Protein AF-A0AAV2PT11-F1 (afdb_monomer_lite)

Secondary structure (DSSP, 8-state):
-HHHH-SS--HHHHHHHHHHHHHS-SHHHHHHHHHHHHHHHHH-GGGHHHHHHHHHHHHHHHHHTT-GGGSPPPPPPPGGG--TT----------HHHHHHHHHHHHHHHHHHHH-HHHHHHHHHHHHHH--S--S-SS-SS--SGGGHHHHHHHHHHHHHHHHSTTS-SSHHHHHHHHHHHHHHHHHTTSPPPPP-S-HHHHHHHHHHHHHHHHHHHHHHHHHHH------------------------------------------PPP-------------------HHHHHHHHHHHHHHHHHHHHHHHHHHHHHHSPPPSS--------HHHHHHHHHHHHHHS-HHHHHHHHHHHHHH-HHHHHHHHHH-TT-TTHHHHHHHHHHH--GGGTT-TTTHHHHHH-TTTTTT-GGGGGGGGSPPPPHHHHHHTTSTTS---HHHHHHHHHHHHHS-HHHHHHTHHHHHHHGGG-SSSHHHHHHHHHHHH-HHHHHHHHHHHHHHSBSSTTS-SB-TTTHHHHHHHHHHHHH-TTSTHHHHHHHHHHHHHHHHHHHHHHHHHTTS--THHHHHHHHHHHHHSSS---BTTBTT-----EEEEEEEEE---EEPTTS-EE--EEEEEEEE-TTS-EE-----STTTTTSSSS-HHHHHHHHHHTTHHHH-

Structure (mmCIF, N/CA/C/O backbone):
data_AF-A0AAV2PT11-F1
#
_entry.id   AF-A0AAV2PT11-F1
#
loop_
_atom_site.group_PDB
_atom_site.id
_atom_site.type_symbol
_atom_site.label_atom_id
_atom_site.label_alt_id
_atom_site.label_comp_id
_atom_site.label_asym_id
_atom_site.label_entity_id
_atom_site.label_seq_id
_atom_site.pdbx_PDB_ins_code
_atom_site.Cartn_x
_atom_site.Cartn_y
_atom_site.Cartn_z
_atom_site.occupancy
_atom_site.B_iso_or_equiv
_atom_site.auth_seq_id
_atom_site.auth_comp_id
_atom_site.auth_asym_id
_atom_site.auth_atom_id
_atom_site.pdbx_PDB_model_num
ATOM 1 N N . SER A 1 1 ? 23.867 -22.696 -25.533 1.00 65.56 1 SER A N 1
ATOM 2 C CA . SER A 1 1 ? 24.698 -23.388 -26.541 1.00 65.56 1 SER A CA 1
ATOM 3 C C . SER A 1 1 ? 23.897 -23.744 -27.789 1.00 65.56 1 SER A C 1
ATOM 5 O O . SER A 1 1 ? 24.212 -23.204 -28.836 1.00 65.56 1 SER A O 1
ATOM 7 N N . ILE A 1 2 ? 22.827 -24.547 -27.698 1.00 78.25 2 ILE A N 1
ATOM 8 C CA . ILE A 1 2 ? 22.042 -25.013 -28.866 1.00 78.25 2 ILE A CA 1
ATOM 9 C C . ILE A 1 2 ? 21.566 -23.860 -29.772 1.00 78.25 2 ILE A C 1
ATOM 11 O O . ILE A 1 2 ? 21.755 -23.917 -30.979 1.00 78.25 2 ILE A O 1
ATOM 15 N N . LEU A 1 3 ? 21.022 -22.777 -29.202 1.00 77.56 3 LEU A N 1
ATOM 16 C CA . LEU A 1 3 ? 20.556 -21.609 -29.971 1.00 77.56 3 LEU A CA 1
ATOM 17 C C . LEU A 1 3 ? 21.684 -20.881 -30.737 1.00 77.56 3 LEU A C 1
ATOM 19 O O . LEU A 1 3 ? 21.440 -20.257 -31.766 1.00 77.56 3 LEU A O 1
ATOM 23 N N . ILE A 1 4 ? 22.916 -20.952 -30.230 1.00 79.81 4 ILE A N 1
ATOM 24 C CA . ILE A 1 4 ? 24.087 -20.296 -30.829 1.00 79.81 4 ILE A CA 1
ATOM 25 C C . ILE A 1 4 ? 24.630 -21.144 -31.984 1.00 79.81 4 ILE A C 1
ATOM 27 O O . ILE A 1 4 ? 25.068 -20.594 -32.984 1.00 79.81 4 ILE A O 1
ATOM 31 N N . SER A 1 5 ? 24.556 -22.472 -31.871 1.00 78.25 5 SER A N 1
ATOM 32 C CA . SER A 1 5 ? 25.075 -23.412 -32.873 1.00 78.25 5 SER A CA 1
ATOM 33 C C . SER A 1 5 ? 24.156 -23.634 -34.083 1.00 78.25 5 SER A C 1
ATOM 35 O O . SER A 1 5 ? 24.591 -24.229 -35.061 1.00 78.25 5 SER A O 1
ATOM 37 N N . ILE A 1 6 ? 22.886 -23.222 -34.022 1.00 82.19 6 ILE A N 1
ATOM 38 C CA . ILE A 1 6 ? 21.919 -23.399 -35.117 1.00 82.19 6 ILE A CA 1
ATOM 39 C C . ILE A 1 6 ? 21.886 -22.135 -35.977 1.00 82.19 6 ILE A C 1
ATOM 41 O O . ILE A 1 6 ? 21.497 -21.089 -35.479 1.00 82.19 6 ILE A O 1
ATOM 45 N N . ASP A 1 7 ? 22.152 -22.223 -37.281 1.00 70.44 7 ASP A N 1
ATOM 46 C CA . ASP A 1 7 ? 22.142 -21.037 -38.159 1.00 70.44 7 ASP A CA 1
ATOM 47 C C . ASP A 1 7 ? 20.758 -20.366 -38.291 1.00 70.44 7 ASP A C 1
ATOM 49 O O . ASP A 1 7 ? 20.650 -19.153 -38.467 1.00 70.44 7 ASP A O 1
ATOM 53 N N . ARG A 1 8 ? 19.661 -21.124 -38.150 1.00 74.88 8 ARG A N 1
ATOM 54 C CA . ARG A 1 8 ? 18.281 -20.624 -38.317 1.00 74.88 8 ARG A CA 1
ATOM 55 C C . ARG A 1 8 ? 17.655 -20.107 -37.013 1.00 74.88 8 ARG A C 1
ATOM 57 O O . ARG A 1 8 ? 17.849 -20.678 -35.944 1.00 74.88 8 ARG A O 1
ATOM 64 N N . LEU A 1 9 ? 16.812 -19.073 -37.116 1.00 75.75 9 LEU A N 1
ATOM 65 C CA . LEU A 1 9 ? 15.997 -18.569 -36.001 1.00 75.75 9 LEU A CA 1
ATOM 66 C C . LEU A 1 9 ? 14.994 -19.638 -35.537 1.00 75.75 9 LEU A C 1
ATOM 68 O O . LEU A 1 9 ? 14.024 -19.931 -36.237 1.00 75.75 9 LEU A O 1
ATOM 72 N N . HIS A 1 10 ? 15.167 -20.154 -34.319 1.00 83.50 10 HIS A N 1
ATOM 73 C CA . HIS A 1 10 ? 14.199 -21.049 -33.686 1.00 83.50 10 HIS A CA 1
ATOM 74 C C . HIS A 1 10 ? 13.404 -20.320 -32.591 1.00 83.50 10 HIS A C 1
ATOM 76 O O . HIS A 1 10 ? 13.768 -20.343 -31.412 1.00 83.50 10 HIS A O 1
ATOM 82 N N . ARG A 1 11 ? 12.289 -19.679 -32.975 1.00 84.06 11 ARG A N 1
ATOM 83 C CA . ARG A 1 11 ? 11.472 -18.849 -32.063 1.00 84.06 11 ARG A CA 1
ATOM 84 C C . ARG A 1 11 ? 10.993 -19.586 -30.812 1.00 84.06 11 ARG A C 1
ATOM 86 O O . ARG A 1 11 ? 10.976 -18.993 -29.745 1.00 84.06 11 ARG A O 1
ATOM 93 N N . GLY A 1 12 ? 10.670 -20.877 -30.911 1.00 86.75 12 GLY A N 1
ATOM 94 C CA . GLY A 1 12 ? 10.233 -21.659 -29.748 1.00 86.75 12 GLY A CA 1
ATOM 95 C C . GLY A 1 12 ? 11.302 -21.769 -28.657 1.00 86.75 12 GLY A C 1
ATOM 96 O O . GLY A 1 12 ? 10.988 -21.644 -27.482 1.00 86.75 12 GLY A O 1
ATOM 97 N N . LEU A 1 13 ? 12.577 -21.914 -29.041 1.00 86.12 13 LEU A N 1
ATOM 98 C CA . LEU A 1 13 ? 13.679 -22.007 -28.074 1.00 86.12 13 LEU A CA 1
ATOM 99 C C . LEU A 1 13 ? 13.974 -20.639 -27.458 1.00 86.12 13 LEU A C 1
ATOM 101 O O . LEU A 1 13 ? 14.216 -20.545 -26.260 1.00 86.12 13 LEU A O 1
ATOM 105 N N . LEU A 1 14 ? 13.912 -19.586 -28.277 1.00 87.38 14 LEU A N 1
ATOM 106 C CA . LEU A 1 14 ? 14.063 -18.207 -27.824 1.00 87.38 14 LEU A CA 1
ATOM 107 C C . LEU A 1 14 ? 12.980 -17.836 -26.806 1.00 87.38 14 LEU A C 1
ATOM 109 O O . LEU A 1 14 ? 13.300 -17.328 -25.736 1.00 87.38 14 LEU A O 1
ATOM 113 N N . ARG A 1 15 ? 11.721 -18.181 -27.100 1.00 89.44 15 ARG A N 1
ATOM 114 C CA . ARG A 1 15 ? 10.604 -18.009 -26.174 1.00 89.44 15 ARG A CA 1
ATOM 115 C C . ARG A 1 15 ? 10.840 -18.770 -24.876 1.00 89.44 15 ARG A C 1
ATOM 117 O O . ARG A 1 15 ? 10.763 -18.151 -23.828 1.00 89.44 15 ARG A O 1
ATOM 124 N N . CYS A 1 16 ? 11.197 -20.057 -24.930 1.00 88.69 16 CYS A N 1
ATOM 125 C CA . CYS A 1 16 ? 11.473 -20.844 -23.723 1.00 88.69 16 CYS A CA 1
ATOM 126 C C . CYS A 1 16 ? 12.566 -20.221 -22.841 1.00 88.69 16 CYS A C 1
ATOM 128 O O . CYS A 1 16 ? 12.416 -20.210 -21.625 1.00 88.69 16 CYS A O 1
ATOM 130 N N . ILE A 1 17 ? 13.634 -19.679 -23.436 1.00 89.81 17 ILE A N 1
ATOM 131 C CA . ILE A 1 17 ? 14.719 -18.998 -22.706 1.00 89.81 17 ILE A CA 1
ATOM 132 C C . ILE A 1 17 ? 14.238 -17.690 -22.057 1.00 89.81 17 ILE A C 1
ATOM 134 O O . ILE A 1 17 ? 14.735 -17.306 -20.998 1.00 89.81 17 ILE A O 1
ATOM 138 N N . CYS A 1 18 ? 13.306 -16.974 -22.687 1.00 89.56 18 CYS A N 1
ATOM 139 C CA . CYS A 1 18 ? 12.740 -15.749 -22.126 1.00 89.56 18 CYS A CA 1
ATOM 140 C C . CYS A 1 18 ? 11.652 -16.027 -21.075 1.00 89.56 18 CYS A C 1
ATOM 142 O O . CYS A 1 18 ? 11.553 -15.277 -20.109 1.00 89.56 18 CYS A O 1
ATOM 144 N N . THR A 1 19 ? 10.865 -17.097 -21.225 1.00 90.12 19 THR A N 1
ATOM 145 C CA . THR A 1 19 ? 9.754 -17.426 -20.317 1.00 90.12 19 THR A CA 1
ATOM 146 C C . THR A 1 19 ? 10.172 -18.283 -19.126 1.00 90.12 19 THR A C 1
ATOM 148 O O . THR A 1 19 ? 9.474 -18.275 -18.117 1.00 90.12 19 THR A O 1
ATOM 151 N N . SER A 1 20 ? 11.298 -19.004 -19.186 1.00 89.50 20 SER A N 1
ATOM 152 C CA . SER A 1 20 ? 11.731 -19.911 -18.108 1.00 89.50 20 SER A CA 1
ATOM 153 C C . SER A 1 20 ? 11.913 -19.217 -16.757 1.00 89.50 20 SER A C 1
ATOM 155 O O . SER A 1 20 ? 11.683 -19.826 -15.715 1.00 89.50 20 SER A O 1
ATOM 157 N N . CYS A 1 21 ? 12.290 -17.935 -16.757 1.00 89.81 21 CYS A N 1
ATOM 158 C CA . CYS A 1 21 ? 12.426 -17.148 -15.531 1.00 89.81 21 CYS A CA 1
ATOM 159 C C . CYS A 1 21 ? 11.084 -16.849 -14.842 1.00 89.81 21 CYS A C 1
ATOM 161 O O . CYS A 1 21 ? 11.068 -16.508 -13.663 1.00 89.81 21 CYS A O 1
ATOM 163 N N . LEU A 1 22 ? 9.957 -16.977 -15.551 1.00 90.69 22 LEU A N 1
ATOM 164 C CA . LEU A 1 22 ? 8.619 -16.791 -14.984 1.00 90.69 22 LEU A CA 1
ATOM 165 C C . LEU A 1 22 ? 8.135 -18.036 -14.241 1.00 90.69 22 LEU A C 1
ATOM 167 O O . LEU A 1 22 ? 7.372 -17.912 -13.285 1.00 90.69 22 LEU A O 1
ATOM 171 N N . ASP A 1 23 ? 8.566 -19.221 -14.676 1.00 89.12 23 ASP A N 1
ATOM 172 C CA . ASP A 1 23 ? 8.178 -20.486 -14.050 1.00 89.12 23 ASP A CA 1
ATOM 173 C C . ASP A 1 23 ? 8.963 -20.728 -12.749 1.00 89.12 23 ASP A C 1
ATOM 175 O O . ASP A 1 23 ? 8.417 -21.263 -11.785 1.00 89.12 23 ASP A O 1
ATOM 179 N N . LEU A 1 24 ? 10.217 -20.263 -12.687 1.00 90.69 24 LEU A N 1
ATOM 180 C CA . LEU A 1 24 ? 11.028 -20.208 -11.469 1.00 90.69 24 LEU A CA 1
ATOM 181 C C . LEU A 1 24 ? 11.398 -18.753 -11.145 1.00 90.69 24 LEU A C 1
ATOM 183 O O . LEU A 1 24 ? 12.483 -18.283 -11.478 1.00 90.69 24 LEU A O 1
ATOM 187 N N . PHE A 1 25 ? 10.482 -18.035 -10.492 1.00 93.62 25 PHE A N 1
ATOM 188 C CA . PHE A 1 25 ? 10.620 -16.599 -10.227 1.00 93.62 25 PHE A CA 1
ATOM 189 C C . PHE A 1 25 ? 11.464 -16.298 -8.971 1.00 93.62 25 PHE A C 1
ATOM 191 O O . PHE A 1 25 ? 10.947 -15.879 -7.931 1.00 93.62 25 PHE A O 1
ATOM 198 N N . THR A 1 26 ? 12.774 -16.535 -9.064 1.00 95.44 26 THR A N 1
ATOM 199 C CA . THR A 1 26 ? 13.770 -16.250 -8.013 1.00 95.44 26 THR A CA 1
ATOM 200 C C . THR A 1 26 ? 14.904 -15.367 -8.533 1.00 95.44 26 THR A C 1
ATOM 202 O O . THR A 1 26 ? 15.116 -15.270 -9.743 1.00 95.44 26 THR A O 1
ATOM 205 N N . ASP A 1 27 ? 15.630 -14.722 -7.615 1.00 94.44 27 ASP A N 1
ATOM 206 C CA . ASP A 1 27 ? 16.749 -13.832 -7.951 1.00 94.44 27 ASP A CA 1
ATOM 207 C C . ASP A 1 27 ? 17.818 -14.599 -8.748 1.00 94.44 27 ASP A C 1
ATOM 209 O O . ASP A 1 27 ? 18.114 -14.237 -9.885 1.00 94.44 27 ASP A O 1
ATOM 213 N N . ASP A 1 28 ? 18.268 -15.748 -8.229 1.00 94.31 28 ASP A N 1
ATOM 214 C CA . ASP A 1 28 ? 19.269 -16.607 -8.880 1.00 94.31 28 ASP A CA 1
ATOM 215 C C . ASP A 1 28 ? 18.833 -17.080 -10.278 1.00 94.31 28 ASP A C 1
ATOM 217 O O . ASP A 1 28 ? 19.630 -17.137 -11.219 1.00 94.31 28 ASP A O 1
ATOM 221 N N . ALA A 1 29 ? 17.560 -17.456 -10.441 1.00 93.94 29 ALA A N 1
ATOM 222 C CA . ALA A 1 29 ? 17.052 -17.943 -11.721 1.00 93.94 29 ALA A CA 1
ATOM 223 C C . ALA A 1 29 ? 17.074 -16.839 -12.780 1.00 93.94 29 ALA A C 1
ATOM 225 O O . ALA A 1 29 ? 17.403 -17.091 -13.946 1.00 93.94 29 ALA A O 1
ATOM 226 N N . LEU A 1 30 ? 16.754 -15.609 -12.382 1.00 95.31 30 LEU A N 1
ATOM 227 C CA . LEU A 1 30 ? 16.760 -14.485 -13.296 1.00 95.31 30 LEU A CA 1
ATOM 228 C C . LEU A 1 30 ? 18.177 -13.978 -13.593 1.00 95.31 30 LEU A C 1
ATOM 230 O O . LEU A 1 30 ? 18.445 -13.658 -14.749 1.00 95.31 30 LEU A O 1
ATOM 234 N N . GLU A 1 31 ? 19.099 -13.968 -12.628 1.00 95.81 31 GLU A N 1
ATOM 235 C CA . GLU A 1 31 ? 20.518 -13.659 -12.884 1.00 95.81 31 GLU A CA 1
ATOM 236 C C . GLU A 1 31 ? 21.112 -14.611 -13.928 1.00 95.81 31 GLU A C 1
ATOM 238 O O . GLU A 1 31 ? 21.704 -14.174 -14.919 1.00 95.81 31 GLU A O 1
ATOM 243 N N . ASN A 1 32 ? 20.862 -15.913 -13.771 1.00 93.62 32 ASN A N 1
ATOM 244 C CA . ASN A 1 32 ? 21.283 -16.926 -14.738 1.00 93.62 32 ASN A CA 1
ATOM 245 C C . ASN A 1 32 ? 20.607 -16.741 -16.106 1.00 93.62 32 ASN A C 1
ATOM 247 O O . ASN A 1 32 ? 21.251 -16.899 -17.148 1.00 93.62 32 ASN A O 1
ATOM 251 N N . SER A 1 33 ? 19.321 -16.375 -16.121 1.00 94.44 33 SER A N 1
ATOM 252 C CA . SER A 1 33 ? 18.589 -16.090 -17.362 1.00 94.44 33 SER A CA 1
ATOM 253 C C . SER A 1 33 ? 19.180 -14.881 -18.089 1.00 94.44 33 SER A C 1
ATOM 255 O O . SER A 1 33 ? 19.430 -14.957 -19.289 1.00 94.44 33 SER A O 1
ATOM 257 N N . ILE A 1 34 ? 19.494 -13.800 -17.371 1.00 94.75 34 ILE A N 1
ATOM 258 C CA . ILE A 1 34 ? 20.112 -12.592 -17.932 1.00 94.75 34 ILE A CA 1
ATOM 259 C C . ILE A 1 34 ? 21.519 -12.884 -18.453 1.00 94.75 34 ILE A C 1
ATOM 261 O O . ILE A 1 34 ? 21.847 -12.436 -19.551 1.00 94.75 34 ILE A O 1
ATOM 265 N N . ALA A 1 35 ? 22.324 -13.682 -17.748 1.00 93.81 35 ALA A N 1
ATOM 266 C CA . ALA A 1 35 ? 23.628 -14.119 -18.249 1.00 93.81 35 ALA A CA 1
ATOM 267 C C . ALA A 1 35 ? 23.491 -14.892 -19.577 1.00 93.81 35 ALA A C 1
ATOM 269 O O . ALA A 1 35 ? 24.232 -14.647 -20.533 1.00 93.81 35 ALA A O 1
ATOM 270 N N . CYS A 1 36 ? 22.486 -15.769 -19.682 1.00 92.38 36 CYS A N 1
ATOM 271 C CA . CYS A 1 36 ? 22.170 -16.460 -20.933 1.00 92.38 36 CYS A CA 1
ATOM 272 C C . CYS A 1 36 ? 21.727 -15.484 -22.033 1.00 92.38 36 CYS A C 1
ATOM 274 O O . CYS A 1 36 ? 22.171 -15.607 -23.175 1.00 92.38 36 CYS A O 1
ATOM 276 N N . TRP A 1 37 ? 20.879 -14.506 -21.709 1.00 94.19 37 TRP A N 1
ATOM 277 C CA . TRP A 1 37 ? 20.416 -13.486 -22.652 1.00 94.19 37 TRP A CA 1
ATOM 278 C C . TRP A 1 37 ? 21.573 -12.629 -23.172 1.00 94.19 37 TRP A C 1
ATOM 280 O O . TRP A 1 37 ? 21.698 -12.436 -24.380 1.00 94.19 37 TRP A O 1
ATOM 290 N N . GLN A 1 38 ? 22.456 -12.169 -22.285 1.00 93.56 38 GLN A N 1
ATOM 291 C CA . GLN A 1 38 ? 23.658 -11.413 -22.640 1.00 93.56 38 GLN A CA 1
ATOM 292 C C . GLN A 1 38 ? 24.576 -12.219 -23.563 1.00 93.56 38 GLN A C 1
ATOM 294 O O . GLN A 1 38 ? 25.078 -11.671 -24.543 1.00 93.56 38 GLN A O 1
ATOM 299 N N . TRP A 1 39 ? 24.749 -13.519 -23.304 1.00 93.06 39 TRP A N 1
ATOM 300 C CA . TRP A 1 39 ? 25.551 -14.389 -24.164 1.00 93.06 39 TRP A CA 1
ATOM 301 C C . TRP A 1 39 ? 24.936 -14.582 -25.556 1.00 93.06 39 TRP A C 1
ATOM 303 O O . TRP A 1 39 ? 25.646 -14.529 -26.558 1.00 93.06 39 TRP A O 1
ATOM 313 N N . VAL A 1 40 ? 23.615 -14.757 -25.648 1.00 89.62 40 VAL A N 1
ATOM 314 C CA . VAL A 1 40 ? 22.921 -14.854 -26.946 1.00 89.62 40 VAL A CA 1
ATOM 315 C C . VAL A 1 40 ? 23.079 -13.559 -27.743 1.00 89.62 40 VAL A C 1
ATOM 317 O O . VAL A 1 40 ? 23.390 -13.604 -28.931 1.00 89.62 40 VAL A O 1
ATOM 320 N N . LEU A 1 41 ? 22.910 -12.412 -27.087 1.00 90.25 41 LEU A N 1
ATOM 321 C CA . LEU A 1 41 ? 22.989 -11.094 -27.715 1.00 90.25 41 LEU A CA 1
ATOM 322 C C . LEU A 1 41 ? 24.408 -10.706 -28.152 1.00 90.25 41 LEU A C 1
ATOM 324 O O . LEU A 1 41 ? 24.547 -9.936 -29.101 1.00 90.25 41 LEU A O 1
ATOM 328 N N . SER A 1 42 ? 25.445 -11.216 -27.479 1.00 90.69 42 SER A N 1
ATOM 329 C CA . SER A 1 42 ? 26.844 -10.990 -27.863 1.00 90.69 42 SER A CA 1
ATOM 330 C C . SER A 1 42 ? 27.326 -11.953 -28.945 1.00 90.69 42 SER A C 1
ATOM 332 O O . SER A 1 42 ? 28.101 -11.554 -29.808 1.00 90.69 42 SER A O 1
ATOM 334 N N . ALA A 1 43 ? 26.858 -13.204 -28.935 1.00 89.12 43 ALA A N 1
ATOM 335 C CA . ALA A 1 43 ? 27.242 -14.196 -29.935 1.00 89.12 43 ALA A CA 1
ATOM 336 C C . ALA A 1 43 ? 26.515 -14.006 -31.278 1.00 89.12 43 ALA A C 1
ATOM 338 O O . ALA A 1 43 ? 27.060 -14.356 -32.323 1.00 89.12 43 ALA A O 1
ATOM 339 N N . ARG A 1 44 ? 25.274 -13.497 -31.256 1.00 86.75 44 ARG A N 1
ATOM 340 C CA . ARG A 1 44 ? 24.384 -13.436 -32.424 1.00 86.75 44 ARG A CA 1
ATOM 341 C C . ARG A 1 44 ? 23.568 -12.146 -32.479 1.00 86.75 44 ARG A C 1
ATOM 343 O O . ARG A 1 44 ? 22.444 -12.068 -31.979 1.00 86.75 44 ARG A O 1
ATOM 350 N N . HIS A 1 45 ? 24.116 -11.131 -33.146 1.00 86.19 45 HIS A N 1
ATOM 351 C CA . HIS A 1 45 ? 23.451 -9.833 -33.320 1.00 86.19 45 HIS A CA 1
ATOM 352 C C . HIS A 1 45 ? 22.157 -9.908 -34.145 1.00 86.19 45 HIS A C 1
ATOM 354 O O . HIS A 1 45 ? 21.234 -9.125 -33.907 1.00 86.19 45 HIS A O 1
ATOM 360 N N . ASP A 1 46 ? 22.049 -10.877 -35.056 1.00 88.00 46 ASP A N 1
ATOM 361 C CA . ASP A 1 46 ? 20.862 -11.134 -35.879 1.00 88.00 46 ASP A CA 1
ATOM 362 C C . ASP A 1 46 ? 19.617 -11.481 -35.042 1.00 88.00 46 ASP A C 1
ATOM 364 O O . ASP A 1 46 ? 18.485 -11.199 -35.443 1.00 88.00 46 ASP A O 1
ATOM 368 N N . LEU A 1 47 ? 19.815 -12.028 -33.839 1.00 88.75 47 LEU A N 1
ATOM 369 C CA . LEU A 1 47 ? 18.742 -12.398 -32.919 1.00 88.75 47 LEU A CA 1
ATOM 370 C C . LEU A 1 47 ? 18.268 -11.249 -32.020 1.00 88.75 47 LEU A C 1
ATOM 372 O O . LEU A 1 47 ? 17.312 -11.442 -31.271 1.00 88.75 47 LEU A O 1
ATOM 376 N N . THR A 1 48 ? 18.865 -10.056 -32.098 1.00 91.00 48 THR A N 1
ATOM 377 C CA . THR A 1 48 ? 18.580 -8.951 -31.165 1.00 91.00 48 THR A CA 1
ATOM 378 C C . THR A 1 48 ? 17.111 -8.523 -31.179 1.00 91.00 48 THR A C 1
ATOM 380 O O . THR A 1 48 ? 16.472 -8.491 -30.128 1.00 91.00 48 THR A O 1
ATOM 383 N N . LEU A 1 49 ? 16.537 -8.223 -32.351 1.00 92.06 49 LEU A N 1
ATOM 384 C CA . LEU A 1 49 ? 15.134 -7.794 -32.445 1.00 92.06 49 LEU A CA 1
ATOM 385 C C . LEU A 1 49 ? 14.143 -8.921 -32.091 1.00 92.06 49 LEU A C 1
ATOM 387 O O . LEU A 1 49 ? 13.236 -8.660 -31.298 1.00 92.06 49 LEU A O 1
ATOM 391 N N . PRO A 1 50 ? 14.296 -10.167 -32.594 1.00 92.69 50 PRO A N 1
ATOM 392 C CA . PRO A 1 50 ? 13.467 -11.289 -32.151 1.00 92.69 50 PRO A CA 1
ATOM 393 C C . PRO A 1 50 ? 13.545 -11.538 -30.641 1.00 92.69 50 PRO A C 1
ATOM 395 O O . PRO A 1 50 ? 12.515 -11.745 -30.006 1.00 92.69 50 PRO A O 1
ATOM 398 N N . PHE A 1 51 ? 14.742 -11.475 -30.050 1.00 93.69 51 PHE A N 1
ATOM 399 C CA . PHE A 1 51 ? 14.930 -11.645 -28.608 1.00 93.69 51 PHE A CA 1
ATOM 400 C C . PHE A 1 51 ? 14.177 -10.569 -27.832 1.00 93.69 51 PHE A C 1
ATOM 402 O O . PHE A 1 51 ? 13.439 -10.874 -26.901 1.00 93.69 51 PHE A O 1
ATOM 409 N N . MET A 1 52 ? 14.320 -9.310 -28.249 1.00 93.69 52 MET A N 1
ATOM 410 C CA . MET A 1 52 ? 13.628 -8.182 -27.635 1.00 93.69 52 MET A CA 1
ATOM 411 C C . MET A 1 52 ? 12.106 -8.366 -27.643 1.00 93.69 52 MET A C 1
ATOM 413 O O . MET A 1 52 ? 11.456 -8.086 -26.637 1.00 93.69 52 MET A O 1
ATOM 417 N N . GLN A 1 53 ? 11.534 -8.877 -28.737 1.00 93.88 53 GLN A N 1
ATOM 418 C CA . GLN A 1 53 ? 10.102 -9.177 -28.818 1.00 93.88 53 GLN A CA 1
ATOM 419 C C . GLN A 1 53 ? 9.676 -10.250 -27.808 1.00 93.88 53 GLN A C 1
ATOM 421 O O . GLN A 1 53 ? 8.711 -10.034 -27.074 1.00 93.88 53 GLN A O 1
ATOM 426 N N . GLU A 1 54 ? 10.399 -11.371 -27.734 1.00 94.06 54 GLU A N 1
ATOM 427 C CA . GLU A 1 54 ? 10.084 -12.472 -26.809 1.00 94.06 54 GLU A CA 1
ATOM 428 C C . GLU A 1 54 ? 10.312 -12.077 -25.339 1.00 94.06 54 GLU A C 1
ATOM 430 O O . GLU A 1 54 ? 9.508 -12.417 -24.469 1.00 94.06 54 GLU A O 1
ATOM 435 N N . MET A 1 55 ? 11.349 -11.287 -25.044 1.00 95.69 55 MET A N 1
ATOM 436 C CA . MET A 1 55 ? 11.595 -10.744 -23.705 1.00 95.69 55 MET A CA 1
ATOM 437 C C . MET A 1 55 ? 10.470 -9.793 -23.276 1.00 95.69 55 MET A C 1
ATOM 439 O O . MET A 1 55 ? 9.983 -9.890 -22.153 1.00 95.69 55 MET A O 1
ATOM 443 N N . ILE A 1 56 ? 10.026 -8.889 -24.157 1.00 95.75 56 ILE A N 1
ATOM 444 C CA . ILE A 1 56 ? 8.910 -7.972 -23.866 1.00 95.75 56 ILE A CA 1
ATOM 445 C C . ILE A 1 56 ? 7.599 -8.744 -23.693 1.00 95.75 56 ILE A C 1
ATOM 447 O O . ILE A 1 56 ? 6.795 -8.388 -22.833 1.00 95.75 56 ILE A O 1
ATOM 451 N N . ALA A 1 57 ? 7.379 -9.800 -24.479 1.00 95.19 57 ALA A N 1
ATOM 452 C CA . ALA A 1 57 ? 6.234 -10.686 -24.296 1.00 95.19 57 ALA A CA 1
ATOM 453 C C . ALA A 1 57 ? 6.287 -11.396 -22.934 1.00 95.19 57 ALA A C 1
ATOM 455 O O . ALA A 1 57 ? 5.277 -11.437 -22.239 1.00 95.19 57 ALA A O 1
ATOM 456 N N . SER A 1 58 ? 7.466 -11.861 -22.515 1.00 94.88 58 SER A N 1
ATOM 457 C CA . SER A 1 58 ? 7.673 -12.503 -21.208 1.00 94.88 58 SER A CA 1
ATOM 458 C C . SER A 1 58 ? 7.476 -11.519 -20.047 1.00 94.88 58 SER A C 1
ATOM 460 O O . SER A 1 58 ? 6.852 -11.850 -19.044 1.00 94.88 58 SER A O 1
ATOM 462 N N . TRP A 1 59 ? 7.920 -10.267 -20.195 1.00 96.25 59 TRP A N 1
ATOM 463 C CA . TRP A 1 59 ? 7.603 -9.201 -19.241 1.00 96.25 59 TRP A CA 1
ATOM 464 C C . TRP A 1 59 ? 6.094 -8.932 -19.171 1.00 96.25 59 TRP A C 1
ATOM 466 O O . TRP A 1 59 ? 5.533 -8.792 -18.091 1.00 96.25 59 TRP A O 1
ATOM 476 N N . GLN A 1 60 ? 5.404 -8.878 -20.312 1.00 95.38 60 GLN A N 1
ATOM 477 C CA . GLN A 1 60 ? 3.952 -8.697 -20.314 1.00 95.38 60 GLN A CA 1
ATOM 478 C C . GLN A 1 60 ? 3.239 -9.874 -19.637 1.00 95.38 60 GLN A C 1
ATOM 480 O O . GLN A 1 60 ? 2.294 -9.666 -18.884 1.00 95.38 60 GLN A O 1
ATOM 485 N N . GLU A 1 61 ? 3.727 -11.094 -19.836 1.00 94.81 61 GLU A N 1
ATOM 486 C CA . GLU A 1 61 ? 3.210 -12.275 -19.154 1.00 94.81 61 GLU A CA 1
ATOM 487 C C . GLU A 1 61 ? 3.414 -12.203 -17.630 1.00 94.81 61 GLU A C 1
ATOM 489 O O . GLU A 1 61 ? 2.536 -12.639 -16.888 1.00 94.81 61 GLU A O 1
ATOM 494 N N . SER A 1 62 ? 4.497 -11.588 -17.133 1.00 95.38 62 SER A N 1
ATOM 495 C CA . SER A 1 62 ? 4.669 -11.347 -15.689 1.00 95.38 62 SER A CA 1
ATOM 496 C C . SER A 1 62 ? 3.640 -10.353 -15.130 1.00 95.38 62 SER A C 1
ATOM 498 O O . SER A 1 62 ? 3.132 -10.538 -14.018 1.00 95.38 62 SER A O 1
ATOM 500 N N . VAL A 1 63 ? 3.280 -9.333 -15.917 1.00 94.31 63 VAL A N 1
ATOM 501 C CA . VAL A 1 63 ? 2.202 -8.383 -15.594 1.00 94.31 63 VAL A CA 1
ATOM 502 C C . VAL A 1 63 ? 0.852 -9.100 -15.559 1.00 94.31 63 VAL A C 1
ATOM 504 O O . VAL A 1 63 ? 0.094 -8.931 -14.603 1.00 94.31 63 VAL A O 1
ATOM 507 N N . ASP A 1 64 ? 0.566 -9.917 -16.573 1.00 93.44 64 ASP A N 1
ATOM 508 C CA . ASP A 1 64 ? -0.720 -10.600 -16.738 1.00 93.44 64 ASP A CA 1
ATOM 509 C C . ASP A 1 64 ? -0.913 -11.726 -15.702 1.00 93.44 64 ASP A C 1
ATOM 511 O O . ASP A 1 64 ? -2.021 -11.920 -15.198 1.00 93.44 64 ASP A O 1
ATOM 515 N N . ARG A 1 65 ? 0.167 -12.426 -15.316 1.00 93.62 65 ARG A N 1
ATOM 516 C CA . ARG A 1 65 ? 0.178 -13.425 -14.228 1.00 93.62 65 ARG A CA 1
ATOM 517 C C . ARG A 1 65 ? 0.159 -12.796 -12.825 1.00 93.62 65 ARG A C 1
ATOM 519 O O . ARG A 1 65 ? 0.052 -13.536 -11.851 1.00 93.62 65 ARG A O 1
ATOM 526 N N . HIS A 1 66 ? 0.245 -11.467 -12.700 1.00 93.31 66 HIS A N 1
ATOM 527 C CA . HIS A 1 66 ? 0.278 -10.749 -11.419 1.00 93.31 66 HIS A CA 1
ATOM 528 C C . HIS A 1 66 ? 1.377 -11.238 -10.459 1.00 93.31 66 HIS A C 1
ATOM 530 O O . HIS A 1 66 ? 1.120 -11.468 -9.278 1.00 93.31 66 HIS A O 1
ATOM 536 N N . ILE A 1 67 ? 2.611 -11.391 -10.948 1.00 92.88 67 ILE A N 1
ATOM 537 C CA . ILE A 1 67 ? 3.739 -11.836 -10.115 1.00 92.88 67 ILE A CA 1
ATOM 538 C C . ILE A 1 67 ? 4.631 -10.668 -9.672 1.00 92.88 67 ILE A C 1
ATOM 540 O O . ILE A 1 67 ? 4.750 -9.643 -10.350 1.00 92.88 67 ILE A O 1
ATOM 544 N N . GLY A 1 68 ? 5.272 -10.818 -8.512 1.00 92.31 68 GLY A N 1
ATOM 545 C CA . GLY A 1 68 ? 6.256 -9.883 -7.964 1.00 92.31 68 GLY A CA 1
ATOM 546 C C . GLY A 1 68 ? 5.770 -8.433 -7.864 1.00 92.31 68 GLY A C 1
ATOM 547 O O . GLY A 1 68 ? 4.943 -8.093 -7.025 1.00 92.31 68 GLY A O 1
ATOM 548 N N . LEU A 1 69 ? 6.285 -7.546 -8.724 1.00 94.00 69 LEU A N 1
ATOM 549 C CA . LEU A 1 69 ? 5.956 -6.114 -8.711 1.00 94.00 69 LEU A CA 1
ATOM 550 C C . LEU A 1 69 ? 4.470 -5.845 -9.029 1.00 94.00 69 LEU A C 1
ATOM 552 O O . LEU A 1 69 ? 3.913 -4.833 -8.587 1.00 94.00 69 LEU A O 1
ATOM 556 N N . PHE A 1 70 ? 3.837 -6.751 -9.777 1.00 94.81 70 PHE A N 1
ATOM 557 C CA . PHE A 1 70 ? 2.445 -6.662 -10.233 1.00 94.81 70 PHE A CA 1
ATOM 558 C C . PHE A 1 70 ? 1.482 -7.513 -9.396 1.00 94.81 70 PHE A C 1
ATOM 560 O O . PHE A 1 70 ? 0.298 -7.618 -9.730 1.00 94.81 70 PHE A O 1
ATOM 567 N N . GLU A 1 71 ? 1.983 -8.113 -8.315 1.00 92.75 71 GLU A N 1
ATOM 568 C CA . GLU A 1 71 ? 1.187 -8.882 -7.366 1.00 92.75 71 GLU A CA 1
ATOM 569 C C . GLU A 1 71 ? 0.174 -7.987 -6.648 1.00 92.75 71 GLU A C 1
ATOM 571 O O . GLU A 1 71 ? 0.469 -6.840 -6.280 1.00 92.75 71 GLU A O 1
ATOM 576 N N . LYS A 1 72 ? -1.037 -8.516 -6.437 1.00 89.31 72 LYS A N 1
ATOM 577 C CA . LYS A 1 72 ? -2.060 -7.822 -5.652 1.00 89.31 72 LYS A CA 1
ATOM 578 C C . LYS A 1 72 ? -1.557 -7.650 -4.221 1.00 89.31 72 LYS A C 1
ATOM 580 O O . LYS A 1 72 ? -1.053 -8.588 -3.612 1.00 89.31 72 LYS A O 1
ATOM 585 N N . GLN A 1 73 ? -1.708 -6.444 -3.678 1.00 84.62 73 GLN A N 1
ATOM 586 C CA . GLN A 1 73 ? -1.327 -6.189 -2.295 1.00 84.62 73 GLN A CA 1
ATOM 587 C C . GLN A 1 73 ? -2.174 -7.064 -1.365 1.00 84.62 73 GLN A C 1
ATOM 589 O O . GLN A 1 73 ? -3.400 -6.971 -1.367 1.00 84.62 73 GLN A O 1
ATOM 594 N N . VAL A 1 74 ? -1.508 -7.909 -0.580 1.00 84.44 74 VAL A N 1
ATOM 595 C CA . VAL A 1 74 ? -2.165 -8.737 0.430 1.00 84.44 74 VAL A CA 1
ATOM 596 C C . VAL A 1 74 ? -2.579 -7.839 1.590 1.00 84.44 74 VAL A C 1
ATOM 598 O O . VAL A 1 74 ? -1.768 -7.065 2.097 1.00 84.44 74 VAL A O 1
ATOM 601 N N . GLU A 1 75 ? -3.841 -7.931 2.008 1.00 78.94 75 GLU A N 1
ATOM 602 C CA . GLU A 1 75 ? -4.315 -7.214 3.189 1.00 78.94 75 GLU A CA 1
ATOM 603 C C . GLU A 1 75 ? -3.615 -7.762 4.440 1.00 78.94 75 GLU A C 1
ATOM 605 O O . GLU A 1 75 ? -3.717 -8.944 4.784 1.00 78.94 75 GLU A O 1
ATOM 610 N N . GLU A 1 76 ? -2.849 -6.893 5.098 1.00 82.62 76 GLU A N 1
ATOM 611 C CA . GLU A 1 76 ? -2.215 -7.191 6.376 1.00 82.62 76 GLU A CA 1
ATOM 612 C C . GLU A 1 76 ? -3.245 -7.048 7.496 1.00 82.62 76 GLU A C 1
ATOM 614 O O . GLU A 1 76 ? -4.068 -6.129 7.501 1.00 82.62 76 GLU A O 1
ATOM 619 N N . VAL A 1 77 ? -3.206 -7.976 8.453 1.00 82.56 77 VAL A N 1
ATOM 620 C CA . VAL A 1 77 ? -4.074 -7.903 9.628 1.00 82.56 77 VAL A CA 1
ATOM 621 C C . VAL A 1 77 ? -3.616 -6.717 10.464 1.00 82.56 77 VAL A C 1
ATOM 623 O O . VAL A 1 77 ? -2.451 -6.643 10.848 1.00 82.56 77 VAL A O 1
ATOM 626 N N . ASP A 1 78 ? -4.529 -5.788 10.749 1.00 82.75 78 ASP A N 1
ATOM 627 C CA . ASP A 1 78 ? -4.219 -4.670 11.636 1.00 82.75 78 ASP A CA 1
ATOM 628 C C . ASP A 1 78 ? -3.804 -5.233 13.011 1.00 82.75 78 ASP A C 1
ATOM 630 O O . ASP A 1 78 ? -4.551 -6.033 13.584 1.00 82.75 78 ASP A O 1
ATOM 634 N N . PRO A 1 79 ? -2.652 -4.834 13.581 1.00 83.44 79 PRO A N 1
ATOM 635 C CA . PRO A 1 79 ? -2.240 -5.274 14.915 1.00 83.44 79 PRO A CA 1
ATOM 636 C C . PRO A 1 79 ? -3.254 -4.900 16.009 1.00 83.44 79 PRO A C 1
ATOM 638 O O . PRO A 1 79 ? -3.315 -5.549 17.053 1.00 83.44 79 PRO A O 1
ATOM 641 N N . LEU A 1 80 ? -4.093 -3.886 15.770 1.00 82.88 80 LEU A N 1
ATOM 642 C CA . LEU A 1 80 ? -5.221 -3.494 16.622 1.00 82.88 80 LEU A CA 1
ATOM 643 C C . LEU A 1 80 ? -6.489 -4.336 16.389 1.00 82.88 80 LEU A C 1
ATOM 645 O O . LEU A 1 80 ? -7.536 -4.068 16.975 1.00 82.88 80 LEU A O 1
ATOM 649 N N . ALA A 1 81 ? -6.429 -5.322 15.506 1.00 83.00 81 ALA A N 1
ATOM 650 C CA . ALA A 1 81 ? -7.509 -6.251 15.209 1.00 83.00 81 ALA A CA 1
ATOM 651 C C . ALA A 1 81 ? -7.005 -7.704 15.126 1.00 83.00 81 ALA A C 1
ATOM 653 O O . ALA A 1 81 ? -7.589 -8.528 14.423 1.00 83.00 81 ALA A O 1
ATOM 654 N N . ALA A 1 82 ? -5.916 -8.019 15.836 1.00 81.06 82 ALA A N 1
ATOM 655 C CA . ALA A 1 82 ? -5.361 -9.365 15.879 1.00 81.06 82 ALA A CA 1
ATOM 656 C C . ALA A 1 82 ? -6.395 -10.381 16.408 1.00 81.06 82 ALA A C 1
ATOM 658 O O . ALA A 1 82 ? -7.192 -10.081 17.302 1.00 81.06 82 ALA A O 1
ATOM 659 N N . TYR A 1 83 ? -6.381 -11.585 15.840 1.00 81.19 83 TYR A N 1
ATOM 660 C CA . TYR A 1 83 ? -7.215 -12.724 16.236 1.00 81.19 83 TYR A CA 1
ATOM 661 C C . TYR A 1 83 ? -6.351 -13.978 16.396 1.00 81.19 83 TYR A C 1
ATOM 663 O O . TYR A 1 83 ? -5.178 -13.996 16.011 1.00 81.19 83 TYR A O 1
ATOM 671 N N . GLU A 1 84 ? -6.902 -15.030 16.991 1.00 72.62 84 GLU A N 1
ATOM 672 C CA . GLU A 1 84 ? -6.145 -16.254 17.244 1.00 72.62 84 GLU A CA 1
ATOM 673 C C . GLU A 1 84 ? -5.683 -16.917 15.933 1.00 72.62 84 GLU A C 1
ATOM 675 O O . GLU A 1 84 ? -6.429 -17.020 14.962 1.00 72.62 84 GLU A O 1
ATOM 680 N N . GLY A 1 85 ? -4.414 -17.327 15.873 1.00 70.94 85 GLY A N 1
ATOM 681 C CA . GLY A 1 85 ? -3.821 -17.927 14.673 1.00 70.94 85 GLY A CA 1
ATOM 682 C C . GLY A 1 85 ? -3.432 -16.937 13.566 1.00 70.94 85 GLY A C 1
ATOM 683 O O . GLY A 1 85 ? -2.845 -17.359 12.566 1.00 70.94 85 GLY A O 1
ATOM 684 N N . CYS A 1 86 ? -3.690 -15.631 13.725 1.00 78.62 86 CYS A N 1
ATOM 685 C CA . CYS A 1 86 ? -3.205 -14.640 12.767 1.00 78.62 86 CYS A CA 1
ATOM 686 C C . CYS A 1 86 ? -1.671 -14.510 12.831 1.00 78.62 86 CYS A C 1
ATOM 688 O O . CYS A 1 86 ? -1.064 -14.510 13.904 1.00 78.62 86 CYS A O 1
ATOM 690 N N . LYS A 1 87 ? -1.032 -14.396 11.662 1.00 76.94 87 LYS A N 1
ATOM 691 C CA . LYS A 1 87 ? 0.395 -14.074 11.546 1.00 76.94 87 LYS A CA 1
ATOM 692 C C . LYS A 1 87 ? 0.528 -12.584 11.262 1.00 76.94 87 LYS A C 1
ATOM 694 O O . LYS A 1 87 ? 0.133 -12.140 10.186 1.00 76.94 87 LYS A O 1
ATOM 699 N N . LEU A 1 88 ? 1.086 -11.842 12.213 1.00 79.00 88 LEU A N 1
ATOM 700 C CA . LEU A 1 88 ? 1.332 -10.396 12.115 1.00 79.00 88 LEU A CA 1
ATOM 701 C C . LEU A 1 88 ? 2.657 -10.068 11.406 1.00 79.00 88 LEU A C 1
ATOM 703 O O . LEU A 1 88 ? 3.239 -9.010 11.605 1.00 79.00 88 LEU A O 1
ATOM 707 N N . GLU A 1 89 ? 3.157 -10.993 10.591 1.00 80.81 89 GLU A N 1
ATOM 708 C CA . GLU A 1 89 ? 4.393 -10.796 9.845 1.00 80.81 89 GLU A CA 1
ATOM 709 C C . GLU A 1 89 ? 4.139 -9.893 8.628 1.00 80.81 89 GLU A C 1
ATOM 711 O O . GLU A 1 89 ? 3.110 -10.052 7.958 1.00 80.81 89 GLU A O 1
ATOM 716 N N . PRO A 1 90 ? 5.070 -8.976 8.311 1.00 80.94 90 PRO A N 1
ATOM 717 C CA . PRO A 1 90 ? 4.953 -8.133 7.131 1.00 80.94 90 PRO A CA 1
ATOM 718 C C . PRO A 1 90 ? 4.984 -8.977 5.855 1.00 80.94 90 PRO A C 1
ATOM 720 O O . PRO A 1 90 ? 5.873 -9.815 5.673 1.00 80.94 90 PRO A O 1
ATOM 723 N N . LYS A 1 91 ? 4.052 -8.727 4.934 1.00 84.06 91 LYS A N 1
ATOM 724 C CA . LYS A 1 91 ? 3.917 -9.501 3.689 1.00 84.06 91 LYS A CA 1
ATOM 725 C C . LYS A 1 91 ? 4.427 -8.698 2.502 1.00 84.06 91 LYS A C 1
ATOM 727 O O . LYS A 1 91 ? 3.663 -8.192 1.681 1.00 84.06 91 LYS A O 1
ATOM 732 N N . ALA A 1 92 ? 5.751 -8.584 2.418 1.00 86.75 92 ALA A N 1
ATOM 733 C CA . ALA A 1 92 ? 6.393 -7.913 1.298 1.00 86.75 92 ALA A CA 1
ATOM 734 C C . ALA A 1 92 ? 6.291 -8.751 0.005 1.00 86.75 92 ALA A C 1
ATOM 736 O O . ALA A 1 92 ? 6.540 -9.956 0.051 1.00 86.75 92 ALA A O 1
ATOM 737 N N . PRO A 1 93 ? 5.977 -8.129 -1.149 1.00 90.88 93 PRO A N 1
ATOM 738 C CA . PRO A 1 93 ? 5.985 -8.817 -2.437 1.00 90.88 93 PRO A CA 1
ATOM 739 C C . PRO A 1 93 ? 7.412 -9.197 -2.848 1.00 90.88 93 PRO A C 1
ATOM 741 O O . PRO A 1 93 ? 8.366 -8.463 -2.565 1.00 90.88 93 PRO A O 1
ATOM 744 N N . ASN A 1 94 ? 7.558 -10.307 -3.574 1.00 91.44 94 ASN A N 1
ATOM 745 C CA . ASN A 1 94 ? 8.853 -10.732 -4.102 1.00 91.44 94 ASN A CA 1
ATOM 746 C C . ASN A 1 94 ? 9.238 -9.913 -5.348 1.00 91.44 94 ASN A C 1
ATOM 748 O O . ASN A 1 94 ? 8.912 -10.273 -6.480 1.00 91.44 94 ASN A O 1
ATOM 752 N N . VAL A 1 95 ? 9.904 -8.776 -5.146 1.00 93.75 95 VAL A N 1
ATOM 753 C CA . VAL A 1 95 ? 10.287 -7.854 -6.234 1.00 93.75 95 VAL A CA 1
ATOM 754 C C . VAL A 1 95 ? 11.713 -8.033 -6.745 1.00 93.75 95 VAL A C 1
ATOM 756 O O . VAL A 1 95 ? 12.041 -7.444 -7.774 1.00 93.75 95 VAL A O 1
ATOM 759 N N . GLY A 1 96 ? 12.535 -8.841 -6.068 1.00 93.50 96 GLY A N 1
ATOM 760 C CA . GLY A 1 96 ? 13.950 -9.050 -6.395 1.00 93.50 96 GLY A CA 1
ATOM 761 C C . GLY A 1 96 ? 14.198 -9.389 -7.868 1.00 93.50 96 GLY A C 1
ATOM 762 O O . GLY A 1 96 ? 14.958 -8.665 -8.519 1.00 93.50 96 GLY A O 1
ATOM 763 N N . PRO A 1 97 ? 13.460 -10.340 -8.476 1.00 95.38 97 PRO A N 1
ATOM 764 C CA . PRO A 1 97 ? 13.694 -10.672 -9.874 1.00 95.38 97 PRO A CA 1
ATOM 765 C C . PRO A 1 97 ? 13.307 -9.502 -10.792 1.00 95.38 97 PRO A C 1
ATOM 767 O O . PRO A 1 97 ? 14.088 -9.076 -11.637 1.00 95.38 97 PRO A O 1
ATOM 770 N N . HIS A 1 98 ? 12.155 -8.856 -10.585 1.00 96.56 98 HIS A N 1
ATOM 771 C CA . HIS A 1 98 ? 11.819 -7.665 -11.379 1.00 96.56 98 HIS A CA 1
ATOM 772 C C . HIS A 1 98 ? 12.871 -6.556 -11.250 1.00 96.56 98 HIS A C 1
ATOM 774 O O . HIS A 1 98 ? 13.100 -5.836 -12.220 1.00 96.56 98 HIS A O 1
ATOM 780 N N . ASP A 1 99 ? 13.541 -6.431 -10.105 1.00 95.56 99 ASP A N 1
ATOM 781 C CA . ASP A 1 99 ? 14.617 -5.462 -9.921 1.00 95.56 99 ASP A CA 1
ATOM 782 C C . ASP A 1 99 ? 15.812 -5.703 -10.842 1.00 95.56 99 ASP A C 1
ATOM 784 O O . ASP A 1 99 ? 16.280 -4.782 -11.519 1.00 95.56 99 ASP A O 1
ATOM 788 N N . ILE A 1 100 ? 16.271 -6.950 -10.901 1.00 96.56 100 ILE A N 1
ATOM 789 C CA . ILE A 1 100 ? 17.385 -7.373 -11.751 1.00 96.56 100 ILE A CA 1
ATOM 790 C C . ILE A 1 100 ? 16.975 -7.253 -13.227 1.00 96.56 100 ILE A C 1
ATOM 792 O O . ILE A 1 100 ? 17.737 -6.731 -14.043 1.00 96.56 100 ILE A O 1
ATOM 796 N N . TRP A 1 101 ? 15.733 -7.618 -13.568 1.00 97.00 101 TRP A N 1
ATOM 797 C CA . TRP A 1 101 ? 15.199 -7.442 -14.923 1.00 97.00 101 TRP A CA 1
ATOM 798 C C . TRP A 1 101 ? 15.188 -5.966 -15.336 1.00 97.00 101 TRP A C 1
ATOM 800 O O . TRP A 1 101 ? 15.614 -5.619 -16.437 1.00 97.00 101 TRP A O 1
ATOM 810 N N . ILE A 1 102 ? 14.740 -5.069 -14.455 1.00 97.06 102 ILE A N 1
ATOM 811 C CA . ILE A 1 102 ? 14.716 -3.630 -14.733 1.00 97.06 102 ILE A CA 1
ATOM 812 C C . ILE A 1 102 ? 16.136 -3.090 -14.910 1.00 97.06 102 ILE A C 1
ATOM 814 O O . ILE A 1 102 ? 16.352 -2.291 -15.819 1.00 97.06 102 ILE A O 1
ATOM 818 N N . LYS A 1 103 ? 17.109 -3.525 -14.096 1.00 95.88 103 LYS A N 1
ATOM 819 C CA . LYS A 1 103 ? 18.527 -3.155 -14.268 1.00 95.88 103 LYS A CA 1
ATOM 820 C C . LYS A 1 103 ? 19.032 -3.547 -15.661 1.00 95.88 103 LYS A C 1
ATOM 822 O O . LYS A 1 103 ? 19.571 -2.693 -16.363 1.00 95.88 103 LYS A O 1
ATOM 827 N N . PHE A 1 104 ? 18.739 -4.768 -16.110 1.00 96.38 104 PHE A N 1
ATOM 828 C CA . PHE A 1 104 ? 19.044 -5.205 -17.475 1.00 96.38 104 PHE A CA 1
ATOM 829 C C . PHE A 1 104 ? 18.341 -4.339 -18.535 1.00 96.38 104 PHE A C 1
ATOM 831 O O . PHE A 1 104 ? 18.981 -3.874 -19.475 1.00 96.38 104 PHE A O 1
ATOM 838 N N . ILE A 1 105 ? 17.044 -4.050 -18.380 1.00 96.19 105 ILE A N 1
ATOM 839 C CA . ILE A 1 105 ? 16.297 -3.176 -19.303 1.00 96.19 105 ILE A CA 1
ATOM 840 C C . ILE A 1 105 ? 16.931 -1.778 -19.383 1.00 96.19 105 ILE A C 1
ATOM 842 O O . ILE A 1 105 ? 17.064 -1.244 -20.483 1.00 96.19 105 ILE A O 1
ATOM 846 N N . CYS A 1 106 ? 17.358 -1.197 -18.256 1.00 94.62 106 CYS A N 1
ATOM 847 C CA . CYS A 1 106 ? 18.054 0.091 -18.225 1.00 94.62 106 CYS A CA 1
ATOM 848 C C . CYS A 1 106 ? 19.329 0.067 -19.076 1.00 94.62 106 CYS A C 1
ATOM 850 O O . CYS A 1 106 ? 19.500 0.930 -19.934 1.00 94.62 106 CYS A O 1
ATOM 852 N N . GLU A 1 107 ? 20.197 -0.927 -18.871 1.00 94.25 107 GLU A N 1
ATOM 853 C CA . GLU A 1 107 ? 21.440 -1.078 -19.640 1.00 94.25 107 GLU A CA 1
ATOM 854 C C . GLU A 1 107 ? 21.156 -1.237 -21.138 1.00 94.25 107 GLU A C 1
ATOM 856 O O . GLU A 1 107 ? 21.775 -0.580 -21.976 1.00 94.25 107 GLU A O 1
ATOM 861 N N . ARG A 1 108 ? 20.163 -2.064 -21.488 1.00 93.38 108 ARG A N 1
ATOM 862 C CA . ARG A 1 108 ? 19.775 -2.293 -22.885 1.00 93.38 108 ARG A CA 1
ATOM 863 C C . ARG A 1 108 ? 19.177 -1.053 -23.538 1.00 93.38 108 ARG A C 1
ATOM 865 O O . ARG A 1 108 ? 19.414 -0.842 -24.722 1.00 93.38 108 ARG A O 1
ATOM 872 N N . ILE A 1 109 ? 18.448 -0.222 -22.797 1.00 93.12 109 ILE A N 1
ATOM 873 C CA . ILE A 1 109 ? 17.939 1.058 -23.301 1.00 93.12 109 ILE A CA 1
ATOM 874 C C . ILE A 1 109 ? 19.086 2.018 -23.616 1.00 93.12 109 ILE A C 1
ATOM 876 O O . ILE A 1 109 ? 19.036 2.675 -24.653 1.00 93.12 109 ILE A O 1
ATOM 880 N N . GLU A 1 110 ? 20.121 2.098 -22.775 1.00 91.44 110 GLU A N 1
ATOM 881 C CA . GLU A 1 110 ? 21.272 2.967 -23.058 1.00 91.44 110 GLU A CA 1
ATOM 882 C C . GLU A 1 110 ? 22.009 2.554 -24.337 1.00 91.44 110 GLU A C 1
ATOM 884 O O . GLU A 1 110 ? 22.404 3.421 -25.111 1.00 91.44 110 GLU A O 1
ATOM 889 N N . ILE A 1 111 ? 22.113 1.251 -24.613 1.00 91.44 111 ILE A N 1
ATOM 890 C CA . ILE A 1 111 ? 22.678 0.738 -25.871 1.00 91.44 111 ILE A CA 1
ATOM 891 C C . ILE A 1 111 ? 21.729 1.028 -27.046 1.00 91.44 111 ILE A C 1
ATOM 893 O O . ILE A 1 111 ? 22.136 1.582 -28.067 1.00 91.44 111 ILE A O 1
ATOM 897 N N . ALA A 1 112 ? 20.441 0.707 -26.892 1.00 90.44 112 ALA A N 1
ATOM 898 C CA . ALA A 1 112 ? 19.435 0.813 -27.947 1.00 90.44 112 ALA A CA 1
ATOM 899 C C . ALA A 1 112 ? 19.274 2.235 -28.503 1.00 90.44 112 ALA A C 1
ATOM 901 O O . ALA A 1 112 ? 19.017 2.382 -29.695 1.00 90.44 112 ALA A O 1
ATOM 902 N N . LYS A 1 113 ? 19.453 3.271 -27.667 1.00 89.38 113 LYS A N 1
ATOM 903 C CA . LYS A 1 113 ? 19.382 4.687 -28.079 1.00 89.38 113 LYS A CA 1
ATOM 904 C C . LYS A 1 113 ? 20.349 5.049 -29.210 1.00 89.38 113 LYS A C 1
ATOM 906 O O . LYS A 1 113 ? 20.071 6.003 -29.929 1.00 89.38 113 LYS A O 1
ATOM 911 N N . TYR A 1 114 ? 21.464 4.333 -29.336 1.00 89.50 114 TYR A N 1
ATOM 912 C CA . TYR A 1 114 ? 22.488 4.587 -30.355 1.00 89.50 114 TYR A CA 1
ATOM 913 C C . TYR A 1 114 ? 22.553 3.492 -31.426 1.00 89.50 114 TYR A C 1
ATOM 915 O O . TYR A 1 114 ? 23.177 3.699 -32.460 1.00 89.50 114 TYR A O 1
ATOM 923 N N . ASP A 1 115 ? 21.919 2.344 -31.178 1.00 88.38 115 ASP A N 1
ATOM 924 C CA . ASP A 1 115 ? 21.964 1.172 -32.055 1.00 88.38 115 ASP A CA 1
ATOM 925 C C . ASP A 1 115 ? 20.750 1.093 -32.996 1.00 88.38 115 ASP A C 1
ATOM 927 O O . ASP A 1 115 ? 20.898 0.895 -34.200 1.00 88.38 115 ASP A O 1
ATOM 931 N N . SER A 1 116 ? 19.522 1.248 -32.476 1.00 89.88 116 SER A N 1
ATOM 932 C CA . SER A 1 116 ? 18.315 1.031 -33.284 1.00 89.88 116 SER A CA 1
ATOM 933 C C . SER A 1 116 ? 17.051 1.696 -32.734 1.00 89.88 116 SER A C 1
ATOM 935 O O . SER A 1 116 ? 16.556 1.347 -31.656 1.00 89.88 116 SER A O 1
ATOM 937 N N . ASP A 1 117 ? 16.414 2.525 -33.566 1.00 90.62 117 ASP A N 1
ATOM 938 C CA . ASP A 1 117 ? 15.098 3.122 -33.291 1.00 90.62 117 ASP A CA 1
ATOM 939 C C . ASP A 1 117 ? 14.003 2.070 -33.062 1.00 90.62 117 ASP A C 1
ATOM 941 O O . ASP A 1 117 ? 13.072 2.282 -32.281 1.00 90.62 117 ASP A O 1
ATOM 945 N N . ALA A 1 118 ? 14.115 0.899 -33.700 1.00 92.19 118 ALA A N 1
ATOM 946 C CA . ALA A 1 118 ? 13.164 -0.192 -33.511 1.00 92.19 118 ALA A CA 1
ATOM 947 C C . ALA A 1 118 ? 13.216 -0.740 -32.075 1.00 92.19 118 ALA A C 1
ATOM 949 O O . ALA A 1 118 ? 12.171 -1.017 -31.484 1.00 92.19 118 ALA A O 1
ATOM 950 N N . GLN A 1 119 ? 14.411 -0.851 -31.482 1.00 93.44 119 GLN A N 1
ATOM 951 C CA . GLN A 1 119 ? 14.567 -1.266 -30.083 1.00 93.44 119 GLN A CA 1
ATOM 952 C C . GLN A 1 119 ? 13.981 -0.223 -29.128 1.00 93.44 119 GLN A C 1
ATOM 954 O O . GLN A 1 119 ? 13.220 -0.571 -28.223 1.00 93.44 119 GLN A O 1
ATOM 959 N N . VAL A 1 120 ? 14.261 1.058 -29.375 1.00 93.69 120 VAL A N 1
ATOM 960 C CA . VAL A 1 120 ? 13.699 2.185 -28.615 1.00 93.69 120 VAL A CA 1
ATOM 961 C C . VAL A 1 120 ? 12.165 2.179 -28.667 1.00 93.69 120 VAL A C 1
ATOM 963 O O . VAL A 1 120 ? 11.507 2.308 -27.630 1.00 93.69 120 VAL A O 1
ATOM 966 N N . ALA A 1 121 ? 11.577 1.965 -29.847 1.00 92.88 121 ALA A N 1
ATOM 967 C CA . ALA A 1 121 ? 10.129 1.873 -30.025 1.00 92.88 121 ALA A CA 1
ATOM 968 C C . ALA A 1 121 ? 9.521 0.664 -29.292 1.00 92.88 121 ALA A C 1
ATOM 970 O O . ALA A 1 121 ? 8.461 0.787 -28.672 1.00 92.88 121 ALA A O 1
ATOM 971 N N . MET A 1 122 ? 10.199 -0.488 -29.306 1.00 95.12 122 MET A N 1
ATOM 972 C CA . MET A 1 122 ? 9.783 -1.677 -28.557 1.00 95.12 122 MET A CA 1
ATOM 973 C C . MET A 1 122 ? 9.776 -1.426 -27.040 1.00 95.12 122 MET A C 1
ATOM 975 O O . MET A 1 122 ? 8.786 -1.747 -26.378 1.00 95.12 122 MET A O 1
ATOM 979 N N . PHE A 1 123 ? 10.812 -0.781 -26.490 1.00 95.69 123 PHE A N 1
ATOM 980 C CA . PHE A 1 123 ? 10.845 -0.390 -25.075 1.00 95.69 123 PHE A CA 1
ATOM 981 C C . PHE A 1 123 ? 9.757 0.627 -24.716 1.00 95.69 123 PHE A C 1
ATOM 983 O O . PHE A 1 123 ? 9.083 0.479 -23.695 1.00 95.69 123 PHE A O 1
ATOM 990 N N . ALA A 1 124 ? 9.519 1.630 -25.565 1.00 94.50 124 ALA A N 1
ATOM 991 C CA . ALA A 1 124 ? 8.405 2.557 -25.369 1.00 94.50 124 ALA A CA 1
ATOM 992 C C . ALA A 1 124 ? 7.056 1.818 -25.345 1.00 94.50 124 ALA A C 1
ATOM 994 O O . ALA A 1 124 ? 6.209 2.097 -24.492 1.00 94.50 124 ALA A O 1
ATOM 995 N N . GLY A 1 125 ? 6.877 0.828 -26.227 1.00 95.06 125 GLY A N 1
ATOM 996 C CA . GLY A 1 125 ? 5.727 -0.075 -26.231 1.00 95.06 125 GLY A CA 1
ATOM 997 C C . GLY A 1 125 ? 5.576 -0.867 -24.927 1.00 95.06 125 GLY A C 1
ATOM 998 O O . GLY A 1 125 ? 4.473 -0.915 -24.377 1.00 95.06 125 GLY A O 1
ATOM 999 N N . LEU A 1 126 ? 6.671 -1.425 -24.395 1.00 96.31 126 LEU A N 1
ATOM 1000 C CA . LEU A 1 126 ? 6.692 -2.114 -23.097 1.00 96.31 126 LEU A CA 1
ATOM 1001 C C . LEU A 1 126 ? 6.193 -1.195 -21.976 1.00 96.31 126 LEU A C 1
ATOM 1003 O O . LEU A 1 126 ? 5.292 -1.572 -21.223 1.00 96.31 126 LEU A O 1
ATOM 1007 N N . PHE A 1 127 ? 6.704 0.036 -21.888 1.00 96.25 127 PHE A N 1
ATOM 1008 C CA . PHE A 1 127 ? 6.285 0.961 -20.831 1.00 96.25 127 PHE A CA 1
ATOM 1009 C C . PHE A 1 127 ? 4.834 1.423 -20.988 1.00 96.25 127 PHE A C 1
ATOM 1011 O O . PHE A 1 127 ? 4.128 1.559 -19.988 1.00 96.25 127 PHE A O 1
ATOM 1018 N N . HIS A 1 128 ? 4.356 1.612 -22.222 1.00 94.88 128 HIS A N 1
ATOM 1019 C CA . HIS A 1 128 ? 2.955 1.946 -22.485 1.00 94.88 128 HIS A CA 1
ATOM 1020 C C . HIS A 1 128 ? 1.979 0.863 -22.011 1.00 94.88 128 HIS A C 1
ATOM 1022 O O . HIS A 1 128 ? 0.886 1.206 -21.552 1.00 94.88 128 HIS A O 1
ATOM 1028 N N . ARG A 1 129 ? 2.363 -0.415 -22.116 1.00 94.44 129 ARG A N 1
ATOM 1029 C CA . ARG A 1 129 ? 1.559 -1.550 -21.636 1.00 94.44 129 ARG A CA 1
ATOM 1030 C C . ARG A 1 129 ? 1.684 -1.757 -20.125 1.00 94.44 129 ARG A C 1
ATOM 1032 O O . ARG A 1 129 ? 0.695 -2.077 -19.477 1.00 94.44 129 ARG A O 1
ATOM 1039 N N . THR A 1 130 ? 2.867 -1.501 -19.567 1.00 95.00 130 THR A N 1
ATOM 1040 C CA . THR A 1 130 ? 3.162 -1.711 -18.139 1.00 95.00 130 THR A CA 1
ATOM 1041 C C . THR A 1 130 ? 2.547 -0.632 -17.242 1.00 95.00 130 THR A C 1
ATOM 1043 O O . THR A 1 130 ? 1.962 -0.931 -16.202 1.00 95.00 130 THR A O 1
ATOM 1046 N N . LEU A 1 131 ? 2.687 0.647 -17.607 1.00 94.88 131 LEU A N 1
ATOM 1047 C CA . LEU A 1 131 ? 2.254 1.769 -16.770 1.00 94.88 131 LEU A CA 1
ATOM 1048 C C . LEU A 1 131 ? 0.813 2.161 -17.097 1.00 94.88 131 LEU A C 1
ATOM 1050 O O . LEU A 1 131 ? 0.503 2.454 -18.249 1.00 94.88 131 LEU A O 1
ATOM 1054 N N . ASN A 1 132 ? -0.061 2.249 -16.093 1.00 88.62 132 ASN A N 1
ATOM 1055 C CA . ASN A 1 132 ? -1.444 2.709 -16.263 1.00 88.62 132 ASN A CA 1
ATOM 1056 C C . ASN A 1 132 ? -1.616 4.186 -15.857 1.00 88.62 132 ASN A C 1
ATOM 1058 O O . ASN A 1 132 ? -0.804 4.751 -15.129 1.00 88.62 132 ASN A O 1
ATOM 1062 N N . MET A 1 133 ? -2.693 4.809 -16.331 1.00 91.31 133 MET A N 1
ATOM 1063 C CA . MET A 1 133 ? -3.075 6.189 -16.015 1.00 91.31 133 MET A CA 1
ATOM 1064 C C . MET A 1 133 ? -4.079 6.275 -14.851 1.00 91.31 133 MET A C 1
ATOM 1066 O O . MET A 1 133 ? -4.408 7.360 -14.385 1.00 91.31 133 MET A O 1
ATOM 1070 N N . THR A 1 134 ? -4.581 5.132 -14.375 1.00 90.00 134 THR A N 1
ATOM 1071 C CA . THR A 1 134 ? -5.469 5.050 -13.210 1.00 90.00 134 THR A CA 1
ATOM 1072 C C . THR A 1 134 ? -4.692 5.319 -11.925 1.00 90.00 134 THR A C 1
ATOM 1074 O O . THR A 1 134 ? -3.694 4.647 -11.666 1.00 90.00 134 THR A O 1
ATOM 1077 N N . VAL A 1 135 ? -5.180 6.245 -11.099 1.00 90.94 135 VAL A N 1
ATOM 1078 C CA . VAL A 1 135 ? -4.578 6.592 -9.805 1.00 90.94 135 VAL A CA 1
ATOM 1079 C C . VAL A 1 135 ? -5.566 6.282 -8.687 1.00 90.94 135 VAL A C 1
ATOM 1081 O O . VAL A 1 135 ? -6.718 6.707 -8.746 1.00 90.94 135 VAL A O 1
ATOM 1084 N N . GLY A 1 136 ? -5.121 5.558 -7.658 1.00 84.12 136 GLY A N 1
ATOM 1085 C CA . GLY A 1 136 ? -5.910 5.373 -6.437 1.00 84.12 136 GLY A CA 1
ATOM 1086 C C . GLY A 1 136 ? -7.091 4.410 -6.569 1.00 84.12 136 GLY A C 1
ATOM 1087 O O . GLY A 1 136 ? -8.035 4.509 -5.794 1.00 84.12 136 GLY A O 1
ATOM 1088 N N . SER A 1 137 ? -7.048 3.473 -7.522 1.00 85.12 137 SER A N 1
ATOM 1089 C CA . SER A 1 137 ? -7.979 2.335 -7.571 1.00 85.12 137 SER A CA 1
ATOM 1090 C C . SER A 1 137 ? -7.815 1.423 -6.347 1.00 85.12 137 SER A C 1
ATOM 1092 O O . SER A 1 137 ? -6.735 1.369 -5.757 1.00 85.12 137 SER A O 1
ATOM 1094 N N . GLN A 1 138 ? -8.853 0.672 -5.970 1.00 78.00 138 GLN A N 1
ATOM 1095 C CA . GLN A 1 138 ? -8.732 -0.352 -4.919 1.00 78.00 138 GLN A CA 1
ATOM 1096 C C . GLN A 1 138 ? -7.706 -1.422 -5.313 1.00 78.00 138 GLN A C 1
ATOM 1098 O O . GLN A 1 138 ? -6.771 -1.695 -4.569 1.00 78.00 138 GLN A O 1
ATOM 1103 N N . GLU A 1 139 ? -7.818 -1.938 -6.538 1.00 79.88 139 GLU A N 1
ATOM 1104 C CA . GLU A 1 139 ? -6.830 -2.843 -7.114 1.00 79.88 139 GLU A CA 1
ATOM 1105 C C . GLU A 1 139 ? -5.722 -2.037 -7.799 1.00 79.88 139 GLU A C 1
ATOM 1107 O O . GLU A 1 139 ? -5.919 -1.450 -8.870 1.00 79.88 139 GLU A O 1
ATOM 1112 N N . SER A 1 140 ? -4.549 -1.973 -7.173 1.00 84.25 140 SER A N 1
ATOM 1113 C CA . SER A 1 140 ? -3.368 -1.347 -7.765 1.00 84.25 140 SER A CA 1
ATOM 1114 C C . SER A 1 140 ? -2.740 -2.263 -8.812 1.00 84.25 140 SER A C 1
ATOM 1116 O O . SER A 1 140 ? -2.504 -3.436 -8.535 1.00 84.25 140 SER A O 1
ATOM 1118 N N . LYS A 1 141 ? -2.402 -1.726 -9.989 1.00 88.25 141 LYS A N 1
ATOM 1119 C CA . LYS A 1 141 ? -1.698 -2.489 -11.037 1.00 88.25 141 LYS A CA 1
ATOM 1120 C C . LYS A 1 141 ? -0.226 -2.745 -10.714 1.00 88.25 141 LYS A C 1
ATOM 1122 O O . LYS A 1 141 ? 0.321 -3.748 -11.141 1.00 88.25 141 LYS A O 1
ATOM 1127 N N . ILE A 1 142 ? 0.395 -1.836 -9.968 1.00 92.50 142 ILE A N 1
ATOM 1128 C CA . ILE A 1 142 ? 1.739 -1.990 -9.414 1.00 92.50 142 ILE A CA 1
ATOM 1129 C C . ILE A 1 142 ? 1.585 -1.907 -7.904 1.00 92.50 142 ILE A C 1
ATOM 1131 O O . ILE A 1 142 ? 0.952 -0.964 -7.414 1.00 92.50 142 ILE A O 1
ATOM 1135 N N . ASN A 1 143 ? 2.173 -2.854 -7.182 1.00 91.44 143 ASN A N 1
ATOM 1136 C CA . ASN A 1 143 ? 2.046 -2.949 -5.735 1.00 91.44 143 ASN A CA 1
ATOM 1137 C C . ASN A 1 143 ? 2.469 -1.631 -5.038 1.00 91.44 143 ASN A C 1
ATOM 1139 O O . ASN A 1 143 ? 3.432 -0.966 -5.444 1.00 91.44 143 ASN A O 1
ATOM 1143 N N . ARG A 1 144 ? 1.701 -1.216 -4.020 1.00 91.94 144 ARG A N 1
ATOM 1144 C CA . ARG A 1 144 ? 1.928 0.008 -3.223 1.00 91.94 144 ARG A CA 1
ATOM 1145 C C . ARG A 1 144 ? 2.714 -0.256 -1.933 1.00 91.94 144 ARG A C 1
ATOM 1147 O O . ARG A 1 144 ? 2.966 0.682 -1.180 1.00 91.94 144 ARG A O 1
ATOM 1154 N N . HIS A 1 145 ? 3.080 -1.508 -1.664 1.00 92.38 145 HIS A N 1
ATOM 1155 C CA . HIS A 1 145 ? 3.872 -1.893 -0.503 1.00 92.38 145 HIS A CA 1
ATOM 1156 C C . HIS A 1 145 ? 5.278 -1.274 -0.559 1.00 92.38 145 HIS A C 1
ATOM 1158 O O . HIS A 1 145 ? 5.909 -1.217 -1.616 1.00 92.38 145 HIS A O 1
ATOM 1164 N N . ILE A 1 146 ? 5.800 -0.852 0.596 1.00 91.69 146 ILE A N 1
ATOM 1165 C CA . ILE A 1 146 ? 7.132 -0.231 0.716 1.00 91.69 146 ILE A CA 1
ATOM 1166 C C . ILE A 1 146 ? 8.260 -1.134 0.212 1.00 91.69 146 ILE A C 1
ATOM 1168 O O . ILE A 1 146 ? 9.212 -0.649 -0.378 1.00 91.69 146 ILE A O 1
ATOM 1172 N N . GLY A 1 147 ? 8.119 -2.450 0.364 1.00 91.06 147 GLY A N 1
ATOM 1173 C CA . GLY A 1 147 ? 9.069 -3.433 -0.159 1.00 91.06 147 GLY A CA 1
ATOM 1174 C C . GLY A 1 147 ? 9.270 -3.373 -1.681 1.00 91.06 147 GLY A C 1
ATOM 1175 O O . GLY A 1 147 ? 10.306 -3.813 -2.160 1.00 91.06 147 GLY A O 1
ATOM 1176 N N . ALA A 1 148 ? 8.312 -2.813 -2.429 1.00 93.44 148 ALA A N 1
ATOM 1177 C CA . ALA A 1 148 ? 8.381 -2.640 -3.880 1.00 93.44 148 ALA A CA 1
ATOM 1178 C C . ALA A 1 148 ? 8.862 -1.242 -4.309 1.00 93.44 148 ALA A C 1
ATOM 1180 O O . ALA A 1 148 ? 8.935 -0.959 -5.509 1.00 93.44 148 ALA A O 1
ATOM 1181 N N . ILE A 1 149 ? 9.140 -0.344 -3.355 1.00 94.56 149 ILE A N 1
ATOM 1182 C CA . ILE A 1 149 ? 9.350 1.078 -3.631 1.00 94.56 149 ILE A CA 1
ATOM 1183 C C . ILE A 1 149 ? 10.572 1.300 -4.532 1.00 94.56 149 ILE A C 1
ATOM 1185 O O . ILE A 1 149 ? 10.444 1.974 -5.555 1.00 94.56 149 ILE A O 1
ATOM 1189 N N . GLY A 1 150 ? 11.722 0.688 -4.231 1.00 94.69 150 GLY A N 1
ATOM 1190 C CA . GLY A 1 150 ? 12.931 0.859 -5.034 1.00 94.69 150 GLY A CA 1
ATOM 1191 C C . GLY A 1 150 ? 12.749 0.366 -6.458 1.00 94.69 150 GLY A C 1
ATOM 1192 O O . GLY A 1 150 ? 12.954 1.128 -7.402 1.00 94.69 150 GLY A O 1
ATOM 1193 N N . THR A 1 151 ? 12.274 -0.869 -6.621 1.00 95.75 151 THR A N 1
ATOM 1194 C CA . THR A 1 151 ? 12.006 -1.478 -7.931 1.00 95.75 151 THR A CA 1
ATOM 1195 C C . THR A 1 151 ? 11.018 -0.647 -8.755 1.00 95.75 151 THR A C 1
ATOM 1197 O O . THR A 1 151 ? 11.271 -0.361 -9.929 1.00 95.75 151 THR A O 1
ATOM 1200 N N . ARG A 1 152 ? 9.933 -0.154 -8.138 1.00 95.75 152 ARG A N 1
ATOM 1201 C CA . ARG A 1 152 ? 8.966 0.742 -8.792 1.00 95.75 152 ARG A CA 1
ATOM 1202 C C . ARG A 1 152 ? 9.627 2.030 -9.278 1.00 95.75 152 ARG A C 1
ATOM 1204 O O . ARG A 1 152 ? 9.451 2.401 -10.437 1.00 95.75 152 ARG A O 1
ATOM 1211 N N . PHE A 1 153 ? 10.374 2.733 -8.429 1.00 96.94 153 PHE A N 1
ATOM 1212 C CA . PHE A 1 153 ? 10.995 4.004 -8.821 1.00 96.94 153 PHE A CA 1
ATOM 1213 C C . PHE A 1 153 ? 12.181 3.830 -9.768 1.00 96.94 153 PHE A C 1
ATOM 1215 O O . PHE A 1 153 ? 12.447 4.731 -10.564 1.00 96.94 153 PHE A O 1
ATOM 1222 N N . ARG A 1 154 ? 12.833 2.666 -9.775 1.00 97.00 154 ARG A N 1
ATOM 1223 C CA . ARG A 1 154 ? 13.832 2.291 -10.781 1.00 97.00 154 ARG A CA 1
ATOM 1224 C C . ARG A 1 154 ? 13.188 2.100 -12.157 1.00 97.00 154 ARG A C 1
ATOM 1226 O O . ARG A 1 154 ? 13.671 2.686 -13.124 1.00 97.00 154 ARG A O 1
ATOM 1233 N N . LEU A 1 155 ? 12.041 1.413 -12.233 1.00 97.06 155 LEU A N 1
ATOM 1234 C CA . LEU A 1 155 ? 11.236 1.307 -13.461 1.00 97.06 155 LEU A CA 1
ATOM 1235 C C . LEU A 1 155 ? 10.796 2.688 -13.971 1.00 97.06 155 LEU A C 1
ATOM 1237 O O . LEU A 1 155 ? 10.944 3.003 -15.152 1.00 97.06 155 LEU A O 1
ATOM 1241 N N . LEU A 1 156 ? 10.272 3.535 -13.079 1.00 97.12 156 LEU A N 1
ATOM 1242 C CA . LEU A 1 156 ? 9.833 4.885 -13.443 1.00 97.12 156 LEU A CA 1
ATOM 1243 C C . LEU A 1 156 ? 11.002 5.778 -13.875 1.00 97.12 156 LEU A C 1
ATOM 1245 O O . LEU A 1 156 ? 10.844 6.562 -14.809 1.00 97.12 156 LEU A O 1
ATOM 1249 N N . SER A 1 157 ? 12.169 5.644 -13.238 1.00 96.12 157 SER A N 1
ATOM 1250 C CA . SER A 1 157 ? 13.396 6.346 -13.638 1.00 96.12 157 SER A CA 1
ATOM 1251 C C . SER A 1 157 ? 13.830 5.933 -15.035 1.00 96.12 157 SER A C 1
ATOM 1253 O O . SER A 1 157 ? 14.067 6.801 -15.867 1.00 96.12 157 SER A O 1
ATOM 1255 N N . CYS A 1 158 ? 13.846 4.629 -15.314 1.00 95.25 158 CYS A N 1
ATOM 1256 C CA . CYS A 1 158 ? 14.157 4.078 -16.630 1.00 95.25 158 CYS A CA 1
ATOM 1257 C C . CYS A 1 158 ? 13.239 4.646 -17.728 1.00 95.25 158 CYS A C 1
ATOM 1259 O O . CYS A 1 158 ? 13.688 5.116 -18.773 1.00 95.25 158 CYS A O 1
ATOM 1261 N N . CYS A 1 159 ? 11.931 4.682 -17.469 1.00 95.12 159 CYS A N 1
ATOM 1262 C CA . CYS A 1 159 ? 10.975 5.250 -18.413 1.00 95.12 159 CYS A CA 1
ATOM 1263 C C . CYS A 1 159 ? 11.149 6.774 -18.575 1.00 95.12 159 CYS A C 1
ATOM 1265 O O . CYS A 1 159 ? 10.964 7.312 -19.669 1.00 95.12 159 CYS A O 1
ATOM 1267 N N . LEU A 1 160 ? 11.492 7.487 -17.498 1.00 94.25 160 LEU A N 1
ATOM 1268 C CA . LEU A 1 160 ? 11.690 8.934 -17.528 1.00 94.25 160 LEU A CA 1
ATOM 1269 C C . LEU A 1 160 ? 12.953 9.318 -18.307 1.00 94.25 160 LEU A C 1
ATOM 1271 O O . LEU A 1 160 ? 12.886 10.245 -19.113 1.00 94.25 160 LEU A O 1
ATOM 1275 N N . THR A 1 161 ? 14.066 8.599 -18.138 1.00 91.94 161 THR A N 1
ATOM 1276 C CA . THR A 1 161 ? 15.304 8.849 -18.899 1.00 91.94 161 THR A CA 1
ATOM 1277 C C . THR A 1 161 ? 15.098 8.618 -20.395 1.00 91.94 161 THR A C 1
ATOM 1279 O O . THR A 1 161 ? 15.594 9.401 -21.207 1.00 91.94 161 THR A O 1
ATOM 1282 N N . LEU A 1 162 ? 14.298 7.615 -20.776 1.00 91.12 162 LEU A N 1
ATOM 1283 C CA . LEU A 1 162 ? 13.917 7.375 -22.170 1.00 91.12 162 LEU A CA 1
ATOM 1284 C C . LEU A 1 162 ? 13.131 8.554 -22.774 1.00 91.12 162 LEU A C 1
ATOM 1286 O O . LEU A 1 162 ? 13.382 8.952 -23.909 1.00 91.12 162 LEU A O 1
ATOM 1290 N N . ILE A 1 163 ? 12.196 9.141 -22.019 1.00 90.75 163 ILE A N 1
ATOM 1291 C CA . ILE A 1 163 ? 11.406 10.301 -22.471 1.00 90.75 163 ILE A CA 1
ATOM 1292 C C . ILE A 1 163 ? 12.226 11.593 -22.473 1.00 90.75 163 ILE A C 1
ATOM 1294 O O . ILE A 1 163 ? 11.977 12.475 -23.296 1.00 90.75 163 ILE A O 1
ATOM 1298 N N . GLN A 1 164 ? 13.156 11.755 -21.538 1.00 89.62 164 GLN A N 1
ATOM 1299 C CA . GLN A 1 164 ? 14.018 12.935 -21.486 1.00 89.62 164 GLN A CA 1
ATOM 1300 C C . GLN A 1 164 ? 15.048 12.936 -22.617 1.00 89.62 164 GLN A C 1
ATOM 1302 O O . GLN A 1 164 ? 15.436 14.007 -23.071 1.00 89.62 164 GLN A O 1
ATOM 1307 N N . GLY A 1 165 ? 15.427 11.761 -23.120 1.00 83.56 165 GLY A N 1
ATOM 1308 C CA . GLY A 1 165 ? 16.242 11.642 -24.321 1.00 83.56 165 GLY A CA 1
ATOM 1309 C C . GLY A 1 165 ? 15.533 12.103 -25.601 1.00 83.56 165 GLY A C 1
ATOM 1310 O O . GLY A 1 165 ? 14.297 12.172 -25.698 1.00 83.56 165 GLY A O 1
ATOM 1311 N N . ASP A 1 166 ? 16.350 12.355 -26.621 1.00 80.94 166 ASP A N 1
ATOM 1312 C CA . ASP A 1 166 ? 15.900 12.694 -27.975 1.00 80.94 166 ASP A CA 1
ATOM 1313 C C . ASP A 1 166 ? 15.616 11.457 -28.845 1.00 80.94 166 ASP A C 1
ATOM 1315 O O . ASP A 1 166 ? 15.087 11.591 -29.942 1.00 80.94 166 ASP A O 1
ATOM 1319 N N . ALA A 1 167 ? 15.865 10.251 -28.319 1.00 81.69 167 ALA A N 1
ATOM 1320 C CA . ALA A 1 167 ? 15.627 8.980 -29.010 1.00 81.69 167 ALA A CA 1
ATOM 1321 C C . ALA A 1 167 ? 14.148 8.739 -29.375 1.00 81.69 167 ALA A C 1
ATOM 1323 O O . ALA A 1 167 ? 13.847 8.012 -30.313 1.00 81.69 167 ALA A O 1
ATOM 1324 N N . LEU A 1 168 ? 13.203 9.341 -28.637 1.00 82.75 168 LEU A N 1
ATOM 1325 C CA . LEU A 1 168 ? 11.777 9.269 -28.964 1.00 82.75 168 LEU A CA 1
ATOM 1326 C C . LEU A 1 168 ? 11.296 10.544 -29.666 1.00 82.75 168 LEU A C 1
ATOM 1328 O O . LEU A 1 168 ? 11.463 11.639 -29.100 1.00 82.75 168 LEU A O 1
ATOM 1332 N N . PRO A 1 169 ? 10.579 10.418 -30.803 1.00 81.19 169 PRO A N 1
ATOM 1333 C CA . PRO A 1 169 ? 10.062 11.563 -31.535 1.00 81.19 169 PRO A CA 1
ATOM 1334 C C . PRO A 1 169 ? 9.079 12.362 -30.676 1.00 81.19 169 PRO A C 1
ATOM 1336 O O . PRO A 1 169 ? 8.324 11.814 -29.858 1.00 81.19 169 PRO A O 1
ATOM 1339 N N . LYS A 1 170 ? 9.062 13.685 -30.878 1.00 79.81 170 LYS A N 1
ATOM 1340 C CA . LYS A 1 170 ? 8.108 14.593 -30.226 1.00 79.81 170 LYS A CA 1
ATOM 1341 C C . LYS A 1 170 ? 6.692 14.254 -30.697 1.00 79.81 170 LYS A C 1
ATOM 1343 O O . LYS A 1 170 ? 6.260 14.669 -31.763 1.00 79.81 170 LYS A O 1
ATOM 1348 N N . SER A 1 171 ? 5.978 13.472 -29.896 1.00 80.94 171 SER A N 1
ATOM 1349 C CA . SER A 1 171 ? 4.676 12.908 -30.247 1.00 80.94 171 SER A CA 1
ATOM 1350 C C . SER A 1 171 ? 3.709 12.958 -29.068 1.00 80.94 171 SER A C 1
ATOM 1352 O O . SER A 1 171 ? 4.110 13.065 -27.904 1.00 80.94 171 SER A O 1
ATOM 1354 N N . LEU A 1 172 ? 2.414 12.811 -29.359 1.00 83.38 172 LEU A N 1
ATOM 1355 C CA . LEU A 1 172 ? 1.403 12.604 -28.323 1.00 83.38 172 LEU A CA 1
ATOM 1356 C C . LEU A 1 172 ? 1.711 11.353 -27.483 1.00 83.38 172 LEU A C 1
ATOM 1358 O O . LEU A 1 172 ? 1.500 11.377 -26.275 1.00 83.38 172 LEU A O 1
ATOM 1362 N N . SER A 1 173 ? 2.280 10.300 -28.084 1.00 87.75 173 SER A N 1
ATOM 1363 C CA . SER A 1 173 ? 2.680 9.078 -27.371 1.00 87.75 173 SER A CA 1
ATOM 1364 C C . SER A 1 173 ? 3.684 9.374 -26.255 1.00 87.75 173 SER A C 1
ATOM 1366 O O . SER A 1 173 ? 3.495 8.935 -25.122 1.00 87.75 173 SER A O 1
ATOM 1368 N N . LYS A 1 174 ? 4.691 10.215 -26.532 1.00 88.38 174 LYS A N 1
ATOM 1369 C CA . LYS A 1 174 ? 5.684 10.673 -25.544 1.00 88.38 174 LYS A CA 1
ATOM 1370 C C . LYS A 1 174 ? 5.024 11.394 -24.359 1.00 88.38 174 LYS A C 1
ATOM 1372 O O . LYS A 1 174 ? 5.403 11.197 -23.207 1.00 88.38 174 LYS A O 1
ATOM 1377 N N . ASN A 1 175 ? 3.994 12.193 -24.632 1.00 88.12 175 ASN A N 1
ATOM 1378 C CA . ASN A 1 175 ? 3.210 12.897 -23.616 1.00 88.12 175 ASN A CA 1
ATOM 1379 C C . ASN A 1 175 ? 2.317 11.958 -22.794 1.00 88.12 175 ASN A C 1
ATOM 1381 O O . ASN A 1 175 ? 2.296 12.056 -21.569 1.00 88.12 175 ASN A O 1
ATOM 1385 N N . VAL A 1 176 ? 1.643 11.009 -23.446 1.00 92.00 176 VAL A N 1
ATOM 1386 C CA . VAL A 1 176 ? 0.848 9.967 -22.776 1.00 92.00 176 VAL A CA 1
ATOM 1387 C C . VAL A 1 176 ? 1.728 9.127 -21.856 1.00 92.00 176 VAL A C 1
ATOM 1389 O O . VAL A 1 176 ? 1.323 8.808 -20.740 1.00 92.00 176 VAL A O 1
ATOM 1392 N N . LEU A 1 177 ? 2.942 8.785 -22.292 1.00 93.38 177 LEU A N 1
ATOM 1393 C CA . LEU A 1 177 ? 3.870 8.032 -21.459 1.00 93.38 177 LEU A CA 1
ATOM 1394 C C . LEU A 1 177 ? 4.298 8.843 -20.231 1.00 93.38 177 LEU A C 1
ATOM 1396 O O . LEU A 1 177 ? 4.304 8.311 -19.124 1.00 93.38 177 LEU A O 1
ATOM 1400 N N . ARG A 1 178 ? 4.549 10.149 -20.388 1.00 93.69 178 ARG A N 1
ATOM 1401 C CA . ARG A 1 178 ? 4.835 11.044 -19.255 1.00 93.69 178 ARG A CA 1
ATOM 1402 C C . ARG A 1 178 ? 3.675 11.102 -18.256 1.00 93.69 178 ARG A C 1
ATOM 1404 O O . ARG A 1 178 ? 3.911 11.009 -17.053 1.00 93.69 178 ARG A O 1
ATOM 1411 N N . GLU A 1 179 ? 2.433 11.207 -18.729 1.00 92.94 179 GLU A N 1
ATOM 1412 C CA . GLU A 1 179 ? 1.249 11.171 -17.856 1.00 92.94 179 GLU A CA 1
ATOM 1413 C C . GLU A 1 179 ? 1.146 9.844 -17.094 1.00 92.94 179 GLU A C 1
ATOM 1415 O O . GLU A 1 179 ? 0.829 9.843 -15.904 1.00 92.94 179 GLU A O 1
ATOM 1420 N N . ARG A 1 180 ? 1.464 8.717 -17.744 1.00 95.69 180 ARG A N 1
ATOM 1421 C CA . ARG A 1 180 ? 1.498 7.390 -17.108 1.00 95.69 180 ARG A CA 1
ATOM 1422 C C . ARG A 1 180 ? 2.581 7.294 -16.036 1.00 95.69 180 ARG A C 1
ATOM 1424 O O . ARG A 1 180 ? 2.301 6.759 -14.970 1.00 95.69 180 ARG A O 1
ATOM 1431 N N . ILE A 1 181 ? 3.771 7.866 -16.255 1.00 96.12 181 ILE A N 1
ATOM 1432 C CA . ILE A 1 181 ? 4.816 7.957 -15.216 1.00 96.12 181 ILE A CA 1
ATOM 1433 C C . ILE A 1 181 ? 4.299 8.752 -14.012 1.00 96.12 181 ILE A C 1
ATOM 1435 O O . ILE A 1 181 ? 4.442 8.314 -12.871 1.00 96.12 181 ILE A O 1
ATOM 1439 N N . TYR A 1 182 ? 3.683 9.913 -14.249 1.00 95.75 182 TYR A N 1
ATOM 1440 C CA . TYR A 1 182 ? 3.181 10.774 -13.172 1.00 95.75 182 TYR A CA 1
ATOM 1441 C C . TYR A 1 182 ? 2.049 10.094 -12.399 1.00 95.75 182 TYR A C 1
ATOM 1443 O O . TYR A 1 182 ? 2.058 10.093 -11.169 1.00 95.75 182 TYR A O 1
ATOM 1451 N N . SER A 1 183 ? 1.121 9.459 -13.114 1.00 95.56 183 SER A N 1
ATOM 1452 C CA . SER A 1 183 ? 0.015 8.690 -12.541 1.00 95.56 183 SER A CA 1
ATOM 1453 C C . SER A 1 183 ? 0.528 7.513 -11.713 1.00 95.56 183 SER A C 1
ATOM 1455 O O . SER A 1 183 ? 0.158 7.371 -10.551 1.00 95.56 183 SER A O 1
ATOM 1457 N N . ALA A 1 184 ? 1.456 6.722 -12.256 1.00 95.25 184 ALA A N 1
ATOM 1458 C CA . ALA A 1 184 ? 2.072 5.608 -11.544 1.00 95.25 184 ALA A CA 1
ATOM 1459 C C . ALA A 1 184 ? 2.882 6.074 -10.322 1.00 95.25 184 ALA A C 1
ATOM 1461 O O . ALA A 1 184 ? 2.921 5.374 -9.314 1.00 95.25 184 ALA A O 1
ATOM 1462 N N . CYS A 1 185 ? 3.500 7.253 -10.349 1.00 95.88 185 CYS A N 1
ATOM 1463 C CA . CYS A 1 185 ? 4.136 7.808 -9.158 1.00 95.88 185 CYS A CA 1
ATOM 1464 C C . CYS A 1 185 ? 3.104 8.198 -8.086 1.00 95.88 185 CYS A C 1
ATOM 1466 O O . CYS A 1 185 ? 3.264 7.845 -6.919 1.00 95.88 185 CYS A O 1
ATOM 1468 N N . LEU A 1 186 ? 2.031 8.891 -8.472 1.00 95.50 186 LEU A N 1
ATOM 1469 C CA . LEU A 1 186 ? 0.978 9.331 -7.551 1.00 95.50 186 LEU A CA 1
ATOM 1470 C C . LEU A 1 186 ? 0.176 8.166 -6.961 1.00 95.50 186 LEU A C 1
ATOM 1472 O O . LEU A 1 186 ? -0.242 8.226 -5.806 1.00 95.50 186 LEU A O 1
ATOM 1476 N N . ASP A 1 187 ? 0.011 7.089 -7.723 1.00 95.12 187 ASP A N 1
ATOM 1477 C CA . ASP A 1 187 ? -0.684 5.879 -7.293 1.00 95.12 187 ASP A CA 1
ATOM 1478 C C . ASP A 1 187 ? -0.023 5.211 -6.073 1.00 95.12 187 ASP A C 1
ATOM 1480 O O . ASP A 1 187 ? -0.730 4.717 -5.196 1.00 95.12 187 ASP A O 1
ATOM 1484 N N . TYR A 1 188 ? 1.308 5.284 -5.942 1.00 94.12 188 TYR A N 1
ATOM 1485 C CA . TYR A 1 188 ? 2.016 4.815 -4.741 1.00 94.12 188 TYR A CA 1
ATOM 1486 C C . TYR A 1 188 ? 1.552 5.550 -3.472 1.00 94.12 188 TYR A C 1
ATOM 1488 O O . TYR A 1 188 ? 1.388 4.952 -2.412 1.00 94.12 188 TYR A O 1
ATOM 1496 N N . PHE A 1 189 ? 1.274 6.850 -3.574 1.00 93.62 189 PHE A N 1
ATOM 1497 C CA . PHE A 1 189 ? 0.868 7.675 -2.435 1.00 93.62 189 PHE A CA 1
ATOM 1498 C C . PHE A 1 189 ? -0.621 7.535 -2.067 1.00 93.62 189 PHE A C 1
ATOM 1500 O O . PHE A 1 189 ? -1.078 8.187 -1.128 1.00 93.62 189 PHE A O 1
ATOM 1507 N N . CYS A 1 190 ? -1.374 6.678 -2.763 1.00 92.19 190 CYS A N 1
ATOM 1508 C CA . CYS A 1 190 ? -2.790 6.415 -2.493 1.00 92.19 190 CYS A CA 1
ATOM 1509 C C . CYS A 1 190 ? -3.034 5.339 -1.418 1.00 92.19 190 CYS A C 1
ATOM 1511 O O . CYS A 1 190 ? -4.178 4.946 -1.216 1.00 92.19 190 CYS A O 1
ATOM 1513 N N . SER A 1 191 ? -1.989 4.854 -0.742 1.00 88.81 191 SER A N 1
ATOM 1514 C CA . SER A 1 191 ? -2.081 3.939 0.402 1.00 88.81 191 SER A CA 1
ATOM 1515 C C . SER A 1 191 ? -1.698 4.625 1.718 1.00 88.81 191 SER A C 1
ATOM 1517 O O . SER A 1 191 ? -1.042 5.679 1.735 1.00 88.81 191 SER A O 1
ATOM 1519 N N . ALA A 1 192 ? -2.080 4.004 2.837 1.00 85.75 192 ALA A N 1
ATOM 1520 C CA . ALA A 1 192 ? -1.552 4.351 4.150 1.00 85.75 192 ALA A CA 1
ATOM 1521 C C . ALA A 1 192 ? -0.029 4.132 4.201 1.00 85.75 192 ALA A C 1
ATOM 1523 O O . ALA A 1 192 ? 0.535 3.326 3.462 1.00 85.75 192 ALA A O 1
ATOM 1524 N N . ARG A 1 193 ? 0.656 4.865 5.080 1.00 85.62 193 ARG A N 1
ATOM 1525 C CA . ARG A 1 193 ? 2.106 4.719 5.259 1.00 85.62 193 ARG A CA 1
ATOM 1526 C C . ARG A 1 193 ? 2.437 3.359 5.870 1.00 85.62 193 ARG A C 1
ATOM 1528 O O . ARG A 1 193 ? 2.063 3.118 7.013 1.00 85.62 193 ARG A O 1
ATOM 1535 N N . SER A 1 194 ? 3.204 2.542 5.157 1.00 84.75 194 SER A N 1
ATOM 1536 C CA . SER A 1 194 ? 3.785 1.295 5.668 1.00 84.75 194 SER A CA 1
ATOM 1537 C C . SER A 1 194 ? 5.234 1.495 6.122 1.00 84.75 194 SER A C 1
ATOM 1539 O O . SER A 1 194 ? 5.912 2.439 5.697 1.00 84.75 194 SER A O 1
ATOM 1541 N N . TYR A 1 195 ? 5.727 0.635 7.009 1.00 86.25 195 TYR A N 1
ATOM 1542 C CA . TYR A 1 195 ? 7.082 0.710 7.569 1.00 86.25 195 TYR A CA 1
ATOM 1543 C C . TYR A 1 195 ? 8.055 -0.172 6.785 1.00 86.25 195 TYR A C 1
ATOM 1545 O O . TYR A 1 195 ? 7.647 -1.252 6.374 1.00 86.25 195 TYR A O 1
ATOM 1553 N N . PRO A 1 196 ? 9.310 0.257 6.548 1.00 88.19 196 PRO A N 1
ATOM 1554 C CA . PRO A 1 196 ? 10.268 -0.547 5.795 1.00 88.19 196 PRO A CA 1
ATOM 1555 C C . PRO A 1 196 ? 10.517 -1.913 6.439 1.00 88.19 196 PRO A C 1
ATOM 1557 O O . PRO A 1 196 ? 10.871 -1.994 7.612 1.00 88.19 196 PRO A O 1
ATOM 1560 N N . THR A 1 197 ? 10.366 -2.969 5.642 1.00 85.12 197 THR A N 1
ATOM 1561 C CA . THR A 1 197 ? 10.553 -4.378 6.037 1.00 85.12 197 THR A CA 1
ATOM 1562 C C . THR A 1 197 ? 11.859 -4.966 5.491 1.00 85.12 197 THR A C 1
ATOM 1564 O O . THR A 1 197 ? 12.199 -6.115 5.756 1.00 85.12 197 THR A O 1
ATOM 1567 N N . GLN A 1 198 ? 12.572 -4.187 4.678 1.00 86.94 198 GLN A N 1
ATOM 1568 C CA . GLN A 1 198 ? 13.780 -4.585 3.964 1.00 86.94 198 GLN A CA 1
ATOM 1569 C C . GLN A 1 198 ? 15.014 -4.529 4.870 1.00 86.94 198 GLN A C 1
ATOM 1571 O O . GLN A 1 198 ? 15.039 -3.839 5.892 1.00 86.94 198 GLN A O 1
ATOM 1576 N N . ARG A 1 199 ? 16.087 -5.205 4.447 1.00 89.25 199 ARG A N 1
ATOM 1577 C CA . ARG A 1 199 ? 17.399 -5.085 5.098 1.00 89.25 199 ARG A CA 1
ATOM 1578 C C . ARG A 1 199 ? 17.966 -3.667 4.900 1.00 89.25 199 ARG A C 1
ATOM 1580 O O . ARG A 1 199 ? 17.717 -3.073 3.852 1.00 89.25 199 ARG A O 1
ATOM 1587 N N . PRO A 1 200 ? 18.792 -3.143 5.827 1.00 89.19 200 PRO A N 1
ATOM 1588 C CA . PRO A 1 200 ? 19.323 -1.778 5.733 1.00 89.19 200 PRO A CA 1
ATOM 1589 C C . PRO A 1 200 ? 20.061 -1.467 4.422 1.00 89.19 200 PRO A C 1
ATOM 1591 O O . PRO A 1 200 ? 19.871 -0.392 3.866 1.00 89.19 200 PRO A O 1
ATOM 1594 N N . ALA A 1 201 ? 20.850 -2.413 3.900 1.00 91.12 201 ALA A N 1
ATOM 1595 C CA . ALA A 1 201 ? 21.569 -2.239 2.635 1.00 91.12 201 ALA A CA 1
ATOM 1596 C C . ALA A 1 201 ? 20.612 -2.087 1.438 1.00 91.12 201 ALA A C 1
ATOM 1598 O O . ALA A 1 201 ? 20.736 -1.149 0.658 1.00 91.12 201 ALA A O 1
ATOM 1599 N N . GLN A 1 202 ? 19.601 -2.956 1.349 1.00 91.19 202 GLN A N 1
ATOM 1600 C CA . GLN A 1 202 ? 18.580 -2.888 0.302 1.00 91.19 202 GLN A CA 1
ATOM 1601 C C . GLN A 1 202 ? 17.755 -1.600 0.410 1.00 91.19 202 GLN A C 1
ATOM 1603 O O . GLN A 1 202 ? 17.514 -0.927 -0.585 1.00 91.19 202 GLN A O 1
ATOM 1608 N N . LEU A 1 203 ? 17.379 -1.202 1.628 1.00 92.94 203 LEU A N 1
ATOM 1609 C CA . LEU A 1 203 ? 16.658 0.048 1.847 1.00 92.94 203 LEU A CA 1
ATOM 1610 C C . LEU A 1 203 ? 17.501 1.275 1.451 1.00 92.94 203 LEU A C 1
ATOM 1612 O O . LEU A 1 203 ? 16.960 2.258 0.949 1.00 92.94 203 LEU A O 1
ATOM 1616 N N . GLN A 1 204 ? 18.821 1.231 1.641 1.00 93.38 204 GLN A N 1
ATOM 1617 C CA . GLN A 1 204 ? 19.723 2.286 1.178 1.00 93.38 204 GLN A CA 1
ATOM 1618 C C . GLN A 1 204 ? 19.757 2.373 -0.357 1.00 93.38 204 GLN A C 1
ATOM 1620 O O . GLN A 1 204 ? 19.692 3.476 -0.904 1.00 93.38 204 GLN A O 1
ATOM 1625 N N . GLU A 1 205 ? 19.800 1.239 -1.060 1.00 93.12 205 GLU A N 1
ATOM 1626 C CA . GLU A 1 205 ? 19.675 1.205 -2.524 1.00 93.12 205 GLU A CA 1
ATOM 1627 C C . GLU A 1 205 ? 18.332 1.763 -3.005 1.00 93.12 205 GLU A C 1
ATOM 1629 O O . GLU A 1 205 ? 18.285 2.525 -3.975 1.00 93.12 205 GLU A O 1
ATOM 1634 N N . ASP A 1 206 ? 17.249 1.432 -2.308 1.00 94.69 206 ASP A N 1
ATOM 1635 C CA . ASP A 1 206 ? 15.913 1.933 -2.608 1.00 94.69 206 ASP A CA 1
ATOM 1636 C C . ASP A 1 206 ? 15.832 3.450 -2.417 1.00 94.69 206 ASP A C 1
ATOM 1638 O O . ASP A 1 206 ? 15.356 4.161 -3.303 1.00 94.69 206 ASP A O 1
ATOM 1642 N N . VAL A 1 207 ? 16.372 3.981 -1.316 1.00 94.00 207 VAL A N 1
ATOM 1643 C CA . VAL A 1 207 ? 16.468 5.433 -1.086 1.00 94.00 207 VAL A CA 1
ATOM 1644 C C . VAL A 1 207 ? 17.260 6.118 -2.199 1.00 94.00 207 VAL A C 1
ATOM 1646 O O . VAL A 1 207 ? 16.833 7.167 -2.688 1.00 94.00 207 VAL A O 1
ATOM 1649 N N . ASN A 1 208 ? 18.361 5.518 -2.654 1.00 93.62 208 ASN A N 1
ATOM 1650 C CA . ASN A 1 208 ? 19.136 6.037 -3.780 1.00 93.62 208 ASN A CA 1
ATOM 1651 C C . ASN A 1 208 ? 18.329 6.017 -5.088 1.00 93.62 208 ASN A C 1
ATOM 1653 O O . ASN A 1 208 ? 18.370 6.987 -5.847 1.00 93.62 208 ASN A O 1
ATOM 1657 N N . ALA A 1 209 ? 17.541 4.968 -5.345 1.00 94.94 209 ALA A N 1
ATOM 1658 C CA . ALA A 1 209 ? 16.648 4.912 -6.503 1.00 94.94 209 ALA A CA 1
ATOM 1659 C C . ALA A 1 209 ? 15.590 6.031 -6.467 1.00 94.94 209 ALA A C 1
ATOM 1661 O O . ALA A 1 209 ? 15.344 6.682 -7.486 1.00 94.94 209 ALA A O 1
ATOM 1662 N N . LEU A 1 210 ? 15.012 6.319 -5.295 1.00 96.06 210 LEU A N 1
ATOM 1663 C CA . LEU A 1 210 ? 14.077 7.435 -5.120 1.00 96.06 210 LEU A CA 1
ATOM 1664 C C . LEU A 1 210 ? 14.751 8.800 -5.303 1.00 96.06 210 LEU A C 1
ATOM 1666 O O . LEU A 1 210 ? 14.170 9.677 -5.943 1.00 96.06 210 LEU A O 1
ATOM 1670 N N . LEU A 1 211 ? 15.955 8.991 -4.758 1.00 94.44 211 LEU A N 1
ATOM 1671 C CA . LEU A 1 211 ? 16.740 10.217 -4.935 1.00 94.44 211 LEU A CA 1
ATOM 1672 C C . LEU A 1 211 ? 17.056 10.460 -6.415 1.00 94.44 211 LEU A C 1
ATOM 1674 O O . LEU A 1 211 ? 16.820 11.555 -6.929 1.00 94.44 211 LEU A O 1
ATOM 1678 N N . ASN A 1 212 ? 17.505 9.427 -7.129 1.00 93.94 212 ASN A N 1
ATOM 1679 C CA . ASN A 1 212 ? 17.774 9.491 -8.565 1.00 93.94 212 ASN A CA 1
ATOM 1680 C C . ASN A 1 212 ? 16.514 9.849 -9.365 1.00 93.94 212 ASN A C 1
ATOM 1682 O O . ASN A 1 212 ? 16.563 10.726 -10.238 1.00 93.94 212 ASN A O 1
ATOM 1686 N N . PHE A 1 213 ? 15.370 9.242 -9.032 1.00 96.81 213 PHE A N 1
ATOM 1687 C CA . PHE A 1 213 ? 14.090 9.592 -9.646 1.00 96.81 213 PHE A CA 1
ATOM 1688 C C . PHE A 1 213 ? 13.701 11.046 -9.359 1.00 96.81 213 PHE A C 1
ATOM 1690 O O . PHE A 1 213 ? 13.322 11.777 -10.275 1.00 96.81 213 PHE A O 1
ATOM 1697 N N . TRP A 1 214 ? 13.826 11.491 -8.105 1.00 96.00 214 TRP A N 1
ATOM 1698 C CA . TRP A 1 214 ? 13.499 12.856 -7.695 1.00 96.00 214 TRP A CA 1
ATOM 1699 C C . TRP A 1 214 ? 14.332 13.887 -8.459 1.00 96.00 214 TRP A C 1
ATOM 1701 O O . TRP A 1 214 ? 13.773 14.847 -8.987 1.00 96.00 214 TRP A O 1
ATOM 1711 N N . ASN A 1 215 ? 15.641 13.663 -8.598 1.00 93.38 215 ASN A N 1
ATOM 1712 C CA . ASN A 1 215 ? 16.534 14.544 -9.356 1.00 93.38 215 ASN A CA 1
ATOM 1713 C C . ASN A 1 215 ? 16.184 14.576 -10.847 1.00 93.38 215 ASN A C 1
ATOM 1715 O O . ASN A 1 215 ? 16.093 15.655 -11.441 1.00 93.38 215 ASN A O 1
ATOM 1719 N N . SER A 1 216 ? 15.924 13.409 -11.440 1.00 93.31 216 SER A N 1
ATOM 1720 C CA . SER A 1 216 ? 15.527 13.287 -12.849 1.00 93.31 216 SER A CA 1
ATOM 1721 C C . SER A 1 216 ? 14.200 14.004 -13.112 1.00 93.31 216 SER A C 1
ATOM 1723 O O . SER A 1 216 ? 14.070 14.787 -14.057 1.00 93.31 216 SER A O 1
ATOM 1725 N N . LEU A 1 217 ? 13.223 13.839 -12.218 1.00 94.38 217 LEU A N 1
ATOM 1726 C CA . LEU A 1 217 ? 11.947 14.546 -12.271 1.00 94.38 217 LEU A CA 1
ATOM 1727 C C . LEU A 1 217 ? 12.119 16.049 -12.013 1.00 94.38 217 LEU A C 1
ATOM 1729 O O . LEU A 1 217 ? 11.439 16.886 -12.616 1.00 94.38 217 LEU A O 1
ATOM 1733 N N . HIS A 1 218 ? 13.058 16.431 -11.148 1.00 91.69 218 HIS A N 1
ATOM 1734 C CA . HIS A 1 218 ? 13.386 17.827 -10.915 1.00 91.69 218 HIS A CA 1
ATOM 1735 C C . HIS A 1 218 ? 13.967 18.476 -12.190 1.00 91.69 218 HIS A C 1
ATOM 1737 O O . HIS A 1 218 ? 13.563 19.585 -12.558 1.00 91.69 218 HIS A O 1
ATOM 1743 N N . ALA A 1 219 ? 14.811 17.775 -12.944 1.00 91.19 219 ALA A N 1
ATOM 1744 C CA . ALA A 1 219 ? 15.300 18.234 -14.245 1.00 91.19 219 ALA A CA 1
ATOM 1745 C C . ALA A 1 219 ? 14.205 18.278 -15.336 1.00 91.19 219 ALA A C 1
ATOM 1747 O O . ALA A 1 219 ? 14.300 19.101 -16.253 1.00 91.19 219 ALA A O 1
ATOM 1748 N N . ASP A 1 220 ? 13.123 17.494 -15.197 1.00 89.50 220 ASP A N 1
ATOM 1749 C CA . ASP A 1 220 ? 12.043 17.359 -16.198 1.00 89.50 220 ASP A CA 1
ATOM 1750 C C . ASP A 1 220 ? 11.374 18.685 -16.600 1.00 89.50 220 ASP A C 1
ATOM 1752 O O . ASP A 1 220 ? 10.871 18.846 -17.712 1.00 89.50 220 ASP A O 1
ATOM 1756 N N . LYS A 1 221 ? 11.440 19.704 -15.731 1.00 88.62 221 LYS A N 1
ATOM 1757 C CA . LYS A 1 221 ? 10.935 21.058 -16.018 1.00 88.62 221 LYS A CA 1
ATOM 1758 C C . LYS A 1 221 ? 11.501 21.642 -17.319 1.00 88.62 221 LYS A C 1
ATOM 1760 O O . LYS A 1 221 ? 10.802 22.414 -17.973 1.00 88.62 221 LYS A O 1
ATOM 1765 N N . LYS A 1 222 ? 12.753 21.324 -17.670 1.00 87.69 222 LYS A N 1
ATOM 1766 C CA . LYS A 1 222 ? 13.387 21.792 -18.914 1.00 87.69 222 LYS A CA 1
ATOM 1767 C C . LYS A 1 222 ? 12.756 21.106 -20.129 1.00 87.69 222 LYS A C 1
ATOM 1769 O O . LYS A 1 222 ? 12.350 21.780 -21.067 1.00 87.69 222 LYS A O 1
ATOM 1774 N N . TYR A 1 223 ? 12.571 19.793 -20.051 1.00 83.06 223 TYR A N 1
ATOM 1775 C CA . TYR A 1 223 ? 12.019 18.971 -21.128 1.00 83.06 223 TYR A CA 1
ATOM 1776 C C . TYR A 1 223 ? 10.538 19.262 -21.405 1.00 83.06 223 TYR A C 1
ATOM 1778 O O . TYR A 1 223 ? 10.125 19.255 -22.561 1.00 83.06 223 TYR A O 1
ATOM 1786 N N . LEU A 1 224 ? 9.759 19.612 -20.374 1.00 82.19 224 LEU A N 1
ATOM 1787 C CA . LEU A 1 224 ? 8.364 20.053 -20.518 1.00 82.19 224 LEU A CA 1
ATOM 1788 C C . LEU A 1 224 ? 8.208 21.358 -21.308 1.00 82.19 224 LEU A C 1
ATOM 1790 O O . LEU A 1 224 ? 7.195 21.562 -21.970 1.00 82.19 224 LEU A O 1
ATOM 1794 N N . LYS A 1 225 ? 9.188 22.263 -21.223 1.00 75.81 225 LYS A N 1
ATOM 1795 C CA . LYS A 1 225 ? 9.162 23.526 -21.975 1.00 75.81 225 LYS A CA 1
ATOM 1796 C C . LYS A 1 225 ? 9.573 23.336 -23.434 1.00 75.81 225 LYS A C 1
ATOM 1798 O O . LYS A 1 225 ? 9.103 24.071 -24.289 1.00 75.81 225 LYS A O 1
ATOM 1803 N N . THR A 1 226 ? 10.421 22.345 -23.704 1.00 66.81 226 THR A N 1
ATOM 1804 C CA . THR A 1 226 ? 10.947 22.030 -25.044 1.00 66.81 226 THR A CA 1
ATOM 1805 C C . THR A 1 226 ? 10.053 21.056 -25.826 1.00 66.81 226 THR A C 1
ATOM 1807 O O . THR A 1 226 ? 10.186 20.913 -27.050 1.00 66.81 226 THR A O 1
ATOM 1810 N N . SER A 1 227 ? 9.127 20.370 -25.145 1.00 60.09 227 SER A N 1
ATOM 1811 C CA . SER A 1 227 ? 8.129 19.491 -25.754 1.00 60.09 227 SER A CA 1
ATOM 1812 C C . SER A 1 227 ? 7.018 20.303 -26.423 1.00 60.09 227 SER A C 1
ATOM 1814 O O . SER A 1 227 ? 5.897 20.376 -25.922 1.00 60.09 227 SER A O 1
ATOM 1816 N N . HIS A 1 228 ? 7.325 20.923 -27.561 1.00 56.53 228 HIS A N 1
ATOM 1817 C CA . HIS A 1 228 ? 6.294 21.385 -28.482 1.00 56.53 228 HIS A CA 1
ATOM 1818 C C . HIS A 1 228 ? 5.463 20.169 -28.903 1.00 56.53 228 HIS A C 1
ATOM 1820 O O . HIS A 1 228 ? 6.016 19.141 -29.306 1.00 56.53 228 HIS A O 1
ATOM 1826 N N . ILE A 1 229 ? 4.142 20.263 -28.729 1.00 53.91 229 ILE A N 1
ATOM 1827 C CA . ILE A 1 229 ? 3.182 19.344 -29.344 1.00 53.91 229 ILE A CA 1
ATOM 1828 C C . ILE A 1 229 ? 3.531 19.367 -30.827 1.00 53.91 229 ILE A C 1
ATOM 1830 O O . ILE A 1 229 ? 3.489 20.442 -31.417 1.00 53.91 229 ILE A O 1
ATOM 1834 N N . GLY A 1 230 ? 3.984 18.232 -31.370 1.00 45.09 230 GLY A N 1
ATOM 1835 C CA . GLY A 1 230 ? 4.334 18.136 -32.783 1.00 45.09 230 GLY A CA 1
ATOM 1836 C C . GLY A 1 230 ? 3.221 18.765 -33.607 1.00 45.09 230 GLY A C 1
ATOM 1837 O O . GLY A 1 230 ? 2.049 18.549 -33.281 1.00 45.09 230 GLY A O 1
ATOM 1838 N N . ASP A 1 231 ? 3.604 19.596 -34.579 1.00 36.59 231 ASP A N 1
ATOM 1839 C CA . ASP A 1 231 ? 2.677 20.270 -35.476 1.00 36.59 231 ASP A CA 1
ATOM 1840 C C . ASP A 1 231 ? 1.586 19.281 -35.868 1.00 36.59 231 ASP A C 1
ATOM 1842 O O . ASP A 1 231 ? 1.844 18.249 -36.492 1.00 36.59 231 ASP A O 1
ATOM 1846 N N . PHE A 1 232 ? 0.353 19.571 -35.455 1.00 37.28 232 PHE A N 1
ATOM 1847 C CA . PHE A 1 232 ? -0.798 18.990 -36.112 1.00 37.28 232 PHE A CA 1
ATOM 1848 C C . PHE A 1 232 ? -0.758 19.588 -37.513 1.00 37.28 232 PHE A C 1
ATOM 1850 O O . PHE A 1 232 ? -1.285 20.678 -37.742 1.00 37.28 232 PHE A O 1
ATOM 1857 N N . SER A 1 233 ? -0.016 18.943 -38.412 1.00 32.62 233 SER A N 1
ATOM 1858 C CA . SER A 1 233 ? 0.062 19.312 -39.808 1.00 32.62 233 SER A CA 1
ATOM 1859 C C . SER A 1 233 ? -1.352 19.216 -40.359 1.00 32.62 233 SER A C 1
ATOM 1861 O O . SER A 1 233 ? -1.875 18.161 -40.709 1.00 32.62 233 SER A O 1
ATOM 1863 N N . SER A 1 234 ? -2.008 20.371 -40.385 1.00 30.48 234 SER A N 1
ATOM 1864 C CA . SER A 1 234 ? -3.039 20.677 -41.351 1.00 30.48 234 SER A CA 1
ATOM 1865 C C . SER A 1 234 ? -2.441 20.338 -42.710 1.00 30.48 234 SER A C 1
ATOM 1867 O O . SER A 1 234 ? -1.686 21.137 -43.261 1.00 30.48 234 SER A O 1
ATOM 1869 N N . TYR A 1 235 ? -2.764 19.163 -43.243 1.00 32.22 235 TYR A N 1
ATOM 1870 C CA . TYR A 1 235 ? -2.677 18.918 -44.672 1.00 32.22 235 TYR A CA 1
ATOM 1871 C C . TYR A 1 235 ? -3.567 19.971 -45.339 1.00 32.22 235 TYR A C 1
ATOM 1873 O O . TYR A 1 235 ? -4.787 19.826 -45.412 1.00 32.22 235 TYR A O 1
ATOM 1881 N N . GLN A 1 236 ? -2.965 21.093 -45.735 1.00 33.28 236 GLN A N 1
ATOM 1882 C CA . GLN A 1 236 ? -3.580 22.014 -46.670 1.00 33.28 236 GLN A CA 1
ATOM 1883 C C . GLN A 1 236 ? -3.661 21.264 -47.993 1.00 33.28 236 GLN A C 1
ATOM 1885 O O . GLN A 1 236 ? -2.661 21.100 -48.685 1.00 33.28 236 GLN A O 1
ATOM 1890 N N . TYR A 1 237 ? -4.856 20.785 -48.325 1.00 29.83 237 TYR A N 1
ATOM 1891 C CA . TYR A 1 237 ? -5.189 20.508 -49.710 1.00 29.83 237 TYR A CA 1
ATOM 1892 C C . TYR A 1 237 ? -5.269 21.862 -50.418 1.00 29.83 237 TYR A C 1
ATOM 1894 O O . TYR A 1 237 ? -6.206 22.640 -50.228 1.00 29.83 237 TYR A O 1
ATOM 1902 N N . SER A 1 238 ? -4.237 22.166 -51.192 1.00 36.41 238 SER A N 1
ATOM 1903 C CA . SER A 1 238 ? -4.278 23.151 -52.261 1.00 36.41 238 SER A CA 1
ATOM 1904 C C . SER A 1 238 ? -5.284 22.669 -53.308 1.00 36.41 238 SER A C 1
ATOM 1906 O O . SER A 1 238 ? -5.017 21.762 -54.088 1.00 36.41 238 SER A O 1
ATOM 1908 N N . GLY A 1 239 ? -6.474 23.260 -53.293 1.00 30.19 239 GLY A N 1
ATOM 1909 C CA . GLY A 1 239 ? -7.535 22.958 -54.247 1.00 30.19 239 GLY A CA 1
ATOM 1910 C C . GLY A 1 239 ? -8.747 23.833 -53.982 1.00 30.19 239 GLY A C 1
ATOM 1911 O O . GLY A 1 239 ? -9.650 23.453 -53.244 1.00 30.19 239 GLY A O 1
ATOM 1912 N N . GLY A 1 240 ? -8.737 25.041 -54.543 1.00 32.44 240 GLY A N 1
ATOM 1913 C CA . GLY A 1 240 ? -9.909 25.902 -54.554 1.00 32.44 240 GLY A CA 1
ATOM 1914 C C . GLY A 1 240 ? -10.985 25.332 -55.473 1.00 32.44 240 GLY A C 1
ATOM 1915 O O . GLY A 1 240 ? -10.722 25.105 -56.646 1.00 32.44 240 GLY A O 1
ATOM 1916 N N . ALA A 1 241 ? -12.190 25.143 -54.943 1.00 30.61 241 ALA A N 1
ATOM 1917 C CA . ALA A 1 241 ? -13.445 25.299 -55.670 1.00 30.61 241 ALA A CA 1
ATOM 1918 C C . ALA A 1 241 ? -14.602 25.340 -54.662 1.00 30.61 241 ALA A C 1
ATOM 1920 O O . ALA A 1 241 ? -14.805 24.436 -53.856 1.00 30.61 241 ALA A O 1
ATOM 1921 N N . THR A 1 242 ? -15.349 26.433 -54.704 1.00 36.41 242 THR A N 1
ATOM 1922 C CA . THR A 1 242 ? -16.632 26.646 -54.036 1.00 36.41 242 THR A CA 1
ATOM 1923 C C . THR A 1 242 ? -17.707 25.730 -54.614 1.00 36.41 242 THR A C 1
ATOM 1925 O O . THR A 1 242 ? -18.010 25.903 -55.788 1.00 36.41 242 THR A O 1
ATOM 1928 N N . LEU A 1 243 ? -18.358 24.870 -53.817 1.00 27.78 243 LEU A N 1
ATOM 1929 C CA . LEU A 1 243 ? -19.700 24.339 -54.116 1.00 27.78 243 LEU A CA 1
ATOM 1930 C C . LEU A 1 243 ? -20.485 24.014 -52.825 1.00 27.78 243 LEU A C 1
ATOM 1932 O O . LEU A 1 243 ? -19.955 23.446 -51.872 1.00 27.78 243 LEU A O 1
ATOM 1936 N N . SER A 1 244 ? -21.755 24.426 -52.815 1.00 28.64 244 SER A N 1
ATOM 1937 C CA . SER A 1 244 ? -22.778 24.186 -51.781 1.00 28.64 244 SER A CA 1
ATOM 1938 C C . SER A 1 244 ? -23.254 22.721 -51.755 1.00 28.64 244 SER A C 1
ATOM 1940 O O . SER A 1 244 ? -23.063 22.016 -52.745 1.00 28.64 244 SER A O 1
ATOM 1942 N N . PRO A 1 245 ? -23.906 22.238 -50.674 1.00 30.91 245 PRO A N 1
ATOM 1943 C CA . PRO A 1 245 ? -24.318 20.843 -50.576 1.00 30.91 245 PRO A CA 1
ATOM 1944 C C . PRO A 1 245 ? -25.629 20.610 -51.336 1.00 30.91 245 PRO A C 1
ATOM 1946 O O . PRO A 1 245 ? -26.592 21.358 -51.182 1.00 30.91 245 PRO A O 1
ATOM 1949 N N . SER A 1 246 ? -25.681 19.553 -52.140 1.00 27.81 246 SER A N 1
ATOM 1950 C CA . SER A 1 246 ? -26.925 18.995 -52.674 1.00 27.81 246 SER A CA 1
ATOM 1951 C C . SER A 1 246 ? -26.962 17.501 -52.390 1.00 27.81 246 SER A C 1
ATOM 1953 O O . SER A 1 246 ? -25.950 16.808 -52.436 1.00 27.81 246 SER A O 1
ATOM 1955 N N . ILE A 1 247 ? -28.154 17.067 -52.016 1.00 33.94 247 ILE A N 1
ATOM 1956 C CA . ILE A 1 247 ? -28.532 15.761 -51.495 1.00 33.94 247 ILE A CA 1
ATOM 1957 C C . ILE A 1 247 ? -28.822 14.854 -52.696 1.00 33.94 247 ILE A C 1
ATOM 1959 O O . ILE A 1 247 ? -29.611 15.274 -53.536 1.00 33.94 247 ILE A O 1
ATOM 1963 N N . ALA A 1 248 ? -28.253 13.645 -52.769 1.00 29.00 248 ALA A N 1
ATOM 1964 C CA . ALA A 1 248 ? -28.901 12.463 -53.361 1.00 29.00 248 ALA A CA 1
ATOM 1965 C C . ALA A 1 248 ? -28.016 11.205 -53.289 1.00 29.00 248 ALA A C 1
ATOM 1967 O O . ALA A 1 248 ? -26.790 11.261 -53.290 1.00 29.00 248 ALA A O 1
ATOM 1968 N N . SER A 1 249 ? -28.730 10.090 -53.200 1.00 31.41 249 SER A N 1
ATOM 1969 C CA . SER A 1 249 ? -28.382 8.674 -53.133 1.00 31.41 249 SER A CA 1
ATOM 1970 C C . SER A 1 249 ? -27.713 8.106 -54.392 1.00 31.41 249 SER A C 1
ATOM 1972 O O . SER A 1 249 ? -28.032 8.537 -55.491 1.00 31.41 249 SER A O 1
ATOM 1974 N N . ASP A 1 250 ? -26.863 7.079 -54.246 1.00 25.89 250 ASP A N 1
ATOM 1975 C CA . ASP A 1 250 ? -27.201 5.708 -54.681 1.00 25.89 250 ASP A CA 1
ATOM 1976 C C . ASP A 1 250 ? -26.064 4.688 -54.494 1.00 25.89 250 ASP A C 1
ATOM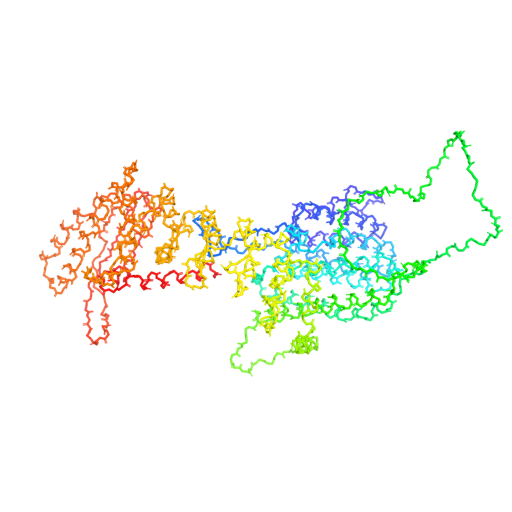 1978 O O . ASP A 1 250 ? -24.874 4.991 -54.550 1.00 25.89 250 ASP A O 1
ATOM 1982 N N . LEU A 1 251 ? -26.489 3.445 -54.243 1.00 30.50 251 LEU A N 1
ATOM 1983 C CA . LEU A 1 251 ? -25.686 2.227 -54.142 1.00 30.50 251 LEU A CA 1
ATOM 1984 C C . LEU A 1 251 ? -25.128 1.793 -55.510 1.00 30.50 251 LEU A C 1
ATOM 1986 O O . LEU A 1 251 ? -25.877 1.781 -56.485 1.00 30.50 251 LEU A O 1
ATOM 1990 N N . ARG A 1 252 ? -23.908 1.228 -55.538 1.00 27.80 252 ARG A N 1
ATOM 1991 C CA . ARG A 1 252 ? -23.617 -0.143 -56.029 1.00 27.80 252 ARG A CA 1
ATOM 1992 C C . ARG A 1 252 ? -22.133 -0.517 -55.883 1.00 27.80 252 ARG A C 1
ATOM 1994 O O . ARG A 1 252 ? -21.244 0.319 -55.849 1.00 27.80 252 ARG A O 1
ATOM 2001 N N . SER A 1 253 ? -21.939 -1.818 -55.727 1.00 28.56 253 SER A N 1
ATOM 2002 C CA . SER A 1 253 ? -20.767 -2.583 -55.300 1.00 28.56 253 SER A CA 1
ATOM 2003 C C . SER A 1 253 ? -19.677 -2.779 -56.359 1.00 28.56 253 SER A C 1
ATOM 2005 O O . SER A 1 253 ? -20.022 -3.137 -57.479 1.00 28.56 253 SER A O 1
ATOM 2007 N N . THR A 1 254 ? -18.405 -2.779 -55.941 1.00 28.59 254 THR A N 1
ATOM 2008 C CA . THR A 1 254 ? -17.361 -3.702 -56.439 1.00 28.59 254 THR A CA 1
ATOM 2009 C C . THR A 1 254 ? -16.228 -3.851 -55.416 1.00 28.59 254 THR A C 1
ATOM 2011 O O . THR A 1 254 ? -15.929 -2.949 -54.642 1.00 28.59 254 THR A O 1
ATOM 2014 N N . SER A 1 255 ? -15.672 -5.053 -55.401 1.00 28.55 255 SER A N 1
ATOM 2015 C CA . SER A 1 255 ? -14.750 -5.698 -54.468 1.00 28.55 255 SER A CA 1
ATOM 2016 C C . SER A 1 255 ? -13.289 -5.233 -54.515 1.00 28.55 255 SER A C 1
ATOM 2018 O O . SER A 1 255 ? -12.769 -4.993 -55.598 1.00 28.55 255 SER A O 1
ATOM 2020 N N . GLY A 1 256 ? -12.609 -5.331 -53.364 1.00 30.00 256 GLY A N 1
ATOM 2021 C CA . GLY A 1 256 ? -11.180 -5.664 -53.278 1.00 30.00 256 GLY A CA 1
ATOM 2022 C C . GLY A 1 256 ? -10.234 -4.523 -52.890 1.00 30.00 256 GLY A C 1
ATOM 2023 O O . GLY A 1 256 ? -9.939 -3.677 -53.715 1.00 30.00 256 GLY A O 1
ATOM 2024 N N . GLU A 1 257 ? -9.737 -4.607 -51.647 1.00 27.06 257 GLU A N 1
ATOM 2025 C CA . GLU A 1 257 ? -8.482 -4.067 -51.069 1.00 27.06 257 GLU A CA 1
ATOM 2026 C C . GLU A 1 257 ? -8.693 -3.185 -49.828 1.00 27.06 257 GLU A C 1
ATOM 2028 O O . GLU A 1 257 ? -9.091 -2.024 -49.878 1.00 27.06 257 GLU A O 1
ATOM 2033 N N . PHE A 1 258 ? -8.427 -3.784 -48.662 1.00 25.45 258 PHE A N 1
ATOM 2034 C CA . PHE A 1 258 ? -8.532 -3.150 -47.352 1.00 25.45 258 PHE A CA 1
ATOM 2035 C C . PHE A 1 258 ? -7.266 -2.335 -47.043 1.00 25.45 258 PHE A C 1
ATOM 2037 O O . PHE A 1 258 ? -6.283 -2.858 -46.521 1.00 25.45 258 PHE A O 1
ATOM 2044 N N . VAL A 1 259 ? -7.336 -1.027 -47.289 1.00 28.22 259 VAL A N 1
ATOM 2045 C CA . VAL A 1 259 ? -6.557 -0.006 -46.574 1.00 28.22 259 VAL A CA 1
ATOM 2046 C C . VAL A 1 259 ? -7.545 0.746 -45.684 1.00 28.22 259 VAL A C 1
ATOM 2048 O O . VAL A 1 259 ? -8.382 1.501 -46.169 1.00 28.22 259 VAL A O 1
ATOM 2051 N N . MET A 1 260 ? -7.504 0.511 -44.371 1.00 29.88 260 MET A N 1
ATOM 2052 C CA . MET A 1 260 ? -8.384 1.201 -43.420 1.00 29.88 260 MET A CA 1
ATOM 2053 C C . MET A 1 260 ? -7.708 2.459 -42.876 1.00 29.88 260 MET A C 1
ATOM 2055 O O . MET A 1 260 ? -6.885 2.412 -41.962 1.00 29.88 260 MET A O 1
ATOM 2059 N N . THR A 1 261 ? -8.115 3.599 -43.430 1.00 28.58 261 THR A N 1
ATOM 2060 C CA . THR A 1 261 ? -8.118 4.897 -42.754 1.00 28.58 261 THR A CA 1
ATOM 2061 C C . THR A 1 261 ? -9.353 5.030 -41.853 1.00 28.58 261 THR A C 1
ATOM 2063 O O . THR A 1 261 ? -10.427 4.521 -42.147 1.00 28.58 261 THR A O 1
ATOM 2066 N N . ASN A 1 262 ? -9.164 5.739 -40.746 1.00 30.14 262 ASN A N 1
ATOM 2067 C CA . ASN A 1 262 ? -10.046 5.930 -39.592 1.00 30.14 262 ASN A CA 1
ATOM 2068 C C . ASN A 1 262 ? -11.402 6.628 -39.895 1.00 30.14 262 ASN A C 1
ATOM 2070 O O . ASN A 1 262 ? -11.416 7.601 -40.641 1.00 30.14 262 ASN A O 1
ATOM 2074 N N . THR A 1 263 ? -12.508 6.202 -39.258 1.00 31.02 263 THR A N 1
ATOM 2075 C CA . THR A 1 263 ? -13.477 7.013 -38.459 1.00 31.02 263 THR A CA 1
ATOM 2076 C C . THR A 1 263 ? -14.817 6.284 -38.232 1.00 31.02 263 THR A C 1
ATOM 2078 O O . THR A 1 263 ? -15.392 5.724 -39.156 1.00 31.02 263 THR A O 1
ATOM 2081 N N . GLY A 1 264 ? -15.356 6.358 -37.003 1.00 27.47 264 GLY A N 1
ATOM 2082 C CA . GLY A 1 264 ? -16.764 6.044 -36.718 1.00 27.47 264 GLY A CA 1
ATOM 2083 C C . GLY A 1 264 ? -17.030 5.389 -35.361 1.00 27.47 264 GLY A C 1
ATOM 2084 O O . GLY A 1 264 ? -17.417 4.229 -35.323 1.00 27.47 264 GLY A O 1
ATOM 2085 N N . TRP A 1 265 ? -16.872 6.118 -34.248 1.00 32.16 265 TRP A N 1
ATOM 2086 C CA . TRP A 1 265 ? -17.501 5.726 -32.979 1.00 32.16 265 TRP A CA 1
ATOM 2087 C C . TRP A 1 265 ? -18.603 6.715 -32.612 1.00 32.16 265 TRP A C 1
ATOM 2089 O O . TRP A 1 265 ? -18.410 7.929 -32.559 1.00 32.16 265 TRP A O 1
ATOM 2099 N N . ILE A 1 266 ? -19.774 6.123 -32.425 1.00 31.19 266 ILE A N 1
ATOM 2100 C CA . ILE A 1 266 ? -21.066 6.694 -32.078 1.00 31.19 266 ILE A CA 1
ATOM 2101 C C . ILE A 1 266 ? -20.990 7.410 -30.723 1.00 31.19 266 ILE A C 1
ATOM 2103 O O . ILE A 1 266 ? -20.462 6.881 -29.748 1.00 31.19 266 ILE A O 1
ATOM 2107 N N . ASN A 1 267 ? -21.560 8.615 -30.663 1.00 36.84 267 ASN A N 1
ATOM 2108 C CA . ASN A 1 267 ? -21.802 9.340 -29.421 1.00 36.84 267 ASN A CA 1
ATOM 2109 C C . ASN A 1 267 ? -23.051 8.786 -28.726 1.00 36.84 267 ASN A C 1
ATOM 2111 O O . ASN A 1 267 ? -24.159 8.965 -29.227 1.00 36.84 267 ASN A O 1
ATOM 2115 N N . THR A 1 268 ? -22.890 8.241 -27.523 1.00 33.16 268 THR A N 1
ATOM 2116 C CA . THR A 1 268 ? -23.965 8.178 -26.522 1.00 33.16 268 THR A CA 1
ATOM 2117 C C . THR A 1 268 ? -23.406 8.613 -25.171 1.00 33.16 268 THR A C 1
ATOM 2119 O O . THR A 1 268 ? -22.783 7.829 -24.461 1.00 33.16 268 THR A O 1
ATOM 2122 N N . VAL A 1 269 ? -23.613 9.883 -24.822 1.00 37.72 269 VAL A N 1
ATOM 2123 C CA . VAL A 1 269 ? -23.475 10.384 -23.446 1.00 37.72 269 VAL A CA 1
ATOM 2124 C C . VAL A 1 269 ? -24.868 10.446 -22.813 1.00 37.72 269 VAL A C 1
ATOM 2126 O O . VAL A 1 269 ? -25.767 11.010 -23.441 1.00 37.72 269 VAL A O 1
ATOM 2129 N N . PRO A 1 270 ? -25.092 9.929 -21.590 1.00 33.09 270 PRO A N 1
ATOM 2130 C CA . PRO A 1 270 ? -26.252 10.326 -20.815 1.00 33.09 270 PRO A CA 1
ATOM 2131 C C . PRO A 1 270 ? -25.977 11.667 -20.120 1.00 33.09 270 PRO A C 1
ATOM 2133 O O . PRO A 1 270 ? -24.860 11.977 -19.699 1.00 33.09 270 PRO A O 1
ATOM 2136 N N . LEU A 1 271 ? -27.035 12.471 -20.047 1.00 34.03 271 LEU A N 1
ATOM 2137 C CA . LEU A 1 271 ? -27.091 13.795 -19.446 1.00 34.03 271 LEU A CA 1
ATOM 2138 C C . LEU A 1 271 ? -26.737 13.773 -17.950 1.00 34.03 271 LEU A C 1
ATOM 2140 O O . LEU A 1 271 ? -27.192 12.915 -17.200 1.00 34.03 271 LEU A O 1
ATOM 2144 N N . SER A 1 272 ? -26.050 14.821 -17.497 1.00 30.64 272 SER A N 1
ATOM 2145 C CA . SER A 1 272 ? -26.305 15.417 -16.181 1.00 30.64 272 SER A CA 1
ATOM 2146 C C . SER A 1 272 ? -26.205 16.940 -16.290 1.00 30.64 272 SER A C 1
ATOM 2148 O O . SER A 1 272 ? -25.222 17.506 -16.767 1.00 30.64 272 SER A O 1
ATOM 2150 N N . SER A 1 273 ? -27.309 17.580 -15.924 1.00 31.81 273 SER A N 1
ATOM 2151 C CA . SER A 1 273 ? -27.629 18.998 -16.045 1.00 31.81 273 SER A CA 1
ATOM 2152 C C . SER A 1 273 ? -27.562 19.696 -14.687 1.00 31.81 273 SER A C 1
ATOM 2154 O O . SER A 1 273 ? -28.001 19.126 -13.691 1.00 31.81 273 SER A O 1
ATOM 2156 N N . ASN A 1 274 ? -27.021 20.924 -14.680 1.00 30.16 274 ASN A N 1
ATOM 2157 C CA . ASN A 1 274 ? -27.562 22.164 -14.072 1.00 30.16 274 ASN A CA 1
ATOM 2158 C C . ASN A 1 274 ? -26.417 23.203 -13.963 1.00 30.16 274 ASN A C 1
ATOM 2160 O O . ASN A 1 274 ? -25.443 22.969 -13.257 1.00 30.16 274 ASN A O 1
ATOM 2164 N N . THR A 1 275 ? -26.311 24.208 -14.852 1.00 32.91 275 THR A N 1
ATOM 2165 C CA . THR A 1 275 ? -26.964 25.554 -14.880 1.00 32.91 275 THR A CA 1
ATOM 2166 C C . THR A 1 275 ? -26.617 26.426 -13.668 1.00 32.91 275 THR A C 1
ATOM 2168 O O . THR A 1 275 ? -27.005 26.088 -12.558 1.00 32.91 275 THR A O 1
ATOM 2171 N N . SER A 1 276 ? -25.853 27.517 -13.821 1.00 32.94 276 SER A N 1
ATOM 2172 C CA . SER A 1 276 ? -26.292 28.887 -14.204 1.00 32.94 276 SER A CA 1
ATOM 2173 C C . SER A 1 276 ? -25.069 29.747 -14.640 1.00 32.94 276 SER A C 1
ATOM 2175 O O . SER A 1 276 ? -23.951 29.409 -14.276 1.00 32.94 276 SER A O 1
ATOM 2177 N N . THR A 1 277 ? -25.079 30.854 -15.399 1.00 30.06 277 THR A N 1
ATOM 2178 C CA . THR A 1 277 ? -26.039 31.663 -16.179 1.00 30.06 277 THR A CA 1
ATOM 2179 C C . THR A 1 277 ? -25.220 32.616 -17.078 1.00 30.06 277 THR A C 1
ATOM 2181 O O . THR A 1 277 ? -24.327 33.299 -16.593 1.00 30.06 277 THR A O 1
ATOM 2184 N N . LEU A 1 278 ? -25.574 32.677 -18.367 1.00 27.34 278 LEU A N 1
ATOM 2185 C CA . LEU A 1 278 ? -25.611 33.858 -19.251 1.00 27.34 278 LEU A CA 1
ATOM 2186 C C . LEU A 1 278 ? -24.387 34.810 -19.388 1.00 27.34 278 LEU A C 1
ATOM 2188 O O . LEU A 1 278 ? -24.170 35.695 -18.572 1.00 27.34 278 LEU A O 1
ATOM 2192 N N . SER A 1 279 ? -23.746 34.806 -20.567 1.00 31.36 279 SER A N 1
ATOM 2193 C CA . SER A 1 279 ? -23.581 36.034 -21.377 1.00 31.36 279 SER A CA 1
ATOM 2194 C C . SER A 1 279 ? -23.349 35.710 -22.864 1.00 31.36 279 SER A C 1
ATOM 2196 O O . SER A 1 279 ? -22.630 34.784 -23.235 1.00 31.36 279 SER A O 1
ATOM 2198 N N . LYS A 1 280 ? -24.058 36.449 -23.724 1.00 39.88 280 LYS A N 1
ATOM 2199 C CA . LYS A 1 280 ? -24.134 36.296 -25.182 1.00 39.88 280 LYS A CA 1
ATOM 2200 C C . LYS A 1 280 ? -22.936 36.967 -25.868 1.00 39.88 280 LYS A C 1
ATOM 2202 O O . LYS A 1 280 ? -22.859 38.189 -25.857 1.00 39.88 280 LYS A O 1
ATOM 2207 N N . ARG A 1 281 ? -22.101 36.199 -26.573 1.00 33.16 281 ARG A N 1
ATOM 2208 C CA . ARG A 1 281 ? -21.686 36.479 -27.967 1.00 33.16 281 ARG A CA 1
ATOM 2209 C C . ARG A 1 281 ? -20.849 35.319 -28.498 1.00 33.16 281 ARG A C 1
ATOM 2211 O O . ARG A 1 281 ? -19.777 35.012 -27.995 1.00 33.16 281 ARG A O 1
ATOM 2218 N N . SER A 1 282 ? -21.381 34.669 -29.522 1.00 39.22 282 SER A N 1
ATOM 2219 C CA . SER A 1 282 ? -20.739 33.596 -30.262 1.00 39.22 282 SER A CA 1
ATOM 2220 C C . SER A 1 282 ? -19.602 34.131 -31.132 1.00 39.22 282 SER A C 1
ATOM 2222 O O . SER A 1 282 ? -19.838 34.918 -32.047 1.00 39.22 282 SER A O 1
ATOM 2224 N N . SER A 1 283 ? -18.401 33.603 -30.940 1.00 33.62 283 SER A N 1
ATOM 2225 C CA . SER A 1 283 ? -17.488 33.336 -32.045 1.00 33.62 283 SER A CA 1
ATOM 2226 C C . SER A 1 283 ? -17.031 31.887 -31.905 1.00 33.62 283 SER A C 1
ATOM 2228 O O . SER A 1 283 ? -16.652 31.430 -30.826 1.00 33.62 283 SER A O 1
ATOM 2230 N N . ARG A 1 284 ? -17.170 31.115 -32.988 1.00 39.91 284 ARG A N 1
ATOM 2231 C CA . ARG A 1 284 ? -16.667 29.742 -33.102 1.00 39.91 284 ARG A CA 1
ATOM 2232 C C . ARG A 1 284 ? -15.143 29.770 -32.943 1.00 39.91 284 ARG A C 1
ATOM 2234 O O . ARG A 1 284 ? -14.415 29.837 -33.926 1.00 39.91 284 ARG A O 1
ATOM 2241 N N . SER A 1 285 ? -14.655 29.710 -31.710 1.00 35.28 285 SER A N 1
ATOM 2242 C CA . SER A 1 285 ? -13.267 29.359 -31.435 1.00 35.28 285 SER A CA 1
ATOM 2243 C C . SER A 1 285 ? -13.176 27.837 -31.482 1.00 35.28 285 SER A C 1
ATOM 2245 O O . SER A 1 285 ? -13.687 27.142 -30.601 1.00 35.28 285 SER A O 1
ATOM 2247 N N . LYS A 1 286 ? -12.574 27.301 -32.551 1.00 39.38 286 LYS A N 1
ATOM 2248 C CA . LYS A 1 286 ? -12.061 25.928 -32.537 1.00 39.38 286 LYS A CA 1
ATOM 2249 C C . LYS A 1 286 ? -11.100 25.854 -31.351 1.00 39.38 286 LYS A C 1
ATOM 2251 O O . LYS A 1 286 ? -10.063 26.509 -31.358 1.00 39.38 286 LYS A O 1
ATOM 2256 N N . ARG A 1 287 ? -11.489 25.121 -30.308 1.00 37.19 287 ARG A N 1
ATOM 2257 C CA . ARG A 1 287 ? -10.756 24.994 -29.046 1.00 37.19 287 ARG A CA 1
ATOM 2258 C C . ARG A 1 287 ? -9.464 24.204 -29.292 1.00 37.19 287 ARG A C 1
ATOM 2260 O O . ARG A 1 287 ? -9.406 23.009 -29.032 1.00 37.19 287 ARG A O 1
ATOM 2267 N N . LEU A 1 288 ? -8.436 24.861 -29.823 1.00 44.69 288 LEU A N 1
ATOM 2268 C CA . LEU A 1 288 ? -7.063 24.382 -29.711 1.00 44.69 288 LEU A CA 1
ATOM 2269 C C . LEU A 1 288 ? -6.711 24.467 -28.223 1.00 44.69 288 LEU A C 1
ATOM 2271 O O . LEU A 1 288 ? -6.774 25.542 -27.624 1.00 44.69 288 LEU A O 1
ATOM 2275 N N . VAL A 1 289 ? -6.436 23.324 -27.594 1.00 49.88 289 VAL A N 1
ATOM 2276 C CA . VAL A 1 289 ? -5.959 23.273 -26.208 1.00 49.88 289 VAL A CA 1
ATOM 2277 C C . VAL A 1 289 ? -4.660 24.073 -26.160 1.00 49.88 289 VAL A C 1
ATOM 2279 O O . VAL A 1 289 ? -3.665 23.669 -26.751 1.00 49.88 289 VAL A O 1
ATOM 2282 N N . ASN A 1 290 ? -4.693 25.241 -25.518 1.00 57.00 290 ASN A N 1
ATOM 2283 C CA . ASN A 1 290 ? -3.550 26.143 -25.450 1.00 57.00 290 ASN A CA 1
ATOM 2284 C C . ASN A 1 290 ? -2.358 25.402 -24.793 1.00 57.00 290 ASN A C 1
ATOM 2286 O O . ASN A 1 290 ? -2.498 24.976 -23.638 1.00 57.00 290 ASN A O 1
ATOM 2290 N N . PRO A 1 291 ? -1.215 25.214 -25.486 1.00 61.41 291 PRO A N 1
ATOM 2291 C CA . PRO A 1 291 ? -0.073 24.442 -24.980 1.00 61.41 291 PRO A CA 1
ATOM 2292 C C . PRO A 1 291 ? 0.453 24.968 -23.637 1.00 61.41 291 PRO A C 1
ATOM 2294 O O . PRO A 1 291 ? 0.919 24.191 -22.802 1.00 61.41 291 PRO A O 1
ATOM 2297 N N . ASP A 1 292 ? 0.281 26.263 -23.366 1.00 68.31 292 ASP A N 1
ATOM 2298 C CA . ASP A 1 292 ? 0.664 26.882 -22.096 1.00 68.31 292 ASP A CA 1
ATOM 2299 C C . ASP A 1 292 ? -0.151 26.378 -20.897 1.00 68.31 292 ASP A C 1
ATOM 2301 O O . ASP A 1 292 ? 0.360 26.336 -19.775 1.00 68.31 292 ASP A O 1
ATOM 2305 N N . ILE A 1 293 ? -1.414 25.990 -21.100 1.00 77.06 293 ILE A N 1
ATOM 2306 C CA . ILE A 1 293 ? -2.264 25.430 -20.035 1.00 77.06 293 ILE A CA 1
ATOM 2307 C C . ILE A 1 293 ? -1.781 24.020 -19.693 1.00 77.06 293 ILE A C 1
ATOM 2309 O O . ILE A 1 293 ? -1.586 23.699 -18.521 1.00 77.06 293 ILE A O 1
ATOM 2313 N N . TYR A 1 294 ? -1.488 23.221 -20.720 1.00 78.94 294 TYR A N 1
ATOM 2314 C CA . TYR A 1 294 ? -0.963 21.868 -20.572 1.00 78.94 294 TYR A CA 1
ATOM 2315 C C . TYR A 1 294 ? 0.356 21.856 -19.787 1.00 78.94 294 TYR A C 1
ATOM 2317 O O . TYR A 1 294 ? 0.472 21.165 -18.774 1.00 78.94 294 TYR A O 1
ATOM 2325 N N . VAL A 1 295 ? 1.335 22.679 -20.180 1.00 85.00 295 VAL A N 1
ATOM 2326 C CA . VAL A 1 295 ? 2.626 22.755 -19.474 1.00 85.00 295 VAL A CA 1
ATOM 2327 C C . VAL A 1 295 ? 2.431 23.193 -18.020 1.00 85.00 295 VAL A C 1
ATOM 2329 O O . VAL A 1 295 ? 3.035 22.612 -17.116 1.00 85.00 295 VAL A O 1
ATOM 2332 N N . LYS A 1 296 ? 1.554 24.171 -17.757 1.00 87.88 296 LYS A N 1
ATOM 2333 C CA . LYS A 1 296 ? 1.240 24.610 -16.387 1.00 87.88 296 LYS A CA 1
ATOM 2334 C C . LYS A 1 296 ? 0.678 23.477 -15.529 1.00 87.88 296 LYS A C 1
ATOM 2336 O O . LYS A 1 296 ? 1.089 23.349 -14.376 1.00 87.88 296 LYS A O 1
ATOM 2341 N N . ASP A 1 297 ? -0.212 22.650 -16.062 1.00 87.31 297 ASP A N 1
ATOM 2342 C CA . ASP A 1 297 ? -0.813 21.554 -15.299 1.00 87.31 297 ASP A CA 1
ATOM 2343 C C . ASP A 1 297 ? 0.194 20.437 -14.993 1.00 87.31 297 ASP A C 1
ATOM 2345 O O . ASP A 1 297 ? 0.256 19.966 -13.853 1.00 87.31 297 ASP A O 1
ATOM 2349 N N . TYR A 1 298 ? 1.082 20.101 -15.935 1.00 89.12 298 TYR A N 1
ATOM 2350 C CA . TYR A 1 298 ? 2.197 19.182 -15.668 1.00 89.12 298 TYR A CA 1
ATOM 2351 C C . TYR A 1 298 ? 3.174 19.737 -14.634 1.00 89.12 298 TYR A C 1
ATOM 2353 O O . TYR A 1 298 ? 3.660 18.986 -13.791 1.00 89.12 298 TYR A O 1
ATOM 2361 N N . LEU A 1 299 ? 3.445 21.045 -14.647 1.00 90.88 299 LEU A N 1
ATOM 2362 C CA . LEU A 1 299 ? 4.300 21.673 -13.639 1.00 90.88 299 LEU A CA 1
ATOM 2363 C C . LEU A 1 299 ? 3.681 21.612 -12.238 1.00 90.88 299 LEU A C 1
ATOM 2365 O O . LEU A 1 299 ? 4.418 21.382 -11.277 1.00 90.88 299 LEU A O 1
ATOM 2369 N N . LYS A 1 300 ? 2.356 21.762 -12.115 1.00 90.81 300 LYS A N 1
ATOM 2370 C CA . LYS A 1 300 ? 1.645 21.585 -10.837 1.00 90.81 300 LYS A CA 1
ATOM 2371 C C . LYS A 1 300 ? 1.710 20.131 -10.356 1.00 90.81 300 LYS A C 1
ATOM 2373 O O . LYS A 1 300 ? 2.097 19.901 -9.213 1.00 90.81 300 LYS A O 1
ATOM 2378 N N . LYS A 1 301 ? 1.407 19.153 -11.226 1.00 92.38 301 LYS A N 1
ATOM 2379 C CA . LYS A 1 301 ? 1.519 17.714 -10.901 1.00 92.38 301 LYS A CA 1
ATOM 2380 C C . LYS A 1 301 ? 2.940 17.350 -10.477 1.00 92.38 301 LYS A C 1
ATOM 2382 O O . LYS A 1 301 ? 3.136 16.746 -9.429 1.00 92.38 301 LYS A O 1
ATOM 2387 N N . ARG A 1 302 ? 3.938 17.795 -11.243 1.00 93.31 302 ARG A N 1
ATOM 2388 C CA . ARG A 1 302 ? 5.360 17.611 -10.935 1.00 93.31 302 ARG A CA 1
ATOM 2389 C C . ARG A 1 302 ? 5.719 18.199 -9.571 1.00 93.31 302 ARG A C 1
ATOM 2391 O O . ARG A 1 302 ? 6.404 17.541 -8.800 1.00 93.31 302 ARG A O 1
ATOM 2398 N N . ALA A 1 303 ? 5.280 19.420 -9.264 1.00 91.69 303 ALA A N 1
ATOM 2399 C CA . ALA A 1 303 ? 5.550 20.041 -7.967 1.00 91.69 303 ALA A CA 1
ATOM 2400 C C . ALA A 1 303 ? 4.943 19.235 -6.805 1.00 91.69 303 ALA A C 1
ATOM 2402 O O . ALA A 1 303 ? 5.632 19.004 -5.814 1.00 91.69 303 ALA A O 1
ATOM 2403 N N . LEU A 1 304 ? 3.705 18.748 -6.953 1.00 92.06 304 LEU A N 1
ATOM 2404 C CA . LEU A 1 304 ? 3.063 17.870 -5.971 1.00 92.06 304 LEU A CA 1
ATOM 2405 C C . LEU A 1 304 ? 3.855 16.567 -5.769 1.00 92.06 304 LEU A C 1
ATOM 2407 O O . LEU A 1 304 ? 4.141 16.201 -4.629 1.00 92.06 304 LEU A O 1
ATOM 2411 N N . ILE A 1 305 ? 4.253 15.903 -6.860 1.00 94.81 305 ILE A N 1
ATOM 2412 C CA . ILE A 1 305 ? 5.044 14.665 -6.818 1.00 94.81 305 ILE A CA 1
ATOM 2413 C C . ILE A 1 305 ? 6.385 14.891 -6.107 1.00 94.81 305 ILE A C 1
ATOM 2415 O O . ILE A 1 305 ? 6.752 14.113 -5.229 1.00 94.81 305 ILE A O 1
ATOM 2419 N N . LEU A 1 306 ? 7.104 15.966 -6.444 1.00 93.31 306 LEU A N 1
ATOM 2420 C CA . LEU A 1 306 ? 8.398 16.281 -5.832 1.00 93.31 306 LEU A CA 1
ATOM 2421 C C . LEU A 1 306 ? 8.286 16.507 -4.324 1.00 93.31 306 LEU A C 1
ATOM 2423 O O . LEU A 1 306 ? 9.150 16.043 -3.583 1.00 93.31 306 LEU A O 1
ATOM 2427 N N . SER A 1 307 ? 7.234 17.189 -3.862 1.00 91.12 307 SER A N 1
ATOM 2428 C CA . SER A 1 307 ? 7.007 17.392 -2.428 1.00 91.12 307 SER A CA 1
ATOM 2429 C C . SER A 1 307 ? 6.651 16.087 -1.710 1.00 91.12 307 SER A C 1
ATOM 2431 O O . SER A 1 307 ? 7.161 15.847 -0.620 1.00 91.12 307 SER A O 1
ATOM 2433 N N . LEU A 1 308 ? 5.834 15.217 -2.315 1.00 92.38 308 LEU A N 1
ATOM 2434 C CA . LEU A 1 308 ? 5.496 13.905 -1.745 1.00 92.38 308 LEU A CA 1
ATOM 2435 C C . LEU A 1 308 ? 6.715 12.979 -1.647 1.00 92.38 308 LEU A C 1
ATOM 2437 O O . LEU A 1 308 ? 6.946 12.372 -0.603 1.00 92.38 308 LEU A O 1
ATOM 2441 N N . LEU A 1 309 ? 7.517 12.910 -2.712 1.00 93.94 309 LEU A N 1
ATOM 2442 C CA . LEU A 1 309 ? 8.743 12.115 -2.746 1.00 93.94 309 LEU A CA 1
ATOM 2443 C C . LEU A 1 309 ? 9.784 12.616 -1.757 1.00 93.94 309 LEU A C 1
ATOM 2445 O O . LEU A 1 309 ? 10.380 11.806 -1.061 1.00 93.94 309 LEU A O 1
ATOM 2449 N N . ALA A 1 310 ? 9.989 13.930 -1.665 1.00 91.81 310 ALA A N 1
ATOM 2450 C CA . ALA A 1 310 ? 10.972 14.490 -0.746 1.00 91.81 310 ALA A CA 1
ATOM 2451 C C . ALA A 1 310 ? 10.655 14.120 0.715 1.00 91.81 310 ALA A C 1
ATOM 2453 O O . ALA A 1 310 ? 11.554 13.758 1.472 1.00 91.81 310 ALA A O 1
ATOM 2454 N N . VAL A 1 311 ? 9.372 14.134 1.090 1.00 90.62 311 VAL A N 1
ATOM 2455 C CA . VAL A 1 311 ? 8.917 13.717 2.425 1.00 90.62 311 VAL A CA 1
ATOM 2456 C C . VAL A 1 311 ? 9.118 12.224 2.655 1.00 90.62 311 VAL A C 1
ATOM 2458 O O . VAL A 1 311 ? 9.522 11.824 3.747 1.00 90.62 311 VAL A O 1
ATOM 2461 N N . GLU A 1 312 ? 8.854 11.394 1.647 1.00 92.31 312 GLU A N 1
ATOM 2462 C CA . GLU A 1 312 ? 9.066 9.951 1.765 1.00 92.31 312 GLU A CA 1
ATOM 2463 C C . GLU A 1 312 ? 10.559 9.610 1.859 1.00 92.31 312 GLU A C 1
ATOM 2465 O O . GLU A 1 312 ? 10.953 8.851 2.737 1.00 92.31 312 GLU A O 1
ATOM 2470 N N . ILE A 1 313 ? 11.412 10.237 1.045 1.00 92.00 313 ILE A N 1
ATOM 2471 C CA . ILE A 1 313 ? 12.870 10.066 1.098 1.00 92.00 313 ILE A CA 1
ATOM 2472 C C . ILE A 1 313 ? 13.406 10.461 2.476 1.00 92.00 313 ILE A C 1
ATOM 2474 O O . ILE A 1 313 ? 14.141 9.690 3.090 1.00 92.00 313 ILE A O 1
ATOM 2478 N N . GLN A 1 314 ? 13.010 11.628 2.999 1.00 88.94 314 GLN A N 1
ATOM 2479 C CA . GLN A 1 314 ? 13.431 12.067 4.331 1.00 88.94 314 GLN A CA 1
ATOM 2480 C C . GLN A 1 314 ? 12.998 11.067 5.410 1.00 88.94 314 GLN A C 1
ATOM 2482 O O . GLN A 1 314 ? 13.778 10.734 6.299 1.00 88.94 314 GLN A O 1
ATOM 2487 N N . ARG A 1 315 ? 11.774 10.539 5.316 1.00 90.12 315 ARG A N 1
ATOM 2488 C CA . ARG A 1 315 ? 11.269 9.517 6.237 1.00 90.12 315 ARG A CA 1
ATOM 2489 C C . ARG A 1 315 ? 12.113 8.240 6.196 1.00 90.12 315 ARG A C 1
ATOM 2491 O O . ARG A 1 315 ? 12.477 7.736 7.256 1.00 90.12 315 ARG A O 1
ATOM 2498 N N . LEU A 1 316 ? 12.400 7.708 5.009 1.00 91.25 316 LEU A N 1
ATOM 2499 C CA . LEU A 1 316 ? 13.185 6.476 4.859 1.00 91.25 316 LEU A CA 1
ATOM 2500 C C . LEU A 1 316 ? 14.629 6.663 5.331 1.00 91.25 316 LEU A C 1
ATOM 2502 O O . LEU A 1 316 ? 15.199 5.762 5.939 1.00 91.25 316 LEU A O 1
ATOM 2506 N N . LYS A 1 317 ? 15.193 7.857 5.145 1.00 88.00 317 LYS A N 1
ATOM 2507 C CA . LYS A 1 317 ? 16.500 8.216 5.702 1.00 88.00 317 LYS A CA 1
ATOM 2508 C C . LYS A 1 317 ? 16.511 8.239 7.222 1.00 88.00 317 LYS A C 1
ATOM 2510 O O . LYS A 1 317 ? 17.383 7.622 7.816 1.00 88.00 317 LYS A O 1
ATOM 2515 N N . VAL A 1 318 ? 15.516 8.872 7.844 1.00 88.88 318 VAL A N 1
ATOM 2516 C CA . VAL A 1 318 ? 15.359 8.862 9.310 1.00 88.88 318 VAL A CA 1
ATOM 2517 C C . VAL A 1 318 ? 15.178 7.435 9.837 1.00 88.88 318 VAL A C 1
ATOM 2519 O O . VAL A 1 318 ? 15.623 7.126 10.937 1.00 88.88 318 VAL A O 1
ATOM 2522 N N . TRP A 1 319 ? 14.550 6.549 9.058 1.00 89.75 319 TRP A N 1
ATOM 2523 C CA . TRP A 1 319 ? 14.437 5.132 9.406 1.00 89.75 319 TRP A CA 1
ATOM 2524 C C . TRP A 1 319 ? 15.782 4.392 9.334 1.00 89.75 319 TRP A C 1
ATOM 2526 O O . TRP A 1 319 ? 16.100 3.626 10.239 1.00 89.75 319 TRP A O 1
ATOM 2536 N N . LEU A 1 320 ? 16.582 4.632 8.289 1.00 87.44 320 LEU A N 1
ATOM 2537 C CA . LEU A 1 320 ? 17.932 4.068 8.144 1.00 87.44 320 LEU A CA 1
ATOM 2538 C C . LEU A 1 320 ? 18.892 4.578 9.223 1.00 87.44 320 LEU A C 1
ATOM 2540 O O . LEU A 1 320 ? 19.694 3.815 9.762 1.00 87.44 320 LEU A O 1
ATOM 2544 N N . GLN A 1 321 ? 18.824 5.875 9.512 1.00 84.94 321 GLN A N 1
ATOM 2545 C CA . GLN A 1 321 ? 19.696 6.574 10.445 1.00 84.94 321 GLN A CA 1
ATOM 2546 C C . GLN A 1 321 ? 18.841 7.439 11.379 1.00 84.94 321 GLN A C 1
ATOM 2548 O O . GLN A 1 321 ? 18.587 8.612 11.095 1.00 84.94 321 GLN A O 1
ATOM 2553 N N . PRO A 1 322 ? 18.381 6.874 12.509 1.00 84.06 322 PRO A N 1
ATOM 2554 C CA . PRO A 1 322 ? 17.667 7.644 13.514 1.00 84.06 322 PRO A CA 1
ATOM 2555 C C . PRO A 1 322 ? 18.561 8.772 14.046 1.00 84.06 322 PRO A C 1
ATOM 2557 O O . PRO A 1 322 ? 19.735 8.518 14.343 1.00 84.06 322 PRO A O 1
ATOM 2560 N N . PRO A 1 323 ? 18.038 10.003 14.204 1.00 72.50 323 PRO A N 1
ATOM 2561 C CA . PRO A 1 323 ? 18.831 11.126 14.683 1.00 72.50 323 PRO A CA 1
ATOM 2562 C C . PRO A 1 323 ? 19.385 10.810 16.076 1.00 72.50 323 PRO A C 1
ATOM 2564 O O . PRO A 1 323 ? 18.631 10.582 17.025 1.00 72.50 323 PRO A O 1
ATOM 2567 N N . ARG A 1 324 ? 20.715 10.764 16.199 1.00 70.69 324 ARG A N 1
ATOM 2568 C CA . ARG A 1 324 ? 21.385 10.574 17.490 1.00 70.69 324 ARG A CA 1
ATOM 2569 C C . ARG A 1 324 ? 21.411 11.908 18.249 1.00 70.69 324 ARG A C 1
ATOM 2571 O O . ARG A 1 324 ? 21.680 12.939 17.639 1.00 70.69 324 ARG A O 1
ATOM 2578 N N . PRO A 1 325 ? 21.176 11.912 19.573 1.00 61.19 325 PRO A N 1
ATOM 2579 C CA . PRO A 1 325 ? 21.132 13.138 20.377 1.00 61.19 325 PRO A CA 1
ATOM 2580 C C . PRO A 1 325 ? 22.491 13.849 20.519 1.00 61.19 325 PRO A C 1
ATOM 2582 O O . PRO A 1 325 ? 22.535 14.999 20.943 1.00 61.19 325 PRO A O 1
ATOM 2585 N N . THR A 1 326 ? 23.601 13.201 20.157 1.00 50.09 326 THR A N 1
ATOM 2586 C CA . THR A 1 326 ? 24.948 13.785 20.170 1.00 50.09 326 THR A CA 1
ATOM 2587 C C . THR A 1 326 ? 25.386 14.083 18.738 1.00 50.09 326 THR A C 1
ATOM 2589 O O . THR A 1 326 ? 25.552 13.157 17.945 1.00 50.09 326 THR A O 1
ATOM 2592 N N . GLY A 1 327 ? 25.545 15.369 18.411 1.00 53.66 327 GLY A N 1
ATOM 2593 C CA . GLY A 1 327 ? 25.851 15.911 17.080 1.00 53.66 327 GLY A CA 1
ATOM 2594 C C . GLY A 1 327 ? 27.241 15.575 16.528 1.00 53.66 327 GLY A C 1
ATOM 2595 O O . GLY A 1 327 ? 28.002 16.468 16.177 1.00 53.66 327 GLY A O 1
ATOM 2596 N N . THR A 1 328 ? 27.573 14.293 16.432 1.00 44.94 328 THR A N 1
ATOM 2597 C CA . THR A 1 328 ? 28.813 13.784 15.835 1.00 44.94 328 THR A CA 1
ATOM 2598 C C . THR A 1 328 ? 28.501 12.643 14.875 1.00 44.94 328 THR A C 1
ATOM 2600 O O . THR A 1 328 ? 28.865 11.485 15.059 1.00 44.94 328 THR A O 1
ATOM 2603 N N . GLY A 1 329 ? 27.797 12.991 13.810 1.00 44.28 329 GLY A N 1
ATOM 2604 C CA . GLY A 1 329 ? 27.829 12.263 12.556 1.00 44.28 329 GLY A CA 1
ATOM 2605 C C . GLY A 1 329 ? 27.772 13.324 11.482 1.00 44.28 329 GLY A C 1
ATOM 2606 O O . GLY A 1 329 ? 26.716 13.914 11.287 1.00 44.28 329 GLY A O 1
ATOM 2607 N N . GLY A 1 330 ? 28.907 13.638 10.858 1.00 46.78 330 GLY A N 1
ATOM 2608 C CA . GLY A 1 330 ? 28.878 14.404 9.622 1.00 46.78 330 GLY A CA 1
ATOM 2609 C C . GLY A 1 330 ? 28.091 13.576 8.618 1.00 46.78 330 GLY A C 1
ATOM 2610 O O . GLY A 1 330 ? 28.626 12.607 8.081 1.00 46.78 330 GLY A O 1
ATOM 2611 N N . GLU A 1 331 ? 26.806 13.889 8.438 1.00 56.44 331 GLU A N 1
ATOM 2612 C CA . GLU A 1 331 ? 26.064 13.421 7.277 1.00 56.44 331 GLU A CA 1
ATOM 2613 C C . GLU A 1 331 ? 26.889 13.871 6.074 1.00 56.44 331 GLU A C 1
ATOM 2615 O O . GLU A 1 331 ? 27.105 15.066 5.874 1.00 56.44 331 GLU A O 1
ATOM 2620 N N . VAL A 1 332 ? 27.416 12.919 5.303 1.00 54.69 332 VAL A N 1
ATOM 2621 C CA . VAL A 1 332 ? 27.916 13.221 3.965 1.00 54.69 332 VAL A CA 1
ATOM 2622 C C . VAL A 1 332 ? 26.675 13.573 3.157 1.00 54.69 332 VAL A C 1
ATOM 2624 O O . VAL A 1 332 ? 26.066 12.711 2.528 1.00 54.69 332 VAL A O 1
ATOM 2627 N N . THR A 1 333 ? 26.242 14.829 3.253 1.00 61.25 333 THR A N 1
ATOM 2628 C CA . THR A 1 333 ? 25.133 15.342 2.468 1.00 61.25 333 THR A CA 1
ATOM 2629 C C . THR A 1 333 ? 25.616 15.404 1.039 1.00 61.25 333 THR A C 1
ATOM 2631 O O . THR A 1 333 ? 26.445 16.234 0.663 1.00 61.25 333 THR A O 1
ATOM 2634 N N . THR A 1 334 ? 25.137 14.477 0.218 1.00 74.50 334 THR A N 1
ATOM 2635 C CA . THR A 1 334 ? 25.372 14.602 -1.216 1.00 74.50 334 THR A CA 1
ATOM 2636 C C . THR A 1 334 ? 24.704 15.903 -1.700 1.00 74.50 334 THR A C 1
ATOM 2638 O O . THR A 1 334 ? 23.662 16.293 -1.166 1.00 74.50 334 THR A O 1
ATOM 2641 N N . PRO A 1 335 ? 25.229 16.590 -2.731 1.00 79.44 335 PRO A N 1
ATOM 2642 C CA . PRO A 1 335 ? 24.623 17.830 -3.243 1.00 79.44 335 PRO A CA 1
ATOM 2643 C C . PRO A 1 335 ? 23.137 17.681 -3.623 1.00 79.44 335 PRO A C 1
ATOM 2645 O O . PRO A 1 335 ? 22.347 18.625 -3.577 1.00 79.44 335 PRO A O 1
ATOM 2648 N N . GLN A 1 336 ? 22.744 16.461 -3.991 1.00 78.12 336 GLN A N 1
ATOM 2649 C CA . GLN A 1 336 ? 21.367 16.079 -4.292 1.00 78.12 336 GLN A CA 1
ATOM 2650 C C . GLN A 1 336 ? 20.448 16.165 -3.062 1.00 78.12 336 GLN A C 1
ATOM 2652 O O . GLN A 1 336 ? 19.275 16.519 -3.170 1.00 78.12 336 GLN A O 1
ATOM 2657 N N . GLU A 1 337 ? 20.979 15.873 -1.881 1.00 78.75 337 GLU A N 1
ATOM 2658 C CA . GLU A 1 337 ? 20.244 15.898 -0.619 1.00 78.75 337 GLU A CA 1
ATOM 2659 C C . GLU A 1 337 ? 20.053 17.316 -0.106 1.00 78.75 337 GLU A C 1
ATOM 2661 O O . GLU A 1 337 ? 18.971 17.656 0.368 1.00 78.75 337 GLU A O 1
ATOM 2666 N N . GLU A 1 338 ? 21.052 18.177 -0.284 1.00 83.31 338 GLU A N 1
ATOM 2667 C CA . GLU A 1 338 ? 20.931 19.604 0.020 1.00 83.31 338 GLU A CA 1
ATOM 2668 C C . GLU A 1 338 ? 19.818 20.255 -0.815 1.00 83.31 338 GLU A C 1
ATOM 2670 O O . GLU A 1 338 ? 19.004 21.028 -0.299 1.00 83.31 338 GLU A O 1
ATOM 2675 N N . ALA A 1 339 ? 19.722 19.894 -2.101 1.00 84.94 339 ALA A N 1
ATOM 2676 C CA . ALA A 1 339 ? 18.641 20.343 -2.975 1.00 84.94 339 ALA A CA 1
ATOM 2677 C C . ALA A 1 339 ? 17.261 19.868 -2.487 1.00 84.94 339 ALA A C 1
ATOM 2679 O O . ALA A 1 339 ? 16.291 20.632 -2.542 1.00 84.94 339 ALA A O 1
ATOM 2680 N N . LEU A 1 340 ? 17.174 18.640 -1.972 1.00 86.31 340 LEU A N 1
ATOM 2681 C CA . LEU A 1 340 ? 15.953 18.077 -1.399 1.00 86.31 340 LEU A CA 1
ATOM 2682 C C . LEU A 1 340 ? 15.543 18.814 -0.115 1.00 86.31 340 LEU A C 1
ATOM 2684 O O . LEU A 1 340 ? 14.384 19.215 0.019 1.00 86.31 340 LEU A O 1
ATOM 2688 N N . VAL A 1 341 ? 16.482 19.068 0.801 1.00 84.56 341 VAL A N 1
ATOM 2689 C CA . VAL A 1 341 ? 16.233 19.826 2.042 1.00 84.56 341 VAL A CA 1
ATOM 2690 C C . VAL A 1 341 ? 15.792 21.259 1.730 1.00 84.56 341 VAL A C 1
ATOM 2692 O O . VAL A 1 341 ? 14.825 21.760 2.313 1.00 84.56 341 VAL A O 1
ATOM 2695 N N . LYS A 1 342 ? 16.436 21.909 0.754 1.00 86.88 342 LYS A N 1
ATOM 2696 C CA . LYS A 1 342 ? 16.042 23.237 0.261 1.00 86.88 342 LYS A CA 1
ATOM 2697 C C . LYS A 1 342 ? 14.639 23.238 -0.353 1.00 86.88 342 LYS A C 1
ATOM 2699 O O . LYS A 1 342 ? 13.886 24.194 -0.164 1.00 86.88 342 LYS A O 1
ATOM 2704 N N . TRP A 1 343 ? 14.266 22.184 -1.083 1.00 87.00 343 TRP A N 1
ATOM 2705 C CA . TRP A 1 343 ? 12.913 22.044 -1.624 1.00 87.00 343 TRP A CA 1
ATOM 2706 C C . TRP A 1 343 ? 11.872 21.914 -0.512 1.00 87.00 343 TRP A C 1
ATOM 2708 O O . TRP A 1 343 ? 10.853 22.604 -0.554 1.00 87.00 343 TRP A O 1
ATOM 2718 N N . LEU A 1 344 ? 12.124 21.070 0.492 1.00 82.62 344 LEU A N 1
ATOM 2719 C CA . LEU A 1 344 ? 11.214 20.874 1.623 1.00 82.62 344 LEU A CA 1
ATOM 2720 C C . LEU A 1 344 ? 10.977 22.185 2.379 1.00 82.62 344 LEU A C 1
ATOM 2722 O O . LEU A 1 344 ? 9.824 22.586 2.551 1.00 82.62 344 LEU A O 1
ATOM 2726 N N . SER A 1 345 ? 12.042 22.895 2.758 1.00 81.00 345 SER A N 1
ATOM 2727 C CA . SER A 1 345 ? 11.921 24.163 3.489 1.00 81.00 345 SER A CA 1
ATOM 2728 C C . SER A 1 345 ? 11.136 25.219 2.699 1.00 81.00 345 SER A C 1
ATOM 2730 O O . SER A 1 345 ? 10.249 25.870 3.250 1.00 81.00 345 SER A O 1
ATOM 2732 N N . GLY A 1 346 ? 11.369 25.336 1.388 1.00 78.19 346 GLY A N 1
ATOM 2733 C CA . GLY A 1 346 ? 10.597 26.230 0.520 1.00 78.19 346 GLY A CA 1
ATOM 2734 C C . GLY A 1 346 ? 9.141 25.791 0.310 1.00 78.19 346 GLY A C 1
ATOM 2735 O O . GLY A 1 346 ? 8.237 26.628 0.280 1.00 78.19 346 GLY A O 1
ATOM 2736 N N . SER A 1 347 ? 8.890 24.484 0.185 1.00 73.00 347 SER A N 1
ATOM 2737 C CA . SER A 1 347 ? 7.565 23.928 -0.115 1.00 73.00 347 SER A CA 1
ATOM 2738 C C . SER A 1 347 ? 6.590 24.055 1.057 1.00 73.00 347 SER A C 1
ATOM 2740 O O . SER A 1 347 ? 5.391 24.193 0.812 1.00 73.00 347 SER A O 1
ATOM 2742 N N . PHE A 1 348 ? 7.049 23.993 2.310 1.00 67.44 348 PHE A N 1
ATOM 2743 C CA . PHE A 1 348 ? 6.165 24.029 3.485 1.00 67.44 348 PHE A CA 1
ATOM 2744 C C . PHE A 1 348 ? 5.745 25.436 3.921 1.00 67.44 348 PHE A C 1
ATOM 2746 O O . PHE A 1 348 ? 4.698 25.589 4.547 1.00 67.44 348 PHE A O 1
ATOM 2753 N N . ASN A 1 349 ? 6.481 26.474 3.518 1.00 62.88 349 ASN A N 1
ATOM 2754 C CA . ASN A 1 349 ? 6.216 27.854 3.940 1.00 62.88 349 ASN A CA 1
ATOM 2755 C C . ASN A 1 349 ? 5.037 28.529 3.204 1.00 62.88 349 ASN A C 1
ATOM 2757 O O . ASN A 1 349 ? 4.585 29.599 3.607 1.00 62.88 349 ASN A O 1
ATOM 2761 N N . SER A 1 350 ? 4.485 27.916 2.148 1.00 64.94 350 SER A N 1
ATOM 2762 C CA . SER A 1 350 ? 3.377 28.484 1.363 1.00 64.94 350 SER A CA 1
ATOM 2763 C C . SER A 1 350 ? 2.040 27.789 1.638 1.00 64.94 350 SER A C 1
ATOM 2765 O O . SER A 1 350 ? 1.557 26.968 0.857 1.00 64.94 350 SER A O 1
ATOM 2767 N N . GLY A 1 351 ? 1.382 28.150 2.744 1.00 61.28 351 GLY A N 1
ATOM 2768 C CA . GLY A 1 351 ? 0.071 27.591 3.110 1.00 61.28 351 GLY A CA 1
ATOM 2769 C C . GLY A 1 351 ? -1.036 27.805 2.060 1.00 61.28 351 GLY A C 1
ATOM 2770 O O . GLY A 1 351 ? -1.959 27.000 1.983 1.00 61.28 351 GLY A O 1
ATOM 2771 N N . LYS A 1 352 ? -0.947 28.850 1.217 1.00 64.62 352 LYS A N 1
ATOM 2772 C CA . LYS A 1 352 ? -1.881 29.077 0.091 1.00 64.62 352 LYS A CA 1
ATOM 2773 C C . LYS A 1 352 ? -1.649 28.106 -1.075 1.00 64.62 352 LYS A C 1
ATOM 2775 O O . LYS A 1 352 ? -2.614 27.696 -1.713 1.00 64.62 352 LYS A O 1
ATOM 2780 N N . ALA A 1 353 ? -0.402 27.705 -1.339 1.00 72.00 353 ALA A N 1
ATOM 2781 C CA . ALA A 1 353 ? -0.094 26.743 -2.400 1.00 72.00 353 ALA A CA 1
ATOM 2782 C C . ALA A 1 353 ? -0.658 25.346 -2.087 1.00 72.00 353 ALA A C 1
ATOM 2784 O O . ALA A 1 353 ? -1.118 24.645 -2.986 1.00 72.00 353 ALA A O 1
ATOM 2785 N N . TRP A 1 354 ? -0.692 24.966 -0.807 1.00 80.19 354 TRP A N 1
ATOM 2786 C CA . TRP A 1 354 ? -1.167 23.648 -0.387 1.00 80.19 354 TRP A CA 1
ATOM 2787 C C . TRP A 1 354 ? -2.678 23.442 -0.498 1.00 80.19 354 TRP A C 1
ATOM 2789 O O . TRP A 1 354 ? -3.101 22.316 -0.743 1.00 80.19 354 TRP A O 1
ATOM 2799 N N . SER A 1 355 ? -3.484 24.503 -0.424 1.00 80.75 355 SER A N 1
ATOM 2800 C CA . SER A 1 355 ? -4.918 24.416 -0.743 1.00 80.75 355 SER A CA 1
ATOM 2801 C C . SER A 1 355 ? -5.131 24.054 -2.221 1.00 80.75 355 SER A C 1
ATOM 2803 O O . SER A 1 355 ? -5.855 23.116 -2.558 1.00 80.75 355 SER A O 1
ATOM 2805 N N . GLY A 1 356 ? -4.385 24.707 -3.122 1.00 83.81 356 GLY A N 1
ATOM 2806 C CA . GLY A 1 356 ? -4.355 24.352 -4.545 1.00 83.81 356 GLY A CA 1
ATOM 2807 C C . GLY A 1 356 ? -3.871 22.918 -4.790 1.00 83.81 356 GLY A C 1
ATOM 2808 O O . GLY A 1 356 ? -4.480 22.193 -5.574 1.00 83.81 356 GLY A O 1
ATOM 2809 N N . ASN A 1 357 ? -2.827 22.480 -4.079 1.00 87.12 357 ASN A N 1
ATOM 2810 C CA . ASN A 1 357 ? -2.322 21.106 -4.162 1.00 87.12 357 ASN A CA 1
ATOM 2811 C C . ASN A 1 357 ? -3.328 20.070 -3.643 1.00 87.12 357 ASN A C 1
ATOM 2813 O O . ASN A 1 357 ? -3.395 18.977 -4.192 1.00 87.12 357 ASN A O 1
ATOM 2817 N N . THR A 1 358 ? -4.114 20.407 -2.619 1.00 88.81 358 THR A N 1
ATOM 2818 C CA . THR A 1 358 ? -5.158 19.530 -2.064 1.00 88.81 358 THR A CA 1
ATOM 2819 C C . THR A 1 358 ? -6.284 19.332 -3.072 1.00 88.81 358 THR A C 1
ATOM 2821 O O . THR A 1 358 ? -6.656 18.199 -3.366 1.00 88.81 358 THR A O 1
ATOM 2824 N N . ASN A 1 359 ? -6.755 20.421 -3.686 1.00 89.50 359 ASN A N 1
ATOM 2825 C CA . ASN A 1 359 ? -7.746 20.361 -4.761 1.00 89.50 359 ASN A CA 1
ATOM 2826 C C . ASN A 1 359 ? -7.223 19.590 -5.980 1.00 89.50 359 ASN A C 1
ATOM 2828 O O . ASN A 1 359 ? -7.943 18.774 -6.554 1.00 89.50 359 ASN A O 1
ATOM 2832 N N . LEU A 1 360 ? -5.955 19.803 -6.353 1.00 91.50 360 LEU A N 1
ATOM 2833 C CA . LEU A 1 360 ? -5.311 19.043 -7.421 1.00 91.50 360 LEU A CA 1
ATOM 2834 C C . LEU A 1 360 ? -5.249 17.551 -7.076 1.00 91.50 360 LEU A C 1
ATOM 2836 O O . LEU A 1 360 ? -5.663 16.731 -7.890 1.00 91.50 360 LEU A O 1
ATOM 2840 N N . ALA A 1 361 ? -4.787 17.196 -5.877 1.00 92.62 361 ALA A N 1
ATOM 2841 C CA . ALA A 1 361 ? -4.725 15.812 -5.422 1.00 92.62 361 ALA A CA 1
ATOM 2842 C C . ALA A 1 361 ? -6.109 15.152 -5.467 1.00 92.62 361 ALA A C 1
ATOM 2844 O O . ALA A 1 361 ? -6.232 14.065 -6.019 1.00 92.62 361 ALA A O 1
ATOM 2845 N N . TRP A 1 362 ? -7.150 15.843 -4.990 1.00 92.44 362 TRP A N 1
ATOM 2846 C CA . TRP A 1 362 ? -8.531 15.357 -5.028 1.00 92.44 362 TRP A CA 1
ATOM 2847 C C . TRP A 1 362 ? -9.041 15.153 -6.456 1.00 92.44 362 TRP A C 1
ATOM 2849 O O . TRP A 1 362 ? -9.702 14.157 -6.739 1.00 92.44 362 TRP A O 1
ATOM 2859 N N . SER A 1 363 ? -8.711 16.076 -7.368 1.00 92.12 363 SER A N 1
ATOM 2860 C CA . SER A 1 363 ? -9.083 15.968 -8.785 1.00 92.12 363 SER A CA 1
ATOM 2861 C C . SER A 1 363 ? -8.400 14.801 -9.503 1.00 92.12 363 SER A C 1
ATOM 2863 O O . SER A 1 363 ? -8.964 14.274 -10.457 1.00 92.12 363 SER A O 1
ATOM 2865 N N . ILE A 1 364 ? -7.209 14.396 -9.046 1.00 92.38 364 ILE A N 1
ATOM 2866 C CA . ILE A 1 364 ? -6.482 13.238 -9.577 1.00 92.38 364 ILE A CA 1
ATOM 2867 C C . ILE A 1 364 ? -7.051 11.951 -8.977 1.00 92.38 364 ILE A C 1
ATOM 2869 O O . ILE A 1 364 ? -7.455 11.058 -9.715 1.00 92.38 364 ILE A O 1
ATOM 2873 N N . ALA A 1 365 ? -7.076 11.856 -7.646 1.00 92.06 365 ALA A N 1
ATOM 2874 C CA . ALA A 1 365 ? -7.643 10.731 -6.915 1.00 92.06 365 ALA A CA 1
ATOM 2875 C C . ALA A 1 365 ? -8.020 11.142 -5.476 1.00 92.06 365 ALA A C 1
ATOM 2877 O O . ALA A 1 365 ? -7.159 11.616 -4.730 1.00 92.06 365 ALA A O 1
ATOM 2878 N N . PRO A 1 366 ? -9.255 10.876 -5.011 1.00 91.19 366 PRO A N 1
ATOM 2879 C CA . PRO A 1 366 ? -9.649 11.141 -3.624 1.00 91.19 366 PRO A CA 1
ATOM 2880 C C . PRO A 1 366 ? -8.755 10.431 -2.597 1.00 91.19 366 PRO A C 1
ATOM 2882 O O . PRO A 1 366 ? -8.404 11.017 -1.576 1.00 91.19 366 PRO A O 1
ATOM 2885 N N . ALA A 1 367 ? -8.307 9.206 -2.899 1.00 90.88 367 ALA A N 1
ATOM 2886 C CA . ALA A 1 367 ? -7.389 8.448 -2.046 1.00 90.88 367 ALA A CA 1
ATOM 2887 C C . ALA A 1 367 ? -6.070 9.193 -1.786 1.00 90.88 367 ALA A C 1
ATOM 2889 O O . ALA A 1 367 ? -5.613 9.277 -0.647 1.00 90.88 367 ALA A O 1
ATOM 2890 N N . LEU A 1 368 ? -5.490 9.805 -2.823 1.00 92.00 368 LEU A N 1
ATOM 2891 C CA . LEU A 1 368 ? -4.269 10.602 -2.705 1.00 92.00 368 LEU A CA 1
ATOM 2892 C C . LEU A 1 368 ? -4.461 11.785 -1.747 1.00 92.00 368 LEU A C 1
ATOM 2894 O O . LEU A 1 368 ? -3.600 12.066 -0.913 1.00 92.00 368 LEU A O 1
ATOM 2898 N N . ALA A 1 369 ? -5.597 12.472 -1.870 1.00 90.81 369 ALA A N 1
ATOM 2899 C CA . ALA A 1 369 ? -5.927 13.636 -1.061 1.00 90.81 369 ALA A CA 1
ATOM 2900 C C . ALA A 1 369 ? -6.140 13.263 0.415 1.00 90.81 369 ALA A C 1
ATOM 2902 O O . ALA A 1 369 ? -5.585 13.919 1.294 1.00 90.81 369 ALA A O 1
ATOM 2903 N N . VAL A 1 370 ? -6.857 12.167 0.688 1.00 89.31 370 VAL A N 1
ATOM 2904 C CA . VAL A 1 370 ? -7.113 11.655 2.048 1.00 89.31 370 VAL A CA 1
ATOM 2905 C C . VAL A 1 370 ? -5.815 11.327 2.786 1.00 89.31 370 VAL A C 1
ATOM 2907 O O . VAL A 1 370 ? -5.693 11.615 3.977 1.00 89.31 370 VAL A O 1
ATOM 2910 N N . TYR A 1 371 ? -4.816 10.768 2.100 1.00 89.81 371 TYR A N 1
ATOM 2911 C CA . TYR A 1 371 ? -3.543 10.436 2.738 1.00 89.81 371 TYR A CA 1
ATOM 2912 C C . TYR A 1 371 ? -2.520 11.586 2.761 1.00 89.81 371 TYR A C 1
ATOM 2914 O O . TYR A 1 371 ? -1.449 11.441 3.366 1.00 89.81 371 TYR A O 1
ATOM 2922 N N . LEU A 1 372 ? -2.827 12.746 2.175 1.00 88.69 372 LEU A N 1
ATOM 2923 C CA . LEU A 1 372 ? -1.934 13.908 2.131 1.00 88.69 372 LEU A CA 1
ATOM 2924 C C . LEU A 1 372 ? -1.586 14.497 3.518 1.00 88.69 372 LEU A C 1
ATOM 2926 O O . LEU A 1 372 ? -0.421 14.849 3.720 1.00 88.69 372 LEU A O 1
ATOM 2930 N N . PRO A 1 373 ? -2.500 14.571 4.508 1.00 87.31 373 PRO A N 1
ATOM 2931 C CA . PRO A 1 373 ? -2.169 15.057 5.852 1.00 87.31 373 PRO A CA 1
ATOM 2932 C C . PRO A 1 373 ? -1.288 14.081 6.634 1.00 87.31 373 PRO A C 1
ATOM 2934 O O . PRO A 1 373 ? -0.388 14.493 7.365 1.00 87.31 373 PRO A O 1
ATOM 2937 N N . THR A 1 374 ? -1.484 12.769 6.436 1.00 84.62 374 THR A N 1
ATOM 2938 C CA . THR A 1 374 ? -0.634 11.737 7.065 1.00 84.62 374 THR A CA 1
ATOM 2939 C C . THR A 1 374 ? 0.823 11.872 6.606 1.00 84.62 374 THR A C 1
ATOM 2941 O O . THR A 1 374 ? 1.738 11.772 7.425 1.00 84.62 374 THR A O 1
ATOM 2944 N N . ARG A 1 375 ? 0.967 12.202 5.313 1.00 84.31 375 ARG A N 1
ATOM 2945 C CA . ARG A 1 375 ? 2.032 12.917 4.598 1.00 84.31 375 ARG A CA 1
ATOM 2946 C C . ARG A 1 375 ? 2.805 13.997 5.363 1.00 84.31 375 ARG A C 1
ATOM 2948 O O . ARG A 1 375 ? 3.945 13.848 5.807 1.00 84.31 375 ARG A O 1
ATOM 2955 N N . ASN A 1 376 ? 2.109 15.118 5.495 1.00 78.12 376 ASN A N 1
ATOM 2956 C CA . ASN A 1 376 ? 2.665 16.438 5.721 1.00 78.12 376 ASN A CA 1
ATOM 2957 C C . ASN A 1 376 ? 2.089 17.014 7.010 1.00 78.12 376 ASN A C 1
ATOM 2959 O O . ASN A 1 376 ? 1.317 17.972 6.991 1.00 78.12 376 ASN A O 1
ATOM 2963 N N . ARG A 1 377 ? 2.486 16.426 8.144 1.00 68.19 377 ARG A N 1
ATOM 2964 C CA . ARG A 1 377 ? 1.972 16.794 9.475 1.00 68.19 377 ARG A CA 1
ATOM 2965 C C . ARG A 1 377 ? 2.204 18.265 9.845 1.00 68.19 377 ARG A C 1
ATOM 2967 O O . ARG A 1 377 ? 1.512 18.787 10.707 1.00 68.19 377 ARG A O 1
ATOM 2974 N N . CYS A 1 378 ? 3.146 18.936 9.184 1.00 64.25 378 CYS A N 1
ATOM 2975 C CA . CYS A 1 378 ? 3.469 20.345 9.403 1.00 64.25 378 CYS A CA 1
ATOM 2976 C C . CYS A 1 378 ? 2.428 21.323 8.820 1.00 64.25 378 CYS A C 1
ATOM 2978 O O . CYS A 1 378 ? 2.534 22.525 9.049 1.00 64.25 378 CYS A O 1
ATOM 2980 N N . ILE A 1 379 ? 1.435 20.849 8.053 1.00 68.94 379 ILE A N 1
ATOM 2981 C CA . ILE A 1 379 ? 0.475 21.711 7.348 1.00 68.94 379 ILE A CA 1
ATOM 2982 C C . ILE A 1 379 ? -0.925 21.564 7.955 1.00 68.94 379 ILE A C 1
ATOM 2984 O O . ILE A 1 379 ? -1.761 20.803 7.478 1.00 68.94 379 ILE A O 1
ATOM 2988 N N . HIS A 1 380 ? -1.221 22.374 8.970 1.00 63.25 380 HIS A N 1
ATOM 2989 C CA . HIS A 1 380 ? -2.492 22.330 9.712 1.00 63.25 380 HIS A CA 1
ATOM 2990 C C . HIS A 1 380 ? -3.752 22.711 8.905 1.00 63.25 380 HIS A C 1
ATOM 2992 O O . HIS A 1 380 ? -4.867 22.513 9.379 1.00 63.25 380 HIS A O 1
ATOM 2998 N N . ARG A 1 381 ? -3.616 23.294 7.703 1.00 70.12 381 ARG A N 1
ATOM 2999 C CA . ARG A 1 381 ? -4.768 23.702 6.870 1.00 70.12 381 ARG A CA 1
ATOM 3000 C C . ARG A 1 381 ? -5.327 22.591 5.982 1.00 70.12 381 ARG A C 1
ATOM 3002 O O . ARG A 1 381 ? -6.459 22.733 5.533 1.00 70.12 381 ARG A O 1
ATOM 3009 N N . LEU A 1 382 ? -4.572 21.513 5.746 1.00 74.75 382 LEU A N 1
ATOM 3010 C CA . LEU A 1 382 ? -4.987 20.439 4.833 1.00 74.75 382 LEU A CA 1
ATOM 3011 C C . LEU A 1 382 ? -6.305 19.797 5.272 1.00 74.75 382 LEU A C 1
ATOM 3013 O O . LEU A 1 382 ? -7.176 19.552 4.443 1.00 74.75 382 LEU A O 1
ATOM 3017 N N . ASP A 1 383 ? -6.469 19.594 6.578 1.00 75.19 383 ASP A N 1
ATOM 3018 C CA . ASP A 1 383 ? -7.643 18.918 7.121 1.00 75.19 383 ASP A CA 1
ATOM 3019 C C . ASP A 1 383 ? -8.933 19.705 6.850 1.00 75.19 383 ASP A C 1
ATOM 3021 O O . ASP A 1 383 ? -9.947 19.108 6.515 1.00 75.19 383 ASP A O 1
ATOM 3025 N N . LYS A 1 384 ? -8.903 21.046 6.900 1.00 78.06 384 LYS A N 1
ATOM 3026 C CA . LYS A 1 384 ? -10.101 21.876 6.667 1.00 78.06 384 LYS A CA 1
ATOM 3027 C C . LYS A 1 384 ? -10.622 21.765 5.233 1.00 78.06 384 LYS A C 1
ATOM 3029 O O . LYS A 1 384 ? -11.820 21.580 5.033 1.00 78.06 384 LYS A O 1
ATOM 3034 N N . ASP A 1 385 ? -9.726 21.856 4.252 1.00 79.25 385 ASP A N 1
ATOM 3035 C CA . ASP A 1 385 ? -10.091 21.777 2.833 1.00 79.25 385 ASP A CA 1
ATOM 3036 C C . ASP A 1 385 ? -10.574 20.361 2.474 1.00 79.25 385 ASP A C 1
ATOM 3038 O O . ASP A 1 385 ? -11.566 20.193 1.765 1.00 79.25 385 ASP A O 1
ATOM 3042 N N . LEU A 1 386 ? -9.918 19.330 3.019 1.00 83.69 386 LEU A N 1
ATOM 3043 C CA . LEU A 1 386 ? -10.301 17.931 2.814 1.00 83.69 386 LEU A CA 1
ATOM 3044 C C . LEU A 1 386 ? -11.651 17.584 3.434 1.00 83.69 386 LEU A C 1
ATOM 3046 O O . LEU A 1 386 ? -12.404 16.812 2.841 1.00 83.69 386 LEU A O 1
ATOM 3050 N N . VAL A 1 387 ? -11.972 18.149 4.599 1.00 83.62 387 VAL A N 1
ATOM 3051 C CA . VAL A 1 387 ? -13.279 17.964 5.240 1.00 83.62 387 VAL A CA 1
ATOM 3052 C C . VAL A 1 387 ? -14.393 18.448 4.312 1.00 83.62 387 VAL A C 1
ATOM 3054 O O . VAL A 1 387 ? -15.319 17.689 4.036 1.00 83.62 387 VAL A O 1
ATOM 3057 N N . LEU A 1 388 ? -14.275 19.659 3.755 1.00 81.94 388 LEU A N 1
ATOM 3058 C CA . LEU A 1 388 ? -15.268 20.201 2.817 1.00 81.94 388 LEU A CA 1
ATOM 3059 C C . LEU A 1 388 ? -15.416 19.323 1.568 1.00 81.94 388 LEU A C 1
ATOM 3061 O O . LEU A 1 388 ? -16.532 19.005 1.163 1.00 81.94 388 LEU A O 1
ATOM 3065 N N . LEU A 1 389 ? -14.302 18.890 0.975 1.00 83.62 389 LEU A N 1
ATOM 3066 C CA . LEU A 1 389 ? -14.320 18.033 -0.215 1.00 83.62 389 LEU A CA 1
ATOM 3067 C C . LEU A 1 389 ? -14.963 16.665 0.053 1.00 83.62 389 LEU A C 1
ATOM 3069 O O . LEU A 1 389 ? -15.734 16.181 -0.778 1.00 83.62 389 LEU A O 1
ATOM 3073 N N . THR A 1 390 ? -14.681 16.075 1.217 1.00 83.38 390 THR A N 1
ATOM 3074 C CA . THR A 1 390 ? -15.221 14.770 1.627 1.00 83.38 390 THR A CA 1
ATOM 3075 C C . THR A 1 390 ? -16.720 14.851 1.891 1.00 83.38 390 THR A C 1
ATOM 3077 O O . THR A 1 390 ? -17.459 13.988 1.428 1.00 83.38 390 THR A O 1
ATOM 3080 N N . VAL A 1 391 ? -17.186 15.911 2.560 1.00 81.19 391 VAL A N 1
ATOM 3081 C CA . VAL A 1 391 ? -18.619 16.145 2.811 1.00 81.19 391 VAL A CA 1
ATOM 3082 C C . VAL A 1 391 ? -19.380 16.395 1.508 1.00 81.19 391 VAL A C 1
ATOM 3084 O O . VAL A 1 391 ? -20.478 15.886 1.341 1.00 81.19 391 VAL A O 1
ATOM 3087 N N . CYS A 1 392 ? -18.801 17.126 0.553 1.00 82.75 392 CYS A N 1
ATOM 3088 C CA . CYS A 1 392 ? -19.453 17.374 -0.736 1.00 82.75 392 CYS A CA 1
ATOM 3089 C C . CYS A 1 392 ? -19.548 16.124 -1.627 1.00 82.75 392 CYS A C 1
ATOM 3091 O O . CYS A 1 392 ? -20.375 16.087 -2.539 1.00 82.75 392 CYS A O 1
ATOM 3093 N N . LYS A 1 393 ? -18.654 15.140 -1.452 1.00 83.00 393 LYS A N 1
ATOM 3094 C CA . LYS A 1 393 ? -18.576 13.931 -2.292 1.00 83.00 393 LYS A CA 1
ATOM 3095 C C . LYS A 1 393 ? -18.166 12.697 -1.468 1.00 83.00 393 LYS A C 1
ATOM 3097 O O . LYS A 1 393 ? -17.076 12.165 -1.687 1.00 83.00 393 LYS A O 1
ATOM 3102 N N . PRO A 1 394 ? -19.025 12.184 -0.573 1.00 81.62 394 PRO A N 1
ATOM 3103 C CA . PRO A 1 394 ? -18.663 11.072 0.310 1.00 81.62 394 PRO A CA 1
ATOM 3104 C C . PRO A 1 394 ? -18.578 9.721 -0.416 1.00 81.62 394 PRO A C 1
ATOM 3106 O O . PRO A 1 394 ? -17.731 8.890 -0.082 1.00 81.62 394 PRO A O 1
ATOM 3109 N N . ILE A 1 395 ? -19.399 9.511 -1.455 1.00 84.81 395 ILE A N 1
ATOM 3110 C CA . ILE A 1 395 ? -19.541 8.226 -2.171 1.00 84.81 395 ILE A CA 1
ATOM 3111 C C . ILE A 1 395 ? -18.199 7.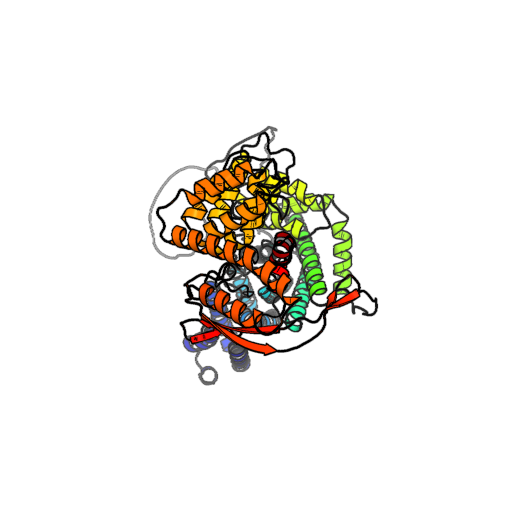710 -2.712 1.00 84.81 395 ILE A C 1
ATOM 3113 O O . ILE A 1 395 ? -17.874 6.532 -2.576 1.00 84.81 395 ILE A O 1
ATOM 3117 N N . ILE A 1 396 ? -17.375 8.595 -3.278 1.00 84.25 396 ILE A N 1
ATOM 3118 C CA . ILE A 1 396 ? -16.081 8.225 -3.878 1.00 84.25 396 ILE A CA 1
ATOM 3119 C C . ILE A 1 396 ? -15.006 7.857 -2.837 1.00 84.25 396 ILE A C 1
ATOM 3121 O O . ILE A 1 396 ? -13.959 7.324 -3.206 1.00 84.25 396 ILE A O 1
ATOM 3125 N N . THR A 1 397 ? -15.264 8.115 -1.550 1.00 83.75 397 THR A N 1
ATOM 3126 C CA . THR A 1 397 ? -14.351 7.840 -0.426 1.00 83.75 397 THR A CA 1
ATOM 3127 C C . THR A 1 397 ? -14.815 6.722 0.511 1.00 83.75 397 THR A C 1
ATOM 3129 O O . THR A 1 397 ? -14.083 6.389 1.438 1.00 83.75 397 THR A O 1
ATOM 3132 N N . LEU A 1 398 ? -15.976 6.101 0.267 1.00 86.06 398 LEU A N 1
ATOM 3133 C CA . LEU A 1 398 ? -16.577 5.089 1.158 1.00 86.06 398 LEU A CA 1
ATOM 3134 C C . LEU A 1 398 ? -15.652 3.910 1.483 1.00 86.06 398 LEU A C 1
ATOM 3136 O O . LEU A 1 398 ? -15.701 3.356 2.577 1.00 86.06 398 LEU A O 1
ATOM 3140 N N . TRP A 1 399 ? -14.812 3.526 0.527 1.00 84.19 399 TRP A N 1
ATOM 3141 C CA . TRP A 1 399 ? -13.884 2.406 0.656 1.00 84.19 399 TRP A CA 1
ATOM 3142 C C . TRP A 1 399 ? -12.595 2.748 1.416 1.00 84.19 399 TRP A C 1
ATOM 3144 O O . TRP A 1 399 ? -11.803 1.861 1.717 1.00 84.19 399 TRP A O 1
ATOM 3154 N N . LEU A 1 400 ? -12.362 4.026 1.728 1.00 84.06 400 LEU A N 1
ATOM 3155 C CA . LEU A 1 400 ? -11.176 4.486 2.443 1.00 84.06 400 LEU A CA 1
ATOM 3156 C C . LEU A 1 400 ? -11.467 4.558 3.943 1.00 84.06 400 LEU A C 1
ATOM 3158 O O . LEU A 1 400 ? -12.066 5.522 4.425 1.00 84.06 400 LEU A O 1
ATOM 3162 N N . ASN A 1 401 ? -10.972 3.582 4.704 1.00 83.88 401 ASN A N 1
ATOM 3163 C CA . ASN A 1 401 ? -11.173 3.505 6.159 1.00 83.88 401 ASN A CA 1
ATOM 3164 C C . ASN A 1 401 ? -10.735 4.776 6.907 1.00 83.88 401 ASN A C 1
ATOM 3166 O O . ASN A 1 401 ? -11.338 5.149 7.909 1.00 83.88 401 ASN A O 1
ATOM 3170 N N . ASP A 1 402 ? -9.686 5.461 6.445 1.00 82.00 402 ASP A N 1
ATOM 3171 C CA . ASP A 1 402 ? -9.163 6.652 7.125 1.00 82.00 402 ASP A CA 1
ATOM 3172 C C . ASP A 1 402 ? -9.918 7.947 6.795 1.00 82.00 402 ASP A C 1
ATOM 3174 O O . ASP A 1 402 ? -9.850 8.901 7.575 1.00 82.00 402 ASP A O 1
ATOM 3178 N N . ALA A 1 403 ? -10.689 7.977 5.704 1.00 83.69 403 ALA A N 1
ATOM 3179 C CA . ALA A 1 403 ? -11.459 9.153 5.299 1.00 83.69 403 ALA A CA 1
ATOM 3180 C C . ALA A 1 403 ? -12.646 9.438 6.238 1.00 83.69 403 ALA A C 1
ATOM 3182 O O . ALA A 1 403 ? -13.051 10.591 6.382 1.00 83.69 403 ALA A O 1
ATOM 3183 N N . ILE A 1 404 ? -13.135 8.432 6.972 1.00 83.69 404 ILE A N 1
ATOM 3184 C CA . ILE A 1 404 ? -14.232 8.596 7.939 1.00 83.69 404 ILE A CA 1
ATOM 3185 C C . ILE A 1 404 ? -13.915 9.633 9.024 1.00 83.69 404 ILE A C 1
ATOM 3187 O O . ILE A 1 404 ? -14.799 10.342 9.499 1.00 83.69 404 ILE A O 1
ATOM 3191 N N . LYS A 1 405 ? -12.634 9.776 9.396 1.00 81.75 405 LYS A N 1
ATOM 3192 C CA . LYS A 1 405 ? -12.197 10.776 10.379 1.00 81.75 405 LYS A CA 1
ATOM 3193 C C . LYS A 1 405 ? -12.468 12.195 9.888 1.00 81.75 405 LYS A C 1
ATOM 3195 O O . LYS A 1 405 ? -12.805 13.043 10.702 1.00 81.75 405 LYS A O 1
ATOM 3200 N N . LEU A 1 406 ? -12.343 12.444 8.584 1.00 76.81 406 LEU A N 1
ATOM 3201 C CA . LEU A 1 406 ? -12.586 13.755 7.978 1.00 76.81 406 LEU A CA 1
ATOM 3202 C C . LEU A 1 406 ? -14.080 14.098 7.984 1.00 76.81 406 LEU A C 1
ATOM 3204 O O . LEU A 1 406 ? -14.435 15.240 8.254 1.00 76.81 406 LEU A O 1
ATOM 3208 N N . LEU A 1 407 ? -14.949 13.104 7.774 1.00 76.06 407 LEU A N 1
ATOM 3209 C CA . LEU A 1 407 ? -16.401 13.280 7.889 1.00 76.06 407 LEU A CA 1
ATOM 3210 C C . LEU A 1 407 ? -16.823 13.656 9.323 1.00 76.06 407 LEU A C 1
ATOM 3212 O O . LEU A 1 407 ? -17.769 14.409 9.518 1.00 76.06 407 LEU A O 1
ATOM 3216 N N . LEU A 1 408 ? -16.102 13.146 10.327 1.00 72.19 408 LEU A N 1
ATOM 3217 C CA . LEU A 1 408 ? -16.398 13.346 11.750 1.00 72.19 408 LEU A CA 1
ATOM 3218 C C . LEU A 1 408 ? -15.688 14.556 12.382 1.00 72.19 408 LEU A C 1
ATOM 3220 O O . LEU A 1 408 ? -16.115 15.024 13.433 1.00 72.19 408 LEU A O 1
ATOM 3224 N N . LEU A 1 409 ? -14.599 15.053 11.783 1.00 67.25 409 LEU A N 1
ATOM 3225 C CA . LEU A 1 409 ? -13.810 16.182 12.305 1.00 67.25 409 LEU A CA 1
ATOM 3226 C C . LEU A 1 409 ? -14.549 17.522 12.185 1.00 67.25 409 LEU A C 1
ATOM 3228 O O . LEU A 1 409 ? -14.183 18.500 12.839 1.00 67.25 409 LEU A O 1
ATOM 3232 N N . THR A 1 410 ? -15.578 17.596 11.344 1.00 58.31 410 THR A N 1
ATOM 3233 C CA . THR A 1 410 ? -16.383 18.801 11.170 1.00 58.31 410 THR A CA 1
ATOM 3234 C C . THR A 1 410 ? -17.160 19.069 12.461 1.00 58.31 410 THR A C 1
ATOM 3236 O O . THR A 1 410 ? -18.217 18.500 12.716 1.00 58.31 410 THR A O 1
ATOM 3239 N N . PHE A 1 411 ? -16.605 19.951 13.290 1.00 49.94 411 PHE A N 1
ATOM 3240 C CA . PHE A 1 411 ? -17.009 20.299 14.659 1.00 49.94 411 PHE A CA 1
ATOM 3241 C C . PHE A 1 411 ? -18.440 20.886 14.803 1.00 49.94 411 PHE A C 1
ATOM 3243 O O . PHE A 1 411 ? -18.773 21.453 15.835 1.00 49.94 411 PHE A O 1
ATOM 3250 N N . HIS A 1 412 ? -19.305 20.748 13.791 1.00 49.91 412 HIS A N 1
ATOM 3251 C CA . HIS A 1 412 ? -20.679 21.267 13.749 1.00 49.91 412 HIS A CA 1
ATOM 3252 C C . HIS A 1 412 ? -21.727 20.258 13.224 1.00 49.91 412 HIS A C 1
ATOM 3254 O O . HIS A 1 412 ? -22.874 20.627 13.003 1.00 49.91 412 HIS A O 1
ATOM 3260 N N . VAL A 1 413 ? -21.365 18.989 12.996 1.00 49.94 413 VAL A N 1
ATOM 3261 C CA . VAL A 1 413 ? -22.153 18.062 12.149 1.00 49.94 413 VAL A CA 1
ATOM 3262 C C . VAL A 1 413 ? -23.057 17.077 12.898 1.00 49.94 413 VAL A C 1
ATOM 3264 O O . VAL A 1 413 ? -23.780 16.315 12.264 1.00 49.94 413 VAL A O 1
ATOM 3267 N N . LEU A 1 414 ? -23.119 17.116 14.229 1.00 52.19 414 LEU A N 1
ATOM 3268 C CA . LEU A 1 414 ? -23.989 16.187 14.968 1.00 52.19 414 LEU A CA 1
ATOM 3269 C C . LEU A 1 414 ? -25.421 16.683 15.174 1.00 52.19 414 LEU A C 1
ATOM 3271 O O . LEU A 1 414 ? -26.208 15.966 15.780 1.00 52.19 414 LEU A O 1
ATOM 3275 N N . GLU A 1 415 ? -25.782 17.835 14.595 1.00 50.97 415 GLU A N 1
ATOM 3276 C CA . GLU A 1 415 ? -27.153 18.343 14.694 1.00 50.97 415 GLU A CA 1
ATOM 3277 C C . GLU A 1 415 ? -27.977 18.269 13.386 1.00 50.97 415 GLU A C 1
ATOM 3279 O O . GLU A 1 415 ? -29.184 18.099 13.508 1.00 50.97 415 GLU A O 1
ATOM 3284 N N . PHE A 1 416 ? -27.416 18.301 12.152 1.00 49.44 416 PHE A N 1
ATOM 3285 C CA . PHE A 1 416 ? -28.275 18.473 10.943 1.00 49.44 416 PHE A CA 1
ATOM 3286 C C . PHE A 1 416 ? -27.862 17.849 9.582 1.00 49.44 416 PHE A C 1
ATOM 3288 O O . PHE A 1 416 ? -28.524 18.127 8.582 1.00 49.44 416 PHE A O 1
ATOM 3295 N N . ASN A 1 417 ? -26.843 16.989 9.462 1.00 61.91 417 ASN A N 1
ATOM 3296 C CA . ASN A 1 417 ? -26.389 16.549 8.124 1.00 61.91 417 ASN A CA 1
ATOM 3297 C C . ASN A 1 417 ? -26.891 15.161 7.686 1.00 61.91 417 ASN A C 1
ATOM 3299 O O . ASN A 1 417 ? -26.480 14.137 8.230 1.00 61.91 417 ASN A O 1
ATOM 3303 N N . GLN A 1 418 ? -27.665 15.123 6.591 1.00 68.44 418 GLN A N 1
ATOM 3304 C CA . GLN A 1 418 ? -28.033 13.895 5.859 1.00 68.44 418 GLN A CA 1
ATOM 3305 C C . GLN A 1 418 ? -26.808 13.097 5.367 1.00 68.44 418 GLN A C 1
ATOM 3307 O O . GLN A 1 418 ? -26.878 11.878 5.220 1.00 68.44 418 GLN A O 1
ATOM 3312 N N . GLU A 1 419 ? -25.672 13.772 5.175 1.00 71.50 419 GLU A N 1
ATOM 3313 C CA . GLU A 1 419 ? -24.398 13.187 4.735 1.00 71.50 419 GLU A CA 1
ATOM 3314 C C . GLU A 1 419 ? -23.815 12.164 5.727 1.00 71.50 419 GLU A C 1
ATOM 3316 O O . GLU A 1 419 ? -23.014 11.306 5.355 1.00 71.50 419 GLU A O 1
ATOM 3321 N N . LEU A 1 420 ? -24.232 12.188 6.998 1.00 77.69 420 LEU A N 1
ATOM 3322 C CA . LEU A 1 420 ? -23.771 11.197 7.969 1.00 77.69 420 LEU A CA 1
ATOM 3323 C C . LEU A 1 420 ? -24.325 9.794 7.663 1.00 77.69 420 LEU A C 1
ATOM 3325 O O . LEU A 1 420 ? -23.690 8.807 8.024 1.00 77.69 420 LEU A O 1
ATOM 3329 N N . ASN A 1 421 ? -25.442 9.673 6.933 1.00 83.00 421 ASN A N 1
ATOM 3330 C CA . ASN A 1 421 ? -26.014 8.378 6.538 1.00 83.00 421 ASN A CA 1
ATOM 3331 C C . ASN A 1 421 ? -25.030 7.513 5.734 1.00 83.00 421 ASN A C 1
ATOM 3333 O O . ASN A 1 421 ? -25.029 6.290 5.881 1.00 83.00 421 ASN A O 1
ATOM 3337 N N . TYR A 1 422 ? -24.134 8.131 4.956 1.00 83.06 422 TYR A N 1
ATOM 3338 C CA . TYR A 1 422 ? -23.092 7.422 4.204 1.00 83.06 422 TYR A CA 1
ATOM 3339 C C . TYR A 1 422 ? -22.114 6.656 5.109 1.00 83.06 422 TYR A C 1
ATOM 3341 O O . TYR A 1 422 ? -21.490 5.686 4.671 1.00 83.06 422 TYR A O 1
ATOM 3349 N N . MET A 1 423 ? -22.022 7.025 6.393 1.00 86.06 423 MET A N 1
ATOM 3350 C CA . MET A 1 423 ? -21.241 6.300 7.394 1.00 86.06 423 MET A CA 1
ATOM 3351 C C . MET A 1 423 ? -21.714 4.849 7.541 1.00 86.06 423 MET A C 1
ATOM 3353 O O . MET A 1 423 ? -20.884 3.959 7.697 1.00 86.06 423 MET A O 1
ATOM 3357 N N . LEU A 1 424 ? -23.017 4.569 7.409 1.00 85.81 424 LEU A N 1
ATOM 3358 C CA . LEU A 1 424 ? -23.573 3.214 7.548 1.00 85.81 424 LEU A CA 1
ATOM 3359 C C . LEU A 1 424 ? -23.057 2.230 6.493 1.00 85.81 424 LEU A C 1
ATOM 3361 O O . LEU A 1 424 ? -23.083 1.024 6.727 1.00 85.81 424 LEU A O 1
ATOM 3365 N N . THR A 1 425 ? -22.580 2.731 5.353 1.00 88.06 425 THR A N 1
ATOM 3366 C CA . THR A 1 425 ? -22.008 1.939 4.253 1.00 88.06 425 THR A CA 1
ATOM 3367 C C . THR A 1 425 ? -20.488 2.049 4.157 1.00 88.06 425 THR A C 1
ATOM 3369 O O . THR A 1 425 ? -19.893 1.432 3.281 1.00 88.06 425 THR A O 1
ATOM 3372 N N . TRP A 1 426 ? -19.844 2.809 5.048 1.00 90.25 426 TRP A N 1
ATOM 3373 C CA . TRP A 1 426 ? -18.395 3.020 5.017 1.00 90.25 426 TRP A CA 1
ATOM 3374 C C . TRP A 1 426 ? -17.627 1.713 5.241 1.00 90.25 426 TRP A C 1
ATOM 3376 O O . TRP A 1 426 ? -18.141 0.789 5.874 1.00 90.25 426 TRP A O 1
ATOM 3386 N N . ALA A 1 427 ? -16.397 1.615 4.756 1.00 89.62 427 ALA A N 1
ATOM 3387 C CA . ALA A 1 427 ? -15.542 0.467 5.031 1.00 89.62 427 ALA A CA 1
ATOM 3388 C C . ALA A 1 427 ? -15.139 0.395 6.523 1.00 89.62 427 ALA A C 1
ATOM 3390 O O . ALA A 1 427 ? -15.126 1.407 7.229 1.00 89.62 427 ALA A O 1
ATOM 3391 N N . ALA A 1 428 ? -14.907 -0.820 7.031 1.00 89.50 428 ALA A N 1
ATOM 3392 C CA . ALA A 1 428 ? -14.751 -1.073 8.463 1.00 89.50 428 ALA A CA 1
ATOM 3393 C C . ALA A 1 428 ? -13.426 -0.523 9.017 1.00 89.50 428 ALA A C 1
ATOM 3395 O O . ALA A 1 428 ? -12.359 -0.705 8.437 1.00 89.50 428 ALA A O 1
ATOM 3396 N N . VAL A 1 429 ? -13.490 0.131 10.180 1.00 90.50 429 VAL A N 1
ATOM 3397 C CA . VAL A 1 429 ? -12.308 0.635 10.899 1.00 90.50 429 VAL A CA 1
ATOM 3398 C C . VAL A 1 429 ? -11.849 -0.335 11.989 1.00 90.50 429 VAL A C 1
ATOM 3400 O O . VAL A 1 429 ? -12.656 -1.126 12.466 1.00 90.50 429 VAL A O 1
ATOM 3403 N N . PRO A 1 430 ? -10.603 -0.219 12.480 1.00 88.62 430 PRO A N 1
ATOM 3404 C CA . PRO A 1 430 ? -10.129 -1.039 13.590 1.00 88.62 430 PRO A CA 1
ATOM 3405 C C . PRO A 1 430 ? -11.014 -0.899 14.842 1.00 88.62 430 PRO A C 1
ATOM 3407 O O . PRO A 1 430 ? -11.496 0.213 15.112 1.00 88.62 430 PRO A O 1
ATOM 3410 N N . PRO A 1 431 ? -11.178 -1.965 15.653 1.00 88.94 431 PRO A N 1
ATOM 3411 C CA . PRO A 1 431 ? -12.076 -1.983 16.812 1.00 88.94 431 PRO A CA 1
ATOM 3412 C C . PRO A 1 431 ? -11.866 -0.811 17.775 1.00 88.94 431 PRO A C 1
ATOM 3414 O O . PRO A 1 431 ? -12.828 -0.229 18.268 1.00 88.94 431 PRO A O 1
ATOM 3417 N N . VAL A 1 432 ? -10.614 -0.392 17.987 1.00 87.06 432 VAL A N 1
ATOM 3418 C CA . VAL A 1 432 ? -10.274 0.766 18.834 1.00 87.06 432 VAL A CA 1
ATOM 3419 C C . VAL A 1 432 ? -10.919 2.059 18.329 1.00 87.06 432 VAL A C 1
ATOM 3421 O O . VAL A 1 432 ? -11.447 2.831 19.129 1.00 87.06 432 VAL A O 1
ATOM 3424 N N . LYS A 1 433 ? -10.902 2.302 17.010 1.00 87.06 433 LYS A N 1
ATOM 3425 C CA . LYS A 1 433 ? -11.533 3.491 16.413 1.00 87.06 433 LYS A CA 1
ATOM 3426 C C . LYS A 1 433 ? -13.058 3.404 16.526 1.00 87.06 433 LYS A C 1
ATOM 3428 O O . LYS A 1 433 ? -13.686 4.414 16.813 1.00 87.06 433 LYS A O 1
ATOM 3433 N N . ALA A 1 434 ? -13.638 2.214 16.352 1.00 89.50 434 ALA A N 1
ATOM 3434 C CA . ALA A 1 434 ? -15.076 2.005 16.529 1.00 89.50 434 ALA A CA 1
ATOM 3435 C C . ALA A 1 434 ? -15.522 2.260 17.980 1.00 89.50 434 ALA A C 1
ATOM 3437 O O . ALA A 1 434 ? -16.498 2.968 18.209 1.00 89.50 434 ALA A O 1
ATOM 3438 N N . LEU A 1 435 ? -14.766 1.759 18.963 1.00 87.69 435 LEU A N 1
ATOM 3439 C CA . LEU A 1 435 ? -15.030 1.976 20.390 1.00 87.69 435 LEU A CA 1
ATOM 3440 C C . LEU A 1 435 ? -14.895 3.444 20.804 1.00 87.69 435 LEU A C 1
ATOM 3442 O O . LEU A 1 435 ? -15.578 3.881 21.731 1.00 87.69 435 LEU A O 1
ATOM 3446 N N . ALA A 1 436 ? -14.052 4.220 20.118 1.00 87.19 436 ALA A N 1
ATOM 3447 C CA . ALA A 1 436 ? -13.916 5.647 20.387 1.00 87.19 436 ALA A CA 1
ATOM 3448 C C . ALA A 1 436 ? -15.241 6.404 20.189 1.00 87.19 436 ALA A C 1
ATOM 3450 O O . ALA A 1 436 ? -15.490 7.354 20.930 1.00 87.19 436 ALA A O 1
ATOM 3451 N N . TYR A 1 437 ? -16.124 5.955 19.287 1.00 86.25 437 TYR A N 1
ATOM 3452 C CA . TYR A 1 437 ? -17.445 6.566 19.069 1.00 86.25 437 TYR A CA 1
ATOM 3453 C C . TYR A 1 437 ? -18.415 6.391 20.238 1.00 86.25 437 TYR A C 1
ATOM 3455 O O . TYR A 1 437 ? -19.376 7.146 20.338 1.00 86.25 437 TYR A O 1
ATOM 3463 N N . PHE A 1 438 ? -18.145 5.455 21.150 1.00 86.31 438 PHE A N 1
ATOM 3464 C CA . PHE A 1 438 ? -18.882 5.316 22.407 1.00 86.31 438 PHE A CA 1
ATOM 3465 C C . PHE A 1 438 ? -18.208 6.042 23.583 1.00 86.31 438 PHE A C 1
ATOM 3467 O O . PHE A 1 438 ? -18.575 5.844 24.740 1.00 86.31 438 PHE A O 1
ATOM 3474 N N . SER A 1 439 ? -17.174 6.845 23.324 1.00 84.44 439 SER A N 1
ATOM 3475 C CA . SER A 1 439 ? -16.459 7.610 24.347 1.00 84.44 439 SER A CA 1
ATOM 3476 C C . SER A 1 439 ? -16.890 9.079 24.358 1.00 84.44 439 SER A C 1
ATOM 3478 O O . SER A 1 439 ? -17.493 9.566 23.410 1.00 84.44 439 SER A O 1
ATOM 3480 N N . ARG A 1 440 ? -16.479 9.831 25.389 1.00 82.00 440 ARG A N 1
ATOM 3481 C CA . ARG A 1 440 ? -16.720 11.286 25.498 1.00 82.00 440 ARG A CA 1
ATOM 3482 C C . ARG A 1 440 ? -16.108 12.126 24.366 1.00 82.00 440 ARG A C 1
ATOM 3484 O O . ARG A 1 440 ? -16.371 13.320 24.308 1.00 82.00 440 ARG A O 1
ATOM 3491 N N . GLN A 1 441 ? -15.255 11.542 23.521 1.00 77.69 441 GLN A N 1
ATOM 3492 C CA . GLN A 1 441 ? -14.621 12.253 22.406 1.00 77.69 441 GLN A CA 1
ATOM 3493 C C . GLN A 1 441 ? -15.617 12.638 21.305 1.00 77.69 441 GLN A C 1
ATOM 3495 O O . GLN A 1 441 ? -15.354 13.575 20.557 1.00 77.69 441 GLN A O 1
ATOM 3500 N N . TYR A 1 442 ? -16.746 11.934 21.216 1.00 79.06 442 TYR A N 1
ATOM 3501 C CA . TYR A 1 442 ? -17.794 12.161 20.229 1.00 79.06 442 TYR A CA 1
ATOM 3502 C C . TYR A 1 442 ? -19.135 12.243 20.962 1.00 79.06 442 TYR A C 1
ATOM 3504 O O . TYR A 1 442 ? -19.368 11.438 21.865 1.00 79.06 442 TYR A O 1
ATOM 3512 N N . PRO A 1 443 ? -20.030 13.186 20.628 1.00 81.06 443 PRO A N 1
ATOM 3513 C CA . PRO A 1 443 ? -21.341 13.190 21.244 1.00 81.06 443 PRO A CA 1
ATOM 3514 C C . PRO A 1 443 ? -22.217 12.064 20.660 1.00 81.06 443 PRO A C 1
ATOM 3516 O O . PRO A 1 443 ? -22.014 11.631 19.519 1.00 81.06 443 PRO A O 1
ATOM 3519 N N . PRO A 1 444 ? -23.155 11.536 21.465 1.00 80.81 444 PRO A N 1
ATOM 3520 C CA . PRO A 1 444 ? -23.899 10.327 21.132 1.00 80.81 444 PRO A CA 1
ATOM 3521 C C . PRO A 1 444 ? -24.840 10.572 19.950 1.00 80.81 444 PRO A C 1
ATOM 3523 O O . PRO A 1 444 ? -25.685 11.462 19.996 1.00 80.81 444 PRO A O 1
ATOM 3526 N N . HIS A 1 445 ? -24.719 9.757 18.901 1.00 84.88 445 HIS A N 1
ATOM 3527 C CA . HIS A 1 445 ? -25.534 9.862 17.692 1.00 84.88 445 HIS A CA 1
ATOM 3528 C C . HIS A 1 445 ? -25.926 8.463 17.181 1.00 84.88 445 HIS A C 1
ATOM 3530 O O . HIS A 1 445 ? -25.079 7.565 17.160 1.00 84.88 445 HIS A O 1
ATOM 3536 N N . PRO A 1 446 ? -27.179 8.234 16.732 1.00 88.12 446 PRO A N 1
ATOM 3537 C CA . PRO A 1 446 ? -27.638 6.893 16.362 1.00 88.12 446 PRO A CA 1
ATOM 3538 C C . PRO A 1 446 ? -26.836 6.292 15.203 1.00 88.12 446 PRO A C 1
ATOM 3540 O O . PRO A 1 446 ? -26.463 5.126 15.253 1.00 88.12 446 PRO A O 1
ATOM 3543 N N . ILE A 1 447 ? -26.500 7.093 14.188 1.00 88.19 447 ILE A N 1
ATOM 3544 C CA . ILE A 1 447 ? -25.728 6.623 13.026 1.00 88.19 447 ILE A CA 1
ATOM 3545 C C . ILE A 1 447 ? -24.298 6.212 13.411 1.00 88.19 447 ILE A C 1
ATOM 3547 O O . ILE A 1 447 ? -23.814 5.176 12.954 1.00 88.19 447 ILE A O 1
ATOM 3551 N N . THR A 1 448 ? -23.620 6.986 14.269 1.00 87.75 448 THR A N 1
ATOM 3552 C CA . THR A 1 448 ? -22.245 6.666 14.683 1.00 87.75 448 THR A CA 1
ATOM 3553 C C . THR A 1 448 ? -22.223 5.405 15.543 1.00 87.75 448 THR A C 1
ATOM 3555 O O . THR A 1 448 ? -21.347 4.558 15.361 1.00 87.75 448 THR A O 1
ATOM 3558 N N . ALA A 1 449 ? -23.231 5.229 16.403 1.00 89.56 449 ALA A N 1
ATOM 3559 C CA . ALA A 1 449 ? -23.420 4.027 17.202 1.00 89.56 449 ALA A CA 1
ATOM 3560 C C . ALA A 1 449 ? -23.730 2.790 16.340 1.00 89.56 449 ALA A C 1
ATOM 3562 O O . ALA A 1 449 ? -23.084 1.757 16.511 1.00 89.56 449 ALA A O 1
ATOM 3563 N N . GLN A 1 450 ? -24.648 2.887 15.371 1.00 91.56 450 GLN A N 1
ATOM 3564 C CA . GLN A 1 450 ? -24.962 1.793 14.439 1.00 91.56 450 GLN A CA 1
ATOM 3565 C C . GLN A 1 450 ? -23.740 1.370 13.622 1.00 91.56 450 GLN A C 1
ATOM 3567 O O . GLN A 1 450 ? -23.453 0.178 13.500 1.00 91.56 450 GLN A O 1
ATOM 3572 N N . TYR A 1 451 ? -22.986 2.340 13.101 1.00 91.81 451 TYR A N 1
ATOM 3573 C CA . TYR A 1 451 ? -21.730 2.068 12.414 1.00 91.81 451 TYR A CA 1
ATOM 3574 C C . TYR A 1 451 ? -20.734 1.346 13.325 1.00 91.81 451 TYR A C 1
ATOM 3576 O O . TYR A 1 451 ? -20.175 0.327 12.923 1.00 91.81 451 TYR A O 1
ATOM 3584 N N . ALA A 1 452 ? -20.534 1.836 14.552 1.00 91.44 452 ALA A N 1
ATOM 3585 C CA . ALA A 1 452 ? -19.613 1.234 15.509 1.00 91.44 452 ALA A CA 1
ATOM 3586 C C . ALA A 1 452 ? -20.005 -0.213 15.850 1.00 91.44 452 ALA A C 1
ATOM 3588 O O . ALA A 1 452 ? -19.152 -1.098 15.809 1.00 91.44 452 ALA A O 1
ATOM 3589 N N . VAL A 1 453 ? -21.293 -0.482 16.101 1.00 92.81 453 VAL A N 1
ATOM 3590 C CA . VAL A 1 453 ? -21.808 -1.842 16.335 1.00 92.81 453 VAL A CA 1
ATOM 3591 C C . VAL A 1 453 ? -21.597 -2.738 15.114 1.00 92.81 453 VAL A C 1
ATOM 3593 O O . VAL A 1 453 ? -21.154 -3.877 15.270 1.00 92.81 453 VAL A O 1
ATOM 3596 N N . ARG A 1 454 ? -21.863 -2.242 13.899 1.00 93.44 454 ARG A N 1
ATOM 3597 C CA . ARG A 1 454 ? -21.631 -2.988 12.650 1.00 93.44 454 ARG A CA 1
ATOM 3598 C C . ARG A 1 454 ? -20.157 -3.356 12.487 1.00 93.44 454 ARG A C 1
ATOM 3600 O O . ARG A 1 454 ? -19.857 -4.497 12.153 1.00 93.44 454 ARG A O 1
ATOM 3607 N N . VAL A 1 455 ? -19.254 -2.412 12.751 1.00 92.19 455 VAL A N 1
ATOM 3608 C CA . VAL A 1 455 ? -17.804 -2.635 12.684 1.00 92.19 455 VAL A CA 1
ATOM 3609 C C . VAL A 1 455 ? -17.365 -3.672 13.711 1.00 92.19 455 VAL A C 1
ATOM 3611 O O . VAL A 1 455 ? -16.690 -4.627 13.352 1.00 92.19 455 VAL A O 1
ATOM 3614 N N . LEU A 1 456 ? -17.786 -3.540 14.970 1.00 91.25 456 LEU A N 1
ATOM 3615 C CA . LEU A 1 456 ? -17.455 -4.520 16.008 1.00 91.25 456 LEU A CA 1
ATOM 3616 C C . LEU A 1 456 ? -18.006 -5.917 15.686 1.00 91.25 456 LEU A C 1
ATOM 3618 O O . LEU A 1 456 ? -17.319 -6.906 15.909 1.00 91.25 456 LEU A O 1
ATOM 3622 N N . SER A 1 457 ? -19.199 -5.990 15.092 1.00 91.00 457 SER A N 1
ATOM 3623 C CA . SER A 1 457 ? -19.834 -7.248 14.679 1.00 91.00 457 SER A CA 1
ATOM 3624 C C . SER A 1 457 ? -19.171 -7.918 13.471 1.00 91.00 457 SER A C 1
ATOM 3626 O O . SER A 1 457 ? -19.453 -9.089 13.218 1.00 91.00 457 SER A O 1
ATOM 3628 N N . HIS A 1 458 ? -18.351 -7.189 12.706 1.00 90.88 458 HIS A N 1
ATOM 3629 C CA . HIS A 1 458 ? -17.594 -7.723 11.571 1.00 90.88 458 HIS A CA 1
ATOM 3630 C C . HIS A 1 458 ? -16.358 -8.518 12.024 1.00 90.88 458 HIS A C 1
ATOM 3632 O O . HIS A 1 458 ? -15.955 -9.456 11.342 1.00 90.88 458 HIS A O 1
ATOM 3638 N N . TYR A 1 459 ? -15.772 -8.164 13.172 1.00 89.56 459 TYR A N 1
ATOM 3639 C CA . TYR A 1 459 ? -14.588 -8.834 13.711 1.00 89.56 459 TYR A CA 1
ATOM 3640 C C . TYR A 1 459 ? -14.940 -10.129 14.464 1.00 89.56 459 TYR A C 1
ATOM 3642 O O . TYR A 1 459 ? -16.026 -10.237 15.044 1.00 89.56 459 TYR A O 1
ATOM 3650 N N . PRO A 1 460 ? -14.023 -11.117 14.501 1.00 86.56 460 PRO A N 1
ATOM 3651 C CA . PRO A 1 460 ? -14.215 -12.324 15.295 1.00 86.56 460 PRO A CA 1
ATOM 3652 C C . PRO A 1 460 ? -14.239 -12.004 16.798 1.00 86.56 460 PRO A C 1
ATOM 3654 O O . PRO A 1 460 ? -13.687 -11.002 17.262 1.00 86.56 460 PRO A O 1
ATOM 3657 N N . SER A 1 461 ? -14.873 -12.885 17.579 1.00 81.94 461 SER A N 1
ATOM 3658 C CA . SER A 1 461 ? -15.061 -12.678 19.026 1.00 81.94 461 SER A CA 1
ATOM 3659 C C . SER A 1 461 ? -13.737 -12.573 19.790 1.00 81.94 461 SER A C 1
ATOM 3661 O O . SER A 1 461 ? -13.673 -11.852 20.784 1.00 81.94 461 SER A O 1
ATOM 3663 N N . ASP A 1 462 ? -12.678 -13.214 19.300 1.00 78.31 462 ASP A N 1
ATOM 3664 C CA . ASP A 1 462 ? -11.361 -13.237 19.948 1.00 78.31 462 ASP A CA 1
ATOM 3665 C C . ASP A 1 462 ? -10.665 -11.875 19.862 1.00 78.31 462 ASP A C 1
ATOM 3667 O O . ASP A 1 462 ? -10.065 -11.408 20.831 1.00 78.31 462 ASP A O 1
ATOM 3671 N N . THR A 1 463 ? -10.839 -11.161 18.745 1.00 83.44 463 THR A N 1
ATOM 3672 C CA . THR A 1 463 ? -10.382 -9.771 18.614 1.00 83.44 463 THR A CA 1
ATOM 3673 C C . THR A 1 463 ? -11.119 -8.857 19.589 1.00 83.44 463 THR A C 1
ATOM 3675 O O . THR A 1 463 ? -10.520 -7.993 20.228 1.00 83.44 463 THR A O 1
ATOM 3678 N N . VAL A 1 464 ? -12.433 -9.048 19.736 1.00 83.88 464 VAL A N 1
ATOM 3679 C CA . VAL A 1 464 ? -13.264 -8.251 20.653 1.00 83.88 464 VAL A CA 1
ATOM 3680 C C . VAL A 1 464 ? -12.917 -8.552 22.114 1.00 83.88 464 VAL A C 1
ATOM 3682 O O . VAL A 1 464 ? -12.966 -7.642 22.945 1.00 83.88 464 VAL A O 1
ATOM 3685 N N . LEU A 1 465 ? -12.513 -9.788 22.427 1.00 81.62 465 LEU A N 1
ATOM 3686 C CA . LEU A 1 465 ? -12.116 -10.222 23.769 1.00 81.62 465 LEU A CA 1
ATOM 3687 C C . LEU A 1 465 ? -11.006 -9.333 24.336 1.00 81.62 465 LEU A C 1
ATOM 3689 O O . LEU A 1 465 ? -11.070 -8.912 25.495 1.00 81.62 465 LEU A O 1
ATOM 3693 N N . PHE A 1 466 ? -10.043 -8.957 23.493 1.00 79.56 466 PHE A N 1
ATOM 3694 C CA . PHE A 1 466 ? -8.967 -8.050 23.875 1.00 79.56 466 PHE A CA 1
ATOM 3695 C C . PHE A 1 466 ? -9.479 -6.680 24.347 1.00 79.56 466 PHE A C 1
ATOM 3697 O O . PHE A 1 466 ? -8.864 -6.071 25.220 1.00 79.56 466 PHE A O 1
ATOM 3704 N N . TYR A 1 467 ? -10.618 -6.209 23.834 1.00 84.31 467 TYR A N 1
ATOM 3705 C CA . TYR A 1 467 ? -11.191 -4.892 24.121 1.00 84.31 467 TYR A CA 1
ATOM 3706 C C . TYR A 1 467 ? -12.335 -4.897 25.148 1.00 84.31 467 TYR A C 1
ATOM 3708 O O . TYR A 1 467 ? -12.993 -3.872 25.338 1.00 84.31 467 TYR A O 1
ATOM 3716 N N . ILE A 1 468 ? -12.570 -6.010 25.854 1.00 84.62 468 ILE A N 1
ATOM 3717 C CA . ILE A 1 468 ? -13.644 -6.130 26.858 1.00 84.62 468 ILE A CA 1
ATOM 3718 C C . ILE A 1 468 ? -13.634 -5.001 27.902 1.00 84.62 468 ILE A C 1
ATOM 3720 O O . ILE A 1 468 ? -14.697 -4.425 28.137 1.00 84.62 468 ILE A O 1
ATOM 3724 N N . PRO A 1 469 ? -12.496 -4.624 28.522 1.00 82.12 469 PRO A N 1
ATOM 3725 C CA . PRO A 1 469 ? -12.475 -3.527 29.489 1.00 82.12 469 PRO A CA 1
ATOM 3726 C C . PRO A 1 469 ? -12.968 -2.196 28.908 1.00 82.12 469 PRO A C 1
ATOM 3728 O O . PRO A 1 469 ? -13.671 -1.449 29.585 1.00 82.12 469 PRO A O 1
ATOM 3731 N N . GLN A 1 470 ? -12.618 -1.897 27.656 1.00 84.62 470 GLN A N 1
ATOM 3732 C CA . GLN A 1 470 ? -13.040 -0.692 26.945 1.00 84.62 470 GLN A CA 1
ATOM 3733 C C . GLN A 1 470 ? -14.526 -0.770 26.571 1.00 84.62 470 GLN A C 1
ATOM 3735 O O . GLN A 1 470 ? -15.254 0.206 26.745 1.00 84.62 470 GLN A O 1
ATOM 3740 N N . LEU A 1 471 ? -14.988 -1.937 26.120 1.00 86.94 471 LEU A N 1
ATOM 3741 C CA . LEU A 1 471 ? -16.385 -2.187 25.770 1.00 86.94 471 LEU A CA 1
ATOM 3742 C C . LEU A 1 471 ? -17.304 -2.078 26.997 1.00 86.94 471 LEU A C 1
ATOM 3744 O O . LEU A 1 471 ? -18.301 -1.362 26.955 1.00 86.94 471 LEU A O 1
ATOM 3748 N N . ALA A 1 472 ? -16.945 -2.691 28.126 1.00 84.75 472 ALA A N 1
ATOM 3749 C CA . ALA A 1 472 ? -17.701 -2.562 29.373 1.00 84.75 472 ALA A CA 1
ATOM 3750 C C . ALA A 1 472 ? -17.724 -1.109 29.880 1.00 84.75 472 ALA A C 1
ATOM 3752 O O . ALA A 1 472 ? -18.745 -0.633 30.372 1.00 84.75 472 ALA A O 1
ATOM 3753 N N . GLN A 1 473 ? -16.625 -0.370 29.704 1.00 82.75 473 GLN A N 1
ATOM 3754 C CA . GLN A 1 473 ? -16.555 1.053 30.035 1.00 82.75 473 GLN A CA 1
ATOM 3755 C C . GLN A 1 473 ? -17.421 1.925 29.112 1.00 82.75 473 GLN A C 1
ATOM 3757 O O . GLN A 1 473 ? -17.860 3.000 29.519 1.00 82.75 473 GLN A O 1
ATOM 3762 N N . SER A 1 474 ? -17.685 1.488 27.883 1.00 86.12 474 SER A N 1
ATOM 3763 C CA . SER A 1 474 ? -18.522 2.240 26.947 1.00 86.12 474 SER A CA 1
ATOM 3764 C C . SER A 1 474 ? -20.008 2.252 27.330 1.00 86.12 474 SER A C 1
ATOM 3766 O O . SER A 1 474 ? -20.697 3.227 27.040 1.00 86.12 474 SER A O 1
ATOM 3768 N N . LEU A 1 475 ? -20.474 1.269 28.119 1.00 86.31 475 LEU A N 1
ATOM 3769 C CA . LEU A 1 475 ? -21.832 1.247 28.693 1.00 86.31 475 LEU A CA 1
ATOM 3770 C C . LEU A 1 475 ? -22.154 2.478 29.552 1.00 86.31 475 LEU A C 1
ATOM 3772 O O . LEU A 1 475 ? -23.320 2.799 29.751 1.00 86.31 475 LEU A O 1
ATOM 3776 N N . ARG A 1 476 ? -21.134 3.188 30.053 1.00 84.31 476 ARG A N 1
ATOM 3777 C CA . ARG A 1 476 ? -21.319 4.432 30.816 1.00 84.31 476 ARG A CA 1
ATOM 3778 C C . ARG A 1 476 ? -21.956 5.551 29.996 1.00 84.31 476 ARG A C 1
ATOM 3780 O O . ARG A 1 476 ? -22.589 6.429 30.570 1.00 84.31 476 ARG A O 1
ATOM 3787 N N . TYR A 1 477 ? -21.727 5.545 28.686 1.00 83.69 477 TYR A N 1
ATOM 3788 C CA . TYR A 1 477 ? -22.155 6.597 27.765 1.00 83.69 477 TYR A CA 1
ATOM 3789 C C . TYR A 1 477 ? -23.219 6.101 26.778 1.00 83.69 477 TYR A C 1
ATOM 3791 O O . TYR A 1 477 ? -23.573 6.822 25.848 1.00 83.69 477 TYR A O 1
ATOM 3799 N N . ASP A 1 478 ? -23.737 4.885 26.974 1.00 85.12 478 ASP A N 1
ATOM 3800 C CA . ASP A 1 478 ? -24.739 4.281 26.101 1.00 85.12 478 ASP A CA 1
ATOM 3801 C C . ASP A 1 478 ? -26.142 4.816 26.418 1.00 85.12 478 ASP A C 1
ATOM 3803 O O . ASP A 1 478 ? -26.908 4.223 27.174 1.00 85.12 478 ASP A O 1
ATOM 3807 N N . THR A 1 479 ? -26.476 5.973 25.849 1.00 84.19 479 THR A N 1
ATOM 3808 C CA . THR A 1 479 ? -27.795 6.602 26.017 1.00 84.19 479 THR A CA 1
ATOM 3809 C C . THR A 1 479 ? -28.900 5.909 25.215 1.00 84.19 479 THR A C 1
ATOM 3811 O O . THR A 1 479 ? -30.067 6.009 25.582 1.00 84.19 479 THR A O 1
ATOM 3814 N N . MET A 1 480 ? -28.550 5.214 24.128 1.00 87.50 480 MET A N 1
ATOM 3815 C CA . MET A 1 480 ? -29.494 4.645 23.154 1.00 87.50 480 MET A CA 1
ATOM 3816 C C . MET A 1 480 ? -29.644 3.117 23.259 1.00 87.50 480 MET A C 1
ATOM 3818 O O . MET A 1 480 ? -30.536 2.554 22.630 1.00 87.50 480 MET A O 1
ATOM 3822 N N . GLY A 1 481 ? -28.790 2.438 24.029 1.00 89.12 481 GLY A N 1
ATOM 3823 C CA . GLY A 1 481 ? -28.833 0.986 24.236 1.00 89.12 481 GLY A CA 1
ATOM 3824 C C . GLY A 1 481 ? -28.128 0.154 23.156 1.00 89.12 481 GLY A C 1
ATOM 3825 O O . GLY A 1 481 ? -28.270 -1.070 23.146 1.00 89.12 481 GLY A O 1
ATOM 3826 N N . TYR A 1 482 ? -27.371 0.777 22.243 1.00 91.50 482 TYR A N 1
ATOM 3827 C CA . TYR A 1 482 ? -26.683 0.066 21.154 1.00 91.50 482 TYR A CA 1
ATOM 3828 C C . TYR A 1 482 ? -25.554 -0.830 21.671 1.00 91.50 482 TYR A C 1
ATOM 3830 O O . TYR A 1 482 ? -25.371 -1.944 21.177 1.00 91.50 482 TYR A O 1
ATOM 3838 N N . VAL A 1 483 ? -24.801 -0.360 22.669 1.00 90.44 483 VAL A N 1
ATOM 3839 C CA . VAL A 1 483 ? -23.708 -1.136 23.270 1.00 90.44 483 VAL A CA 1
ATOM 3840 C C . VAL A 1 483 ? -24.287 -2.296 24.072 1.00 90.44 483 VAL A C 1
ATOM 3842 O O . VAL A 1 483 ? -23.805 -3.425 23.954 1.00 90.44 483 VAL A O 1
ATOM 3845 N N . ALA A 1 484 ? -25.340 -2.043 24.852 1.00 89.75 484 ALA A N 1
ATOM 3846 C CA . ALA A 1 484 ? -26.025 -3.077 25.620 1.00 89.75 484 ALA A CA 1
ATOM 3847 C C . ALA A 1 484 ? -26.549 -4.210 24.719 1.00 89.75 484 ALA A C 1
ATOM 3849 O O . ALA A 1 484 ? -26.280 -5.384 24.992 1.00 89.75 484 ALA A O 1
ATOM 3850 N N . GLU A 1 485 ? -27.220 -3.885 23.609 1.00 91.38 485 GLU A N 1
ATOM 3851 C CA . GLU A 1 485 ? -27.728 -4.912 22.690 1.00 91.38 485 GLU A CA 1
ATOM 3852 C C . GLU A 1 485 ? -26.589 -5.637 21.957 1.00 91.38 485 GLU A C 1
ATOM 3854 O O . GLU A 1 485 ? -26.624 -6.863 21.830 1.00 91.38 485 GLU A O 1
ATOM 3859 N N . TYR A 1 486 ? -25.524 -4.932 21.558 1.00 91.69 486 TYR A N 1
ATOM 3860 C CA . TYR A 1 486 ? -24.340 -5.570 20.972 1.00 91.69 486 TYR A CA 1
ATOM 3861 C C . TYR A 1 486 ? -23.707 -6.599 21.918 1.00 91.69 486 TYR A C 1
ATOM 3863 O O . TYR A 1 486 ? -23.403 -7.717 21.498 1.00 91.69 486 TYR A O 1
ATOM 3871 N N . ILE A 1 487 ? -23.532 -6.257 23.197 1.00 90.19 487 ILE A N 1
ATOM 3872 C CA . ILE A 1 487 ? -22.977 -7.166 24.209 1.00 90.19 487 ILE A CA 1
ATOM 3873 C C . ILE A 1 487 ? -23.883 -8.391 24.389 1.00 90.19 487 ILE A C 1
ATOM 3875 O O . ILE A 1 487 ? -23.379 -9.510 24.475 1.00 90.19 487 ILE A O 1
ATOM 3879 N N . LYS A 1 488 ? -25.209 -8.213 24.397 1.00 88.44 488 LYS A N 1
ATOM 3880 C CA . LYS A 1 488 ? -26.177 -9.319 24.484 1.00 88.44 488 LYS A CA 1
ATOM 3881 C C . LYS A 1 488 ? -26.060 -10.267 23.290 1.00 88.44 488 LYS A C 1
ATOM 3883 O O . LYS A 1 488 ? -25.983 -11.480 23.472 1.00 88.44 488 LYS A O 1
ATOM 3888 N N . VAL A 1 489 ? -26.025 -9.725 22.072 1.00 88.81 489 VAL A N 1
ATOM 3889 C CA . VAL A 1 489 ? -25.903 -10.515 20.835 1.00 88.81 489 VAL A CA 1
ATOM 3890 C C . VAL A 1 489 ? -24.547 -11.221 20.768 1.00 88.81 489 VAL A C 1
ATOM 3892 O O . VAL A 1 489 ? -24.485 -12.406 20.447 1.00 88.81 489 VAL A O 1
ATOM 3895 N N . SER A 1 490 ? -23.465 -10.525 21.112 1.00 85.31 490 SER A N 1
ATOM 3896 C CA . SER A 1 490 ? -22.101 -11.068 21.068 1.00 85.31 490 SER A CA 1
ATOM 3897 C C . SER A 1 490 ? -21.866 -12.124 22.147 1.00 85.31 490 SER A C 1
ATOM 3899 O O . SER A 1 490 ? -21.233 -13.143 21.878 1.00 85.31 490 SER A O 1
ATOM 3901 N N . GLY A 1 491 ? -22.438 -11.936 23.339 1.00 82.81 491 GLY A N 1
ATOM 3902 C CA . GLY A 1 491 ? -22.401 -12.922 24.419 1.00 82.81 491 GLY A CA 1
ATOM 3903 C C . GLY A 1 491 ? -23.119 -14.227 24.061 1.00 82.81 491 GLY A C 1
ATOM 3904 O O . GLY A 1 491 ? -22.626 -15.301 24.386 1.00 82.81 491 GLY A O 1
ATOM 3905 N N . LYS A 1 492 ? -24.224 -14.164 23.303 1.00 82.56 492 LYS A N 1
ATOM 3906 C CA . LYS A 1 492 ? -24.888 -15.374 22.779 1.00 82.56 492 LYS A CA 1
ATOM 3907 C C . LYS A 1 492 ? -24.030 -16.128 21.757 1.00 82.56 492 LYS A C 1
ATOM 3909 O O . LYS A 1 492 ? -24.149 -17.348 21.665 1.00 82.56 492 LYS A O 1
ATOM 3914 N N . ARG A 1 493 ? -23.209 -15.411 20.977 1.00 82.50 493 ARG A N 1
ATOM 3915 C CA . ARG A 1 493 ? -22.332 -15.984 19.937 1.00 82.50 493 ARG A CA 1
ATOM 3916 C C . ARG A 1 493 ? -21.072 -16.626 20.515 1.00 82.50 493 ARG A C 1
ATOM 3918 O O . ARG A 1 493 ? -20.647 -17.656 20.005 1.00 82.50 493 ARG A O 1
ATOM 3925 N N . SER A 1 494 ? -20.485 -16.035 21.556 1.00 81.88 494 SER A N 1
ATOM 3926 C CA . SER A 1 494 ? -19.286 -16.557 22.219 1.00 81.88 494 SER A CA 1
ATOM 3927 C C . SER A 1 494 ? -19.460 -16.589 23.735 1.00 81.88 494 SER A C 1
ATOM 3929 O O . SER A 1 494 ? -19.510 -15.561 24.412 1.00 81.88 494 SER A O 1
ATOM 3931 N N . GLN A 1 495 ? -19.489 -17.806 24.276 1.00 75.00 495 GLN A N 1
ATOM 3932 C CA . GLN A 1 495 ? -19.577 -18.062 25.716 1.00 75.00 495 GLN A CA 1
ATOM 3933 C C . GLN A 1 495 ? -18.362 -17.535 26.469 1.00 75.00 495 GLN A C 1
ATOM 3935 O O . GLN A 1 495 ? -18.488 -16.986 27.561 1.00 75.00 495 GLN A O 1
ATOM 3940 N N . LEU A 1 496 ? -17.179 -17.672 25.873 1.00 75.19 496 LEU A N 1
ATOM 3941 C CA . LEU A 1 496 ? -15.951 -17.141 26.439 1.00 75.19 496 LEU A CA 1
ATOM 3942 C C . LEU A 1 496 ? -16.030 -15.616 26.578 1.00 75.19 496 LEU A C 1
ATOM 3944 O O . LEU A 1 496 ? -15.754 -15.078 27.652 1.00 75.19 496 LEU A O 1
ATOM 3948 N N . LEU A 1 497 ? -16.452 -14.931 25.512 1.00 79.88 497 LEU A N 1
ATOM 3949 C CA . LEU A 1 497 ? -16.657 -13.485 25.517 1.00 79.88 497 LEU A CA 1
ATOM 3950 C C . LEU A 1 497 ? -17.672 -13.089 26.598 1.00 79.88 497 LEU A C 1
ATOM 3952 O O . LEU A 1 497 ? -17.400 -12.186 27.389 1.00 79.88 497 LEU A O 1
ATOM 3956 N N . MET A 1 498 ? -18.798 -13.804 26.689 1.00 81.81 498 MET A N 1
ATOM 3957 C CA . MET A 1 498 ? -19.819 -13.600 27.722 1.00 81.81 498 MET A CA 1
ATOM 3958 C C . MET A 1 498 ? -19.254 -13.730 29.142 1.00 81.81 498 MET A C 1
ATOM 3960 O O . MET A 1 498 ? -19.471 -12.842 29.965 1.00 81.81 498 MET A O 1
ATOM 3964 N N . HIS A 1 499 ? -18.507 -14.793 29.442 1.00 74.81 499 HIS A N 1
ATOM 3965 C CA . HIS A 1 499 ? -17.930 -15.003 30.773 1.00 74.81 499 HIS A CA 1
ATOM 3966 C C . HIS A 1 499 ? -16.928 -13.906 31.142 1.00 74.81 49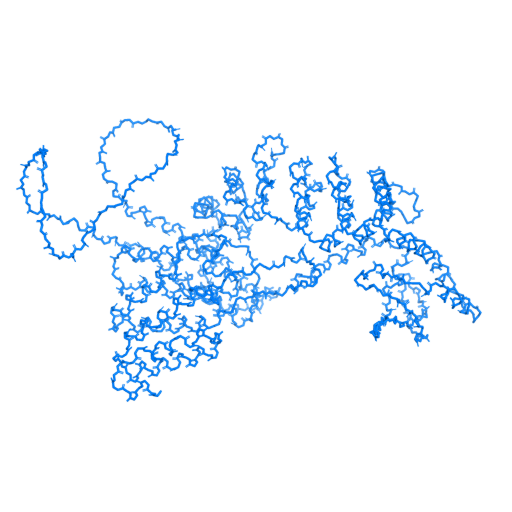9 HIS A C 1
ATOM 3968 O O . HIS A 1 499 ? -16.961 -13.379 32.254 1.00 74.81 499 HIS A O 1
ATOM 3974 N N . GLN A 1 500 ? -16.060 -13.519 30.205 1.00 77.12 500 GLN A N 1
ATOM 3975 C CA . GLN A 1 500 ? -15.085 -12.451 30.429 1.00 77.12 500 GLN A CA 1
ATOM 3976 C C . GLN A 1 500 ? -15.768 -11.084 30.614 1.00 77.12 500 GLN A C 1
ATOM 3978 O O . GLN A 1 500 ? -15.324 -10.280 31.437 1.00 77.12 500 GLN A O 1
ATOM 3983 N N . LEU A 1 501 ? -16.882 -10.835 29.916 1.00 81.06 501 LEU A N 1
ATOM 3984 C CA . LEU A 1 501 ? -17.726 -9.652 30.108 1.00 81.06 501 LEU A CA 1
ATOM 3985 C C . LEU A 1 501 ? -18.382 -9.630 31.489 1.00 81.06 501 LEU A C 1
ATOM 3987 O O . LEU A 1 501 ? -18.264 -8.621 32.182 1.00 81.06 501 LEU A O 1
ATOM 3991 N N . ILE A 1 502 ? -19.017 -10.730 31.912 1.00 78.38 502 ILE A N 1
ATOM 3992 C CA . ILE A 1 502 ? -19.617 -10.846 33.251 1.00 78.38 502 ILE A CA 1
ATOM 3993 C C . ILE A 1 502 ? -18.548 -10.610 34.312 1.00 78.38 502 ILE A C 1
ATOM 3995 O O . ILE A 1 502 ? -18.756 -9.819 35.228 1.00 78.38 502 ILE A O 1
ATOM 3999 N N . TRP A 1 503 ? -17.377 -11.232 34.169 1.00 75.88 503 TRP A N 1
ATOM 4000 C CA . TRP A 1 503 ? -16.297 -11.044 35.127 1.00 75.88 503 TRP A CA 1
ATOM 4001 C C . TRP A 1 503 ? -15.851 -9.585 35.198 1.00 75.88 503 TRP A C 1
ATOM 4003 O O . TRP A 1 503 ? -15.728 -9.032 36.289 1.00 75.88 503 TRP A O 1
ATOM 4013 N N . ASN A 1 504 ? -15.663 -8.939 34.046 1.00 80.06 504 ASN A N 1
ATOM 4014 C CA . ASN A 1 504 ? -15.295 -7.532 33.995 1.00 80.06 504 ASN A CA 1
ATOM 4015 C C . ASN A 1 504 ? -16.356 -6.636 34.661 1.00 80.06 504 ASN A C 1
ATOM 4017 O O . ASN A 1 504 ? -16.004 -5.770 35.462 1.00 80.06 504 ASN A O 1
ATOM 4021 N N . MET A 1 505 ? -17.642 -6.876 34.393 1.00 80.56 505 MET A N 1
ATOM 4022 C CA . MET A 1 505 ? -18.758 -6.140 34.997 1.00 80.56 505 MET A CA 1
ATOM 4023 C C . MET A 1 505 ? -18.838 -6.354 36.513 1.00 80.56 505 MET A C 1
ATOM 4025 O O . MET A 1 505 ? -18.966 -5.388 37.262 1.00 80.56 505 MET A O 1
ATOM 4029 N N . GLU A 1 506 ? -18.684 -7.593 36.983 1.00 74.56 506 GLU A N 1
ATOM 4030 C CA . GLU A 1 506 ? -18.673 -7.930 38.411 1.00 74.56 506 GLU A CA 1
ATOM 4031 C C . GLU A 1 506 ? -17.481 -7.309 39.147 1.00 74.56 506 GLU A C 1
ATOM 4033 O O . GLU A 1 506 ? -17.611 -6.932 40.311 1.00 74.56 506 GLU A O 1
ATOM 4038 N N . THR A 1 507 ? -16.341 -7.140 38.473 1.00 71.75 507 THR A N 1
ATOM 4039 C CA . THR A 1 507 ? -15.186 -6.432 39.046 1.00 71.75 507 THR A CA 1
ATOM 4040 C C . THR A 1 507 ? -15.319 -4.909 39.020 1.00 71.75 507 THR A C 1
ATOM 4042 O O . THR A 1 507 ? -14.676 -4.249 39.824 1.00 71.75 507 THR A O 1
ATOM 4045 N N . ASN A 1 508 ? -16.121 -4.340 38.112 1.00 72.81 508 ASN A N 1
ATOM 4046 C CA . ASN A 1 508 ? -16.193 -2.887 37.884 1.00 72.81 508 ASN A CA 1
ATOM 4047 C C . ASN A 1 508 ? -17.471 -2.221 38.412 1.00 72.81 508 ASN A C 1
ATOM 4049 O O . ASN A 1 508 ? -17.584 -0.997 38.347 1.00 72.81 508 ASN A O 1
ATOM 4053 N N . LYS A 1 509 ? -18.428 -2.991 38.942 1.00 72.38 509 LYS A N 1
ATOM 4054 C CA . LYS A 1 509 ? -19.633 -2.451 39.595 1.00 72.38 509 LYS A CA 1
ATOM 4055 C C . LYS A 1 509 ? -19.320 -1.668 40.884 1.00 72.38 509 LYS A C 1
ATOM 4057 O O . LYS A 1 509 ? -20.099 -0.787 41.245 1.00 72.38 509 LYS A O 1
ATOM 4062 N N . TYR A 1 510 ? -18.202 -1.966 41.550 1.00 72.31 510 TYR A N 1
ATOM 4063 C CA . TYR A 1 510 ? -17.733 -1.285 42.762 1.00 72.31 510 TYR A CA 1
ATOM 4064 C C . TYR A 1 510 ? -16.407 -0.565 42.498 1.00 72.31 510 TYR A C 1
ATOM 4066 O O . TYR A 1 510 ? -15.615 -1.003 41.660 1.00 72.31 510 TYR A O 1
ATOM 4074 N N . ARG A 1 511 ? -16.186 0.567 43.170 1.00 64.25 511 ARG A N 1
ATOM 4075 C CA . ARG A 1 511 ? -14.959 1.372 43.037 1.00 64.25 511 ARG A CA 1
ATOM 4076 C C . ARG A 1 511 ? -13.845 0.908 43.966 1.00 64.25 511 ARG A C 1
ATOM 4078 O O . ARG A 1 511 ? -12.673 1.110 43.651 1.00 64.25 511 ARG A O 1
ATOM 4085 N N . ASP A 1 512 ? -14.223 0.308 45.079 1.00 64.12 512 ASP A N 1
ATOM 4086 C CA . ASP A 1 512 ? -13.366 -0.143 46.160 1.00 64.12 512 ASP A CA 1
ATOM 4087 C C . ASP A 1 512 ? -13.190 -1.670 46.156 1.00 64.12 512 ASP A C 1
ATOM 4089 O O . ASP A 1 512 ? -13.970 -2.412 45.556 1.00 64.12 512 ASP A O 1
ATOM 4093 N N . GLU A 1 513 ? -12.139 -2.150 46.827 1.00 58.00 513 GLU A N 1
ATOM 4094 C CA . GLU A 1 513 ? -11.836 -3.589 46.909 1.00 58.00 513 GLU A CA 1
ATOM 4095 C C . GLU A 1 513 ? -12.814 -4.351 47.822 1.00 58.00 513 GLU A C 1
ATOM 4097 O O . GLU A 1 513 ? -13.016 -5.550 47.631 1.00 58.00 513 GLU A O 1
ATOM 4102 N N . ASP A 1 514 ? -13.470 -3.644 48.749 1.00 56.19 514 ASP A N 1
ATOM 4103 C CA . ASP A 1 514 ? -14.388 -4.202 49.750 1.00 56.19 514 ASP A CA 1
ATOM 4104 C C . ASP A 1 514 ? -15.873 -4.150 49.328 1.00 56.19 514 ASP A C 1
ATOM 4106 O O . ASP A 1 514 ? -16.751 -4.571 50.084 1.00 56.19 514 ASP A O 1
ATOM 4110 N N . ALA A 1 515 ? -16.166 -3.694 48.102 1.00 64.62 515 ALA A N 1
ATOM 4111 C CA . ALA A 1 515 ? -17.513 -3.619 47.527 1.00 64.62 515 ALA A CA 1
ATOM 4112 C C . ALA A 1 515 ? -18.523 -2.745 48.310 1.00 64.62 515 ALA A C 1
ATOM 4114 O O . ALA A 1 515 ? -19.735 -3.006 48.294 1.00 64.62 515 ALA A O 1
ATOM 4115 N N . LEU A 1 516 ? -18.043 -1.699 48.979 1.00 62.00 516 LEU A N 1
ATOM 4116 C CA . LEU A 1 516 ? -18.828 -0.736 49.753 1.00 62.00 516 LEU A CA 1
ATOM 4117 C C . LEU A 1 516 ? -19.231 0.481 48.903 1.00 62.00 516 LEU A C 1
ATOM 4119 O O . LEU A 1 516 ? -20.363 0.960 49.017 1.00 62.00 516 LEU A O 1
ATOM 4123 N N . GLU A 1 517 ? -18.363 0.951 48.003 1.00 66.62 517 GLU A N 1
ATOM 4124 C CA . GLU A 1 517 ? -18.585 2.126 47.153 1.00 66.62 517 GLU A CA 1
ATOM 4125 C C . GLU A 1 517 ? -19.095 1.732 45.762 1.00 66.62 517 GLU A C 1
ATOM 4127 O O . GLU A 1 517 ? -18.356 1.316 44.864 1.00 66.62 517 GLU A O 1
ATOM 4132 N N . LYS A 1 518 ? -20.403 1.895 45.553 1.00 73.50 518 LYS A N 1
ATOM 4133 C CA . LYS A 1 518 ? -21.041 1.678 44.248 1.00 73.50 518 LYS A CA 1
ATOM 4134 C C . LYS A 1 518 ? -20.702 2.817 43.290 1.00 73.50 518 LYS A C 1
ATOM 4136 O O . LYS A 1 518 ? -20.701 3.982 43.668 1.00 73.50 518 LYS A O 1
ATOM 4141 N N . ASP A 1 519 ? -20.473 2.491 42.022 1.00 68.69 519 ASP A N 1
ATOM 4142 C CA . ASP A 1 519 ? -20.338 3.508 40.977 1.00 68.69 519 ASP A CA 1
ATOM 4143 C C . ASP A 1 519 ? -21.729 3.949 40.486 1.00 68.69 519 ASP A C 1
ATOM 4145 O O . ASP A 1 519 ? -22.373 3.231 39.717 1.00 68.69 519 ASP A O 1
ATOM 4149 N N . ASP A 1 520 ? -22.196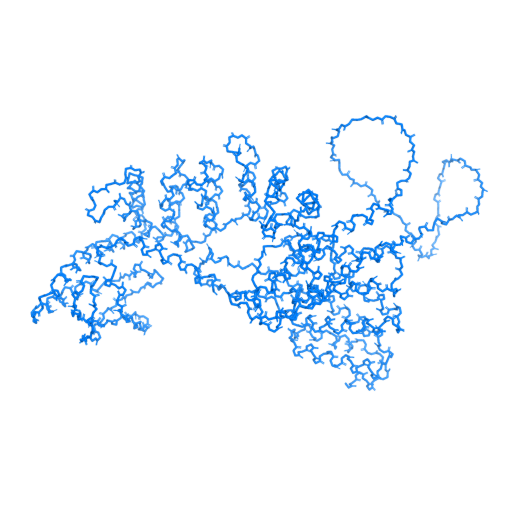 5.120 40.926 1.00 67.31 520 ASP A N 1
ATOM 4150 C CA . ASP A 1 520 ? -23.577 5.610 40.737 1.00 67.31 520 ASP A CA 1
ATOM 4151 C C . ASP A 1 520 ? -24.088 5.555 39.288 1.00 67.31 520 ASP A C 1
ATOM 4153 O O . ASP A 1 520 ? -25.261 5.277 39.041 1.00 67.31 520 ASP A O 1
ATOM 4157 N N . GLN A 1 521 ? -23.208 5.774 38.308 1.00 68.88 521 GLN A N 1
ATOM 4158 C CA . GLN A 1 521 ? -23.581 5.804 36.889 1.00 68.88 521 GLN A CA 1
ATOM 4159 C C . GLN A 1 521 ? -23.613 4.418 36.231 1.00 68.88 521 GLN A C 1
ATOM 4161 O O . GLN A 1 521 ? -24.244 4.241 35.193 1.00 68.88 521 GLN A O 1
ATOM 4166 N N . THR A 1 522 ? -22.912 3.430 36.787 1.00 71.19 522 THR A N 1
ATOM 4167 C CA . THR A 1 522 ? -22.529 2.218 36.037 1.00 71.19 522 THR A CA 1
ATOM 4168 C C . THR A 1 522 ? -22.945 0.943 36.735 1.00 71.19 522 THR A C 1
ATOM 4170 O O . THR A 1 522 ? -23.313 -0.022 36.065 1.00 71.19 522 THR A O 1
ATOM 4173 N N . HIS A 1 523 ? -23.005 0.965 38.068 1.00 77.94 523 HIS A N 1
ATOM 4174 C CA . HIS A 1 523 ? -23.403 -0.166 38.892 1.00 77.94 523 HIS A CA 1
ATOM 4175 C C . HIS A 1 523 ? -24.785 -0.695 38.477 1.00 77.94 523 HIS A C 1
ATOM 4177 O O . HIS A 1 523 ? -24.964 -1.898 38.298 1.00 77.94 523 HIS A O 1
ATOM 4183 N N . THR A 1 524 ? -25.766 0.188 38.262 1.00 81.50 524 THR A N 1
ATOM 4184 C CA . THR A 1 524 ? -27.126 -0.213 37.860 1.00 81.50 524 THR A CA 1
ATOM 4185 C C . THR A 1 524 ? -27.162 -0.836 36.463 1.00 81.50 524 THR A C 1
ATOM 4187 O O . THR A 1 524 ? -27.818 -1.860 36.271 1.00 81.50 524 THR A O 1
ATOM 4190 N N . VAL A 1 525 ? -26.451 -0.250 35.495 1.00 82.12 525 VAL A N 1
ATOM 4191 C CA . VAL A 1 525 ? -26.406 -0.732 34.102 1.00 82.12 525 VAL A CA 1
ATOM 4192 C C . VAL A 1 525 ? -25.674 -2.071 34.021 1.00 82.12 525 VAL A C 1
ATOM 4194 O O . VAL A 1 525 ? -26.218 -3.031 33.478 1.00 82.12 525 VAL A O 1
ATOM 4197 N N . MET A 1 526 ? -24.491 -2.173 34.632 1.00 82.94 526 MET A N 1
ATOM 4198 C CA . MET A 1 526 ? -23.702 -3.406 34.671 1.00 82.94 526 MET A CA 1
ATOM 4199 C C . MET A 1 526 ? -24.450 -4.526 35.393 1.00 82.94 526 MET A C 1
ATOM 4201 O O . MET A 1 526 ? -24.516 -5.634 34.875 1.00 82.94 526 MET A O 1
ATOM 4205 N N . ARG A 1 527 ? -25.107 -4.245 36.528 1.00 83.38 527 ARG A N 1
ATOM 4206 C CA . ARG A 1 527 ? -25.912 -5.248 37.243 1.00 83.38 527 ARG A CA 1
ATOM 4207 C C . ARG A 1 527 ? -27.082 -5.757 36.406 1.00 83.38 527 ARG A C 1
ATOM 4209 O O . ARG A 1 527 ? -27.306 -6.965 36.358 1.00 83.38 527 ARG A O 1
ATOM 4216 N N . LYS A 1 528 ? -27.828 -4.860 35.749 1.00 84.88 528 LYS A N 1
ATOM 4217 C CA . LYS A 1 528 ? -28.898 -5.255 34.817 1.00 84.88 528 LYS A CA 1
ATOM 4218 C C . LYS A 1 528 ? -28.337 -6.148 33.711 1.00 84.88 528 LYS A C 1
ATOM 4220 O O . LYS A 1 528 ? -28.932 -7.177 33.411 1.00 84.88 528 LYS A O 1
ATOM 4225 N N . MET A 1 529 ? -27.173 -5.797 33.168 1.00 83.12 529 MET A N 1
ATOM 4226 C CA . MET A 1 529 ? -26.542 -6.557 32.098 1.00 83.12 529 MET A CA 1
ATOM 4227 C C . MET A 1 529 ? -26.057 -7.939 32.547 1.00 83.12 529 MET A C 1
ATOM 4229 O O . MET A 1 529 ? -26.332 -8.920 31.860 1.00 83.12 529 MET A O 1
ATOM 4233 N N . THR A 1 530 ? -25.430 -8.054 33.722 1.00 83.00 530 THR A N 1
ATOM 4234 C CA . THR A 1 530 ? -25.048 -9.353 34.295 1.00 83.00 530 THR A CA 1
ATOM 4235 C C . THR A 1 530 ? -26.266 -10.259 34.460 1.00 83.00 530 THR A C 1
ATOM 4237 O O . THR A 1 530 ? -26.201 -11.438 34.114 1.00 83.00 530 THR A O 1
ATOM 4240 N N . ILE A 1 531 ? -27.394 -9.720 34.941 1.00 84.44 531 ILE A N 1
ATOM 4241 C CA . ILE A 1 531 ? -28.642 -10.485 35.086 1.00 84.44 531 ILE A CA 1
ATOM 4242 C C . ILE A 1 531 ? -29.144 -10.957 33.719 1.00 84.44 531 ILE A C 1
ATOM 4244 O O . ILE A 1 531 ? -29.473 -12.130 33.578 1.00 84.44 531 ILE A O 1
ATOM 4248 N N . VAL A 1 532 ? -29.172 -10.078 32.712 1.00 84.75 532 VAL A N 1
ATOM 4249 C CA . VAL A 1 532 ? -29.628 -10.420 31.353 1.00 84.75 532 VAL A CA 1
ATOM 4250 C C . VAL A 1 532 ? -28.750 -11.500 30.721 1.00 84.75 532 VAL A C 1
ATOM 4252 O O . VAL A 1 532 ? -29.283 -12.456 30.163 1.00 84.75 532 VAL A O 1
ATOM 4255 N N . LEU A 1 533 ? -27.425 -11.390 30.843 1.00 80.50 533 LEU A N 1
ATOM 4256 C CA . LEU A 1 533 ? -26.488 -12.389 30.319 1.00 80.50 533 LEU A CA 1
ATOM 4257 C C . LEU A 1 533 ? -26.603 -13.731 31.060 1.00 80.50 533 LEU A C 1
ATOM 4259 O O . LEU A 1 533 ? -26.523 -14.783 30.438 1.00 80.50 533 LEU A O 1
ATOM 4263 N N . SER A 1 534 ? -26.861 -13.704 32.371 1.00 74.62 534 SER A N 1
ATOM 4264 C CA . SER A 1 534 ? -27.015 -14.917 33.196 1.00 74.62 534 SER A CA 1
ATOM 4265 C C . SER A 1 534 ? -28.395 -15.577 33.062 1.00 74.62 534 SER A C 1
ATOM 4267 O O . SER A 1 534 ? -28.564 -16.752 33.392 1.00 74.62 534 SER A O 1
ATOM 4269 N N . ALA A 1 535 ? -29.409 -14.833 32.613 1.00 72.38 535 ALA A N 1
ATOM 4270 C CA . ALA A 1 535 ? -30.768 -15.337 32.429 1.00 72.38 535 ALA A CA 1
ATOM 4271 C C . ALA A 1 535 ? -30.905 -16.246 31.197 1.00 72.38 535 ALA A C 1
ATOM 4273 O O . ALA A 1 535 ? -31.841 -17.044 31.133 1.00 72.38 535 ALA A O 1
ATOM 4274 N N . ASP A 1 536 ? -29.969 -16.172 30.248 1.00 63.53 536 ASP A N 1
ATOM 4275 C CA . ASP A 1 536 ? -29.968 -16.983 29.028 1.00 63.53 536 ASP A CA 1
ATOM 4276 C C . ASP A 1 536 ? -29.441 -18.406 29.324 1.00 63.53 536 ASP A C 1
ATOM 4278 O O . ASP A 1 536 ? -28.342 -18.811 28.953 1.00 63.53 536 ASP A O 1
ATOM 4282 N N . ARG A 1 537 ? -30.228 -19.167 30.095 1.00 51.34 537 ARG A N 1
ATOM 4283 C CA . ARG A 1 537 ? -29.878 -20.451 30.744 1.00 51.34 537 ARG A CA 1
ATOM 4284 C C . ARG A 1 537 ? -29.752 -21.663 29.809 1.00 51.34 537 ARG A C 1
ATOM 4286 O O . ARG A 1 537 ? -29.536 -22.771 30.288 1.00 51.34 537 ARG A O 1
ATOM 4293 N N . SER A 1 538 ? -29.896 -21.490 28.499 1.00 52.34 538 SER A N 1
ATOM 4294 C CA . SER A 1 538 ? -29.981 -22.599 27.534 1.00 52.34 538 SER A CA 1
ATOM 4295 C C . SER A 1 538 ? -28.633 -23.248 27.182 1.00 52.34 538 SER A C 1
ATOM 4297 O O . SER A 1 538 ? -28.610 -24.273 26.504 1.00 52.34 538 SER A O 1
ATOM 4299 N N . GLN A 1 539 ? -27.505 -22.693 27.642 1.00 54.78 539 GLN A N 1
ATOM 4300 C CA . GLN A 1 539 ? -26.170 -23.135 27.236 1.00 54.78 539 GLN A CA 1
ATOM 4301 C C . GLN A 1 539 ? -25.444 -23.946 28.340 1.00 54.78 539 GLN A C 1
ATOM 4303 O O . GLN A 1 539 ? -25.280 -23.438 29.453 1.00 54.78 539 GLN A O 1
ATOM 4308 N N . PRO A 1 540 ? -24.932 -25.168 28.054 1.00 53.94 540 PRO A N 1
ATOM 4309 C CA . PRO A 1 540 ? -24.228 -26.036 29.016 1.00 53.94 540 PRO A CA 1
ATOM 4310 C C . PRO A 1 540 ? -23.060 -25.375 29.767 1.00 53.94 540 PRO A C 1
ATOM 4312 O O . PRO A 1 540 ? -22.716 -25.789 30.875 1.00 53.94 540 PRO A O 1
ATOM 4315 N N . LEU A 1 541 ? -22.455 -24.332 29.190 1.00 52.31 541 LEU A N 1
ATOM 4316 C CA . LEU A 1 541 ? -21.334 -23.608 29.784 1.00 52.31 541 LEU A CA 1
ATOM 4317 C C . LEU A 1 541 ? -21.710 -22.620 30.901 1.00 52.31 541 LEU A C 1
ATOM 4319 O O . LEU A 1 541 ? -20.828 -22.286 31.690 1.00 52.31 541 LEU A O 1
ATOM 4323 N N . ASN A 1 542 ? -22.980 -22.235 31.074 1.00 55.72 542 ASN A N 1
ATOM 4324 C CA . ASN A 1 542 ? -23.392 -21.423 32.234 1.00 55.72 542 ASN A CA 1
ATOM 4325 C C . ASN A 1 542 ? -23.223 -22.187 33.556 1.00 55.72 542 ASN A C 1
ATOM 4327 O O . ASN A 1 542 ? -22.824 -21.618 34.569 1.00 55.72 542 ASN A O 1
ATOM 4331 N N . ILE A 1 543 ? -23.430 -23.506 33.525 1.00 59.66 543 ILE A N 1
ATOM 4332 C CA . ILE A 1 543 ? -23.162 -24.394 34.664 1.00 59.66 543 ILE A CA 1
ATOM 4333 C C . ILE A 1 543 ? -21.656 -24.426 34.969 1.00 59.66 543 ILE A C 1
ATOM 4335 O O . ILE A 1 543 ? -21.251 -24.501 36.130 1.00 59.66 543 ILE A O 1
ATOM 4339 N N . ILE A 1 544 ? -20.809 -24.360 33.934 1.00 57.72 544 ILE A N 1
ATOM 4340 C CA . ILE A 1 544 ? -19.352 -24.285 34.096 1.00 57.72 544 ILE A CA 1
ATOM 4341 C C . ILE A 1 544 ? -18.965 -22.947 34.728 1.00 57.72 544 ILE A C 1
ATOM 4343 O O . ILE A 1 544 ? -18.173 -22.948 35.668 1.00 57.72 544 ILE A O 1
ATOM 4347 N N . TRP A 1 545 ? -19.569 -21.837 34.294 1.00 59.00 545 TRP A N 1
ATOM 4348 C CA . TRP A 1 545 ? -19.360 -20.522 34.900 1.00 59.00 545 TRP A CA 1
ATOM 4349 C C . TRP A 1 545 ? -19.767 -20.474 36.370 1.00 59.00 545 TRP A C 1
ATOM 4351 O O . TRP A 1 545 ? -18.961 -20.061 37.195 1.00 59.00 545 TRP A O 1
ATOM 4361 N N . GLU A 1 546 ? -20.967 -20.928 36.737 1.00 61.31 546 GLU A N 1
ATOM 4362 C CA . GLU A 1 546 ? -21.403 -20.926 38.140 1.00 61.31 546 GLU A CA 1
ATOM 4363 C C . GLU A 1 546 ? -20.444 -21.733 39.023 1.00 61.31 546 GLU A C 1
ATOM 4365 O O . GLU A 1 546 ? -20.022 -21.278 40.090 1.00 61.31 546 GLU A O 1
ATOM 4370 N N . ARG A 1 547 ? -20.018 -22.908 38.546 1.00 62.91 547 ARG A N 1
ATOM 4371 C CA . ARG A 1 547 ? -19.015 -23.731 39.236 1.00 62.91 547 ARG A CA 1
ATOM 4372 C C . ARG A 1 547 ? -17.671 -23.014 39.347 1.00 62.91 547 ARG A C 1
ATOM 4374 O O . ARG A 1 547 ? -17.053 -23.050 40.412 1.00 62.91 547 ARG A O 1
ATOM 4381 N N . GLN A 1 548 ? -17.237 -22.346 38.283 1.00 58.97 548 GLN A N 1
ATOM 4382 C CA . GLN A 1 548 ? -15.980 -21.608 38.221 1.00 58.97 548 GLN A CA 1
ATOM 4383 C C . GLN A 1 548 ? -15.998 -20.357 39.115 1.00 58.97 548 GLN A C 1
ATOM 4385 O O . GLN A 1 548 ? -15.028 -20.126 39.832 1.00 58.97 548 GLN A O 1
ATOM 4390 N N . ALA A 1 549 ? -17.098 -19.605 39.156 1.00 60.50 549 ALA A N 1
ATOM 4391 C CA . ALA A 1 549 ? -17.288 -18.432 40.006 1.00 60.50 549 ALA A CA 1
ATOM 4392 C C . ALA A 1 549 ? -17.292 -18.811 41.496 1.00 60.50 549 ALA A C 1
ATOM 4394 O O . ALA A 1 549 ? -16.579 -18.205 42.303 1.00 60.50 549 ALA A O 1
ATOM 4395 N N . VAL A 1 550 ? -18.019 -19.877 41.859 1.00 62.16 550 VAL A N 1
ATOM 4396 C CA . VAL A 1 550 ? -18.009 -20.445 43.219 1.00 62.16 550 VAL A CA 1
ATOM 4397 C C . VAL A 1 550 ? -16.607 -20.924 43.598 1.00 62.16 550 VAL A C 1
ATOM 4399 O O . VAL A 1 550 ? -16.167 -20.730 44.733 1.00 62.16 550 VAL A O 1
ATOM 4402 N N . HIS A 1 551 ? -15.881 -21.534 42.662 1.00 57.16 551 HIS A N 1
ATOM 4403 C CA . HIS A 1 551 ? -14.510 -21.977 42.888 1.00 57.16 551 HIS A CA 1
ATOM 4404 C C . HIS A 1 551 ? -13.542 -20.801 43.069 1.00 57.16 551 HIS A C 1
ATOM 4406 O O . HIS A 1 551 ? -12.769 -20.799 44.026 1.00 57.16 551 HIS A O 1
ATOM 4412 N N . SER A 1 552 ? -13.615 -19.770 42.220 1.00 54.09 552 SER A N 1
ATOM 4413 C CA . SER A 1 552 ? -12.792 -18.569 42.373 1.00 54.09 552 SER A CA 1
ATOM 4414 C C . SER A 1 552 ? -13.078 -17.847 43.678 1.00 54.09 552 SER A C 1
ATOM 4416 O O . SER A 1 552 ? -12.135 -17.458 44.348 1.00 54.09 552 SER A O 1
ATOM 4418 N N . ALA A 1 553 ? -14.339 -17.739 44.103 1.00 59.44 553 ALA A N 1
ATOM 4419 C CA . ALA A 1 553 ? -14.677 -17.135 45.390 1.00 59.44 553 ALA A CA 1
ATOM 4420 C C . ALA A 1 553 ? -14.065 -17.924 46.560 1.00 59.44 553 ALA A C 1
ATOM 4422 O O . ALA A 1 553 ? -13.507 -17.338 47.487 1.00 59.44 553 ALA A O 1
ATOM 4423 N N . LYS A 1 554 ? -14.091 -19.263 46.494 1.00 56.97 554 LYS A N 1
ATOM 4424 C CA . LYS A 1 554 ? -13.408 -20.122 47.476 1.00 56.97 554 LYS A CA 1
ATOM 4425 C C . LYS A 1 554 ? -11.896 -19.891 47.468 1.00 56.97 554 LYS A C 1
ATOM 4427 O O . LYS A 1 554 ? -11.322 -19.722 48.539 1.00 56.97 554 LYS A O 1
ATOM 4432 N N . LEU A 1 555 ? -11.256 -19.836 46.298 1.00 50.66 555 LEU A N 1
ATOM 4433 C CA . LEU A 1 555 ? -9.821 -19.552 46.185 1.00 50.66 555 LEU A CA 1
ATOM 4434 C C . LEU A 1 555 ? -9.467 -18.161 46.725 1.00 50.66 555 LEU A C 1
ATOM 4436 O O . LEU A 1 555 ? -8.579 -18.056 47.565 1.00 50.66 555 LEU A O 1
ATOM 4440 N N . THR A 1 556 ? -10.184 -17.115 46.315 1.00 53.50 556 THR A N 1
ATOM 4441 C CA . THR A 1 556 ? -9.964 -15.733 46.766 1.00 53.50 556 THR A CA 1
ATOM 4442 C C . THR A 1 556 ? -10.171 -15.576 48.272 1.00 53.50 556 THR A C 1
ATOM 4444 O O . THR A 1 556 ? -9.474 -14.781 48.883 1.00 53.50 556 THR A O 1
ATOM 4447 N N . ASN A 1 557 ? -11.049 -16.363 48.903 1.00 55.84 557 ASN A N 1
ATOM 4448 C CA . ASN A 1 557 ? -11.213 -16.357 50.362 1.00 55.84 557 ASN A CA 1
ATOM 4449 C C . ASN A 1 557 ? -10.112 -17.142 51.093 1.00 55.84 557 ASN A C 1
ATOM 4451 O O . ASN A 1 557 ? -9.716 -16.781 52.200 1.00 55.84 557 ASN A O 1
ATOM 4455 N N . ILE A 1 558 ? -9.608 -18.222 50.491 1.00 50.31 558 ILE A N 1
ATOM 4456 C CA . ILE A 1 558 ? -8.606 -19.103 51.105 1.00 50.31 558 ILE A CA 1
ATOM 4457 C C . ILE A 1 558 ? -7.187 -18.527 50.960 1.00 50.31 558 ILE A C 1
ATOM 4459 O O . ILE A 1 558 ? -6.383 -18.643 51.884 1.00 50.31 558 ILE A O 1
ATOM 4463 N N . ILE A 1 559 ? -6.864 -17.881 49.838 1.00 47.12 559 ILE A N 1
ATOM 4464 C CA . ILE A 1 559 ? -5.518 -17.361 49.548 1.00 47.12 559 ILE A CA 1
ATOM 4465 C C . ILE A 1 559 ? -5.044 -16.321 50.584 1.00 47.12 559 ILE A C 1
ATOM 4467 O O . ILE A 1 559 ? -3.931 -16.478 51.082 1.00 47.12 559 ILE A O 1
ATOM 4471 N N . PRO A 1 560 ? -5.844 -15.328 51.016 1.00 46.28 560 PRO A N 1
ATOM 4472 C CA . PRO A 1 560 ? -5.464 -14.404 52.084 1.00 46.28 560 PRO A CA 1
ATOM 4473 C C . PRO A 1 560 ? -5.228 -15.104 53.425 1.00 46.28 560 PRO A C 1
ATOM 4475 O O . PRO A 1 560 ? -4.353 -14.695 54.185 1.00 46.28 560 PRO A O 1
ATOM 4478 N N . ILE A 1 561 ? -5.970 -16.179 53.716 1.00 48.12 561 ILE A N 1
ATOM 4479 C CA . ILE A 1 561 ? -5.789 -16.992 54.928 1.00 48.12 561 ILE A CA 1
ATOM 4480 C C . ILE A 1 561 ? -4.459 -17.750 54.852 1.00 48.12 561 ILE A C 1
ATOM 4482 O O . ILE A 1 561 ? -3.711 -17.759 55.828 1.00 48.12 561 ILE A O 1
ATOM 4486 N N . ILE A 1 562 ? -4.123 -18.312 53.688 1.00 43.94 562 ILE A N 1
ATOM 4487 C CA . ILE A 1 562 ? -2.829 -18.957 53.426 1.00 43.94 562 ILE A CA 1
ATOM 4488 C C . ILE A 1 562 ? -1.683 -17.942 53.532 1.00 43.94 562 ILE A C 1
ATOM 4490 O O . ILE A 1 562 ? -0.695 -18.213 54.208 1.00 43.94 562 ILE A O 1
ATOM 4494 N N . LEU A 1 563 ? -1.817 -16.764 52.918 1.00 38.91 563 LEU A N 1
ATOM 4495 C CA . LEU A 1 563 ? -0.812 -15.696 52.965 1.00 38.91 563 LEU A CA 1
ATOM 4496 C C . LEU A 1 563 ? -0.635 -15.140 54.388 1.00 38.91 563 LEU A C 1
ATOM 4498 O O . LEU A 1 563 ? 0.487 -14.843 54.789 1.00 38.91 563 LEU A O 1
ATOM 4502 N N . ARG A 1 564 ? -1.705 -15.061 55.195 1.00 42.06 564 ARG A N 1
ATOM 4503 C CA . ARG A 1 564 ? -1.617 -14.732 56.632 1.00 42.06 564 ARG A CA 1
ATOM 4504 C C . ARG A 1 564 ? -0.954 -15.851 57.439 1.00 42.06 564 ARG A C 1
ATOM 4506 O O . ARG A 1 564 ? -0.177 -15.560 58.342 1.00 42.06 564 ARG A O 1
ATOM 4513 N N . GLN A 1 565 ? -1.214 -17.116 57.108 1.00 39.25 565 GLN A N 1
ATOM 4514 C CA . GLN A 1 565 ? -0.605 -18.277 57.770 1.00 39.25 565 GLN A CA 1
ATOM 4515 C C . GLN A 1 565 ? 0.850 -18.533 57.353 1.00 39.25 565 GLN A C 1
ATOM 4517 O O . GLN A 1 565 ? 1.592 -19.118 58.137 1.00 39.25 565 GLN A O 1
ATOM 4522 N N . GLN A 1 566 ? 1.302 -18.047 56.191 1.00 37.25 566 GLN A N 1
ATOM 4523 C CA . GLN A 1 566 ? 2.714 -18.086 55.780 1.00 37.25 566 GLN A CA 1
ATOM 4524 C C . GLN A 1 566 ? 3.645 -17.329 56.741 1.00 37.25 566 GLN A C 1
ATOM 4526 O O . GLN A 1 566 ? 4.836 -17.628 56.793 1.00 37.25 566 GLN A O 1
ATOM 4531 N N . TYR A 1 567 ? 3.113 -16.408 57.551 1.00 37.72 567 TYR A N 1
ATOM 4532 C CA . TYR A 1 567 ? 3.860 -15.743 58.622 1.00 37.72 567 TYR A CA 1
ATOM 4533 C C . TYR A 1 567 ? 4.053 -16.616 59.879 1.00 37.72 567 TYR A C 1
ATOM 4535 O O . TYR A 1 567 ? 4.873 -16.271 60.725 1.00 37.72 567 TYR A O 1
ATOM 4543 N N . CYS A 1 568 ? 3.360 -17.759 59.982 1.00 37.19 568 CYS A N 1
ATOM 4544 C CA . CYS A 1 568 ? 3.401 -18.689 61.115 1.00 37.19 568 CYS A CA 1
ATOM 4545 C C . CYS A 1 568 ? 3.363 -20.156 60.632 1.00 37.19 568 CYS A C 1
ATOM 4547 O O . CYS A 1 568 ? 2.364 -20.852 60.820 1.00 37.19 568 CYS A O 1
ATOM 4549 N N . LEU A 1 569 ? 4.427 -20.667 60.003 1.00 39.31 569 LEU A N 1
ATOM 4550 C CA . LEU A 1 569 ? 4.477 -22.083 59.606 1.00 39.31 569 LEU A CA 1
ATOM 4551 C C . LEU A 1 569 ? 5.366 -22.919 60.545 1.00 39.31 569 LEU A C 1
ATOM 4553 O O . LEU A 1 569 ? 6.590 -22.870 60.476 1.00 39.31 569 LEU A O 1
ATOM 4557 N N . THR A 1 570 ? 4.713 -23.736 61.381 1.00 38.12 570 THR A N 1
ATOM 4558 C CA . THR A 1 570 ? 5.235 -25.001 61.937 1.00 38.12 570 THR A CA 1
ATOM 4559 C C . THR A 1 570 ? 4.640 -26.175 61.140 1.00 38.12 570 THR A C 1
ATOM 4561 O O . THR A 1 570 ? 3.565 -26.047 60.564 1.00 38.12 570 THR A O 1
ATOM 4564 N N . GLY A 1 571 ? 5.299 -27.339 61.084 1.00 39.16 571 GLY A N 1
ATOM 4565 C CA . GLY A 1 571 ? 4.997 -28.435 60.134 1.00 39.16 571 GLY A CA 1
ATOM 4566 C C . GLY A 1 571 ? 3.559 -28.997 60.078 1.00 39.16 571 GLY A C 1
ATOM 4567 O O . GLY A 1 571 ? 3.232 -29.712 59.137 1.00 39.16 571 GLY A O 1
ATOM 4568 N N . LYS A 1 572 ? 2.666 -28.659 61.020 1.00 38.12 572 LYS A N 1
ATOM 4569 C CA . LYS A 1 572 ? 1.245 -29.070 61.013 1.00 38.12 572 LYS A CA 1
ATOM 4570 C C . LYS A 1 572 ? 0.341 -28.210 60.114 1.00 38.12 572 LYS A C 1
ATOM 4572 O O . LYS A 1 572 ? -0.760 -28.644 59.776 1.00 38.12 572 LYS A O 1
ATOM 4577 N N . SER A 1 573 ? 0.756 -27.001 59.733 1.00 38.53 573 SER A N 1
ATOM 4578 C CA . SER A 1 573 ? -0.022 -26.141 58.823 1.00 38.53 573 SER A CA 1
ATOM 4579 C C . SER A 1 573 ? 0.190 -26.487 57.347 1.00 38.53 573 SER A C 1
ATOM 4581 O O . SER A 1 573 ? -0.712 -26.250 56.549 1.00 38.53 573 SER A O 1
ATOM 4583 N N . VAL A 1 574 ? 1.309 -27.130 56.994 1.00 43.00 574 VAL A N 1
ATOM 4584 C CA . VAL A 1 574 ? 1.621 -27.583 55.623 1.00 43.00 574 VAL A CA 1
ATOM 4585 C C . VAL A 1 574 ? 0.702 -28.729 55.184 1.00 43.00 574 VAL A C 1
ATOM 4587 O O . VAL A 1 574 ? 0.115 -28.666 54.111 1.00 43.00 574 VAL A O 1
ATOM 4590 N N . SER A 1 575 ? 0.465 -29.715 56.051 1.00 40.53 575 SER A N 1
ATOM 4591 C CA . SER A 1 575 ? -0.424 -30.853 55.771 1.00 40.53 575 SER A CA 1
ATOM 4592 C C . SER A 1 575 ? -1.910 -30.467 55.715 1.00 40.53 575 SER A C 1
ATOM 4594 O O . SER A 1 575 ? -2.673 -31.024 54.925 1.00 40.53 575 SER A O 1
ATOM 4596 N N . LYS A 1 576 ? -2.340 -29.453 56.483 1.00 40.44 576 LYS A N 1
ATOM 4597 C CA . LYS A 1 576 ? -3.677 -28.845 56.321 1.00 40.44 576 LYS A CA 1
ATOM 4598 C C . LYS A 1 576 ? -3.803 -28.081 55.002 1.00 40.44 576 LYS A C 1
ATOM 4600 O O . LYS A 1 576 ? -4.857 -28.143 54.372 1.00 40.44 576 LYS A O 1
ATOM 4605 N N . LEU A 1 577 ? -2.738 -27.401 54.575 1.00 42.38 577 LEU A N 1
ATOM 4606 C CA . LEU A 1 577 ? -2.663 -26.743 53.272 1.00 42.38 577 LEU A CA 1
ATOM 4607 C C . LEU A 1 577 ? -2.783 -27.767 52.136 1.00 42.38 577 LEU A C 1
ATOM 4609 O O . LEU A 1 577 ? -3.623 -27.581 51.264 1.00 42.38 577 LEU A O 1
ATOM 4613 N N . GLU A 1 578 ? -2.052 -28.883 52.195 1.00 43.50 578 GLU A N 1
ATOM 4614 C CA . GLU A 1 578 ? -2.129 -29.991 51.227 1.00 43.50 578 GLU A CA 1
ATOM 4615 C C . GLU A 1 578 ? -3.515 -30.660 51.183 1.00 43.50 578 GLU A C 1
ATOM 4617 O O . GLU A 1 578 ? -4.021 -30.981 50.104 1.00 43.50 578 GLU A O 1
ATOM 4622 N N . ALA A 1 579 ? -4.184 -30.821 52.329 1.00 43.53 579 ALA A N 1
ATOM 4623 C CA . ALA A 1 579 ? -5.536 -31.384 52.403 1.00 43.53 579 ALA A CA 1
ATOM 4624 C C . ALA A 1 579 ? -6.611 -30.456 51.800 1.00 43.53 579 ALA A C 1
ATOM 4626 O O . ALA A 1 579 ? -7.564 -30.922 51.173 1.00 43.53 579 ALA A O 1
ATOM 4627 N N . VAL A 1 580 ? -6.459 -29.136 51.954 1.00 41.94 580 VAL A N 1
ATOM 4628 C CA . VAL A 1 580 ? -7.338 -28.145 51.310 1.00 41.94 580 VAL A CA 1
ATOM 4629 C C . VAL A 1 580 ? -7.028 -28.039 49.811 1.00 41.94 580 VAL A C 1
ATOM 4631 O O . VAL A 1 580 ? -7.954 -27.967 49.003 1.00 41.94 580 VAL A O 1
ATOM 4634 N N . HIS A 1 581 ? -5.752 -28.109 49.419 1.00 45.22 581 HIS A N 1
ATOM 4635 C CA . HIS A 1 581 ? -5.312 -28.017 48.021 1.00 45.22 581 HIS A CA 1
ATOM 4636 C C . HIS A 1 581 ? -5.707 -29.252 47.191 1.00 45.22 581 HIS A C 1
ATOM 4638 O O . HIS A 1 581 ? -6.217 -29.112 46.080 1.00 45.22 581 HIS A O 1
ATOM 4644 N N . SER A 1 582 ? -5.560 -30.462 47.745 1.00 40.81 582 SER A N 1
ATOM 4645 C CA . SER A 1 582 ? -5.952 -31.725 47.089 1.00 40.81 582 SER A CA 1
ATOM 4646 C C . SER A 1 582 ? -7.461 -31.836 46.845 1.00 40.81 582 SER A C 1
ATOM 4648 O O . SER A 1 582 ? -7.882 -32.418 45.845 1.00 40.81 582 SER A O 1
ATOM 4650 N N . ARG A 1 583 ? -8.289 -31.219 47.699 1.00 42.59 583 ARG A N 1
ATOM 4651 C CA . ARG A 1 583 ? -9.747 -31.125 47.502 1.00 42.59 583 ARG A CA 1
ATOM 4652 C C . ARG A 1 583 ? -10.163 -30.125 46.420 1.00 42.59 583 ARG A C 1
ATOM 4654 O O . ARG A 1 583 ? -11.246 -30.278 45.863 1.00 42.59 583 ARG A O 1
ATOM 4661 N N . LEU A 1 584 ? -9.342 -29.115 46.125 1.00 39.56 584 LEU A N 1
ATOM 4662 C CA . LEU A 1 584 ? -9.664 -28.046 45.169 1.00 39.56 584 LEU A CA 1
ATOM 4663 C C . LEU A 1 584 ? -9.254 -28.374 43.722 1.00 39.56 584 LEU A C 1
ATOM 4665 O O . LEU A 1 584 ? -9.897 -27.893 42.796 1.00 39.56 584 LEU A O 1
ATOM 4669 N N . LEU A 1 585 ? -8.232 -29.210 43.514 1.00 43.03 585 LEU A N 1
ATOM 4670 C CA . LEU A 1 585 ? -7.581 -29.419 42.208 1.00 43.03 585 LEU A CA 1
ATOM 4671 C C . LEU A 1 585 ? -8.175 -30.520 41.308 1.00 43.03 585 LEU A C 1
ATOM 4673 O O . LEU A 1 585 ? -7.698 -30.711 40.195 1.00 43.03 585 LEU A O 1
ATOM 4677 N N . ASN A 1 586 ? -9.202 -31.247 41.753 1.00 37.12 586 ASN A N 1
ATOM 4678 C CA . ASN A 1 586 ? -9.712 -32.440 41.055 1.00 37.12 586 ASN A CA 1
ATOM 4679 C C . ASN A 1 586 ? -10.864 -32.189 40.057 1.00 37.12 586 ASN A C 1
ATOM 4681 O O . ASN A 1 586 ? -11.574 -33.131 39.702 1.00 37.12 586 ASN A O 1
ATOM 4685 N N . MET A 1 587 ? -11.084 -30.962 39.576 1.00 36.91 587 MET A N 1
ATOM 4686 C CA . MET A 1 587 ? -12.176 -30.685 38.631 1.00 36.91 587 MET A CA 1
ATOM 4687 C C . MET A 1 587 ? -11.721 -29.926 37.374 1.00 36.91 587 MET A C 1
ATOM 4689 O O . MET A 1 587 ? -10.926 -28.997 37.437 1.00 36.91 587 MET A O 1
ATOM 4693 N N . LEU A 1 588 ? -12.243 -30.394 36.233 1.00 34.25 588 LEU A N 1
ATOM 4694 C CA . LEU A 1 588 ? -12.067 -29.902 34.858 1.00 34.25 588 LEU A CA 1
ATOM 4695 C C . LEU A 1 588 ? -12.392 -28.408 34.729 1.00 34.25 588 LEU A C 1
ATOM 4697 O O . LEU A 1 588 ? -13.567 -28.080 34.863 1.00 34.25 588 LEU A O 1
ATOM 4701 N N . PHE A 1 589 ? -11.434 -27.536 34.380 1.00 44.97 589 PHE A N 1
ATOM 4702 C CA . PHE A 1 589 ? -11.737 -26.129 34.073 1.00 44.97 589 PHE A CA 1
ATOM 4703 C C . PHE A 1 589 ? -10.743 -25.476 33.102 1.00 44.97 589 PHE A C 1
ATOM 4705 O O . PHE A 1 589 ? -9.557 -25.796 33.092 1.00 44.97 589 PHE A O 1
ATOM 4712 N N . TYR A 1 590 ? -11.246 -24.491 32.353 1.00 36.56 590 TYR A N 1
ATOM 4713 C CA . TYR A 1 590 ? -10.451 -23.485 31.652 1.00 36.56 590 TYR A CA 1
ATOM 4714 C C . TYR A 1 590 ? -9.609 -22.681 32.650 1.00 36.56 590 TYR A C 1
ATOM 4716 O O . TYR A 1 590 ? -10.128 -22.212 33.669 1.00 36.56 590 TYR A O 1
ATOM 4724 N N . LEU A 1 591 ? -8.327 -22.445 32.356 1.00 43.41 591 LEU A N 1
ATOM 4725 C CA . LEU A 1 591 ? -7.598 -21.404 33.079 1.00 43.41 591 LEU A CA 1
ATOM 4726 C C . LEU A 1 591 ? -8.207 -20.048 32.698 1.00 43.41 591 LEU A C 1
ATOM 4728 O O . LEU A 1 591 ? -8.264 -19.709 31.523 1.00 43.41 591 LEU A O 1
ATOM 4732 N N . PHE A 1 592 ? -8.592 -19.241 33.693 1.00 46.03 592 PHE A N 1
ATOM 4733 C CA . PHE A 1 592 ? -9.176 -17.894 33.531 1.00 46.03 592 PHE A CA 1
ATOM 4734 C C . PHE A 1 592 ? -8.431 -16.959 32.554 1.00 46.03 592 PHE A C 1
ATOM 4736 O O . PHE A 1 592 ? -9.014 -15.989 32.075 1.00 46.03 592 PHE A O 1
ATOM 4743 N N . TYR A 1 593 ? -7.151 -17.240 32.295 1.00 43.72 593 TYR A N 1
ATOM 4744 C CA . TYR A 1 593 ? -6.240 -16.454 31.464 1.00 43.72 593 TYR A CA 1
ATOM 4745 C C . TYR A 1 593 ? -5.878 -17.114 30.120 1.00 43.72 593 TYR A C 1
ATOM 4747 O O . TYR A 1 593 ? -5.233 -16.463 29.308 1.00 43.72 593 TYR A O 1
ATOM 4755 N N . MET A 1 594 ? -6.242 -18.384 29.904 1.00 42.41 594 MET A N 1
ATOM 4756 C CA . MET A 1 594 ? -5.928 -19.173 28.702 1.00 42.41 594 MET A CA 1
ATOM 4757 C C . MET A 1 594 ? -7.150 -20.023 28.339 1.00 42.41 594 MET A C 1
ATOM 4759 O O . MET A 1 594 ? -7.243 -21.182 28.757 1.00 42.41 594 MET A O 1
ATOM 4763 N N . PRO A 1 595 ? -8.123 -19.429 27.640 1.00 45.72 595 PRO A N 1
ATOM 4764 C CA . PRO A 1 595 ? -9.391 -20.077 27.367 1.00 45.72 595 PRO A CA 1
ATOM 4765 C C . PRO A 1 595 ? -9.318 -21.148 26.275 1.00 45.72 595 PRO A C 1
ATOM 4767 O O . PRO A 1 595 ? -10.211 -21.976 26.213 1.00 45.72 595 PRO A O 1
ATOM 4770 N N . ASP A 1 596 ? -8.249 -21.217 25.486 1.00 41.34 596 ASP A N 1
ATOM 4771 C CA . ASP A 1 596 ? -8.160 -22.184 24.374 1.00 41.34 596 ASP A CA 1
ATOM 4772 C C . ASP A 1 596 ? -7.741 -23.584 24.861 1.00 41.34 596 ASP A C 1
ATOM 4774 O O . ASP A 1 596 ? -7.929 -24.604 24.200 1.00 41.34 596 ASP A O 1
ATOM 4778 N N . ASN A 1 597 ? -7.246 -23.663 26.098 1.00 40.97 597 ASN A N 1
ATOM 4779 C CA . ASN A 1 597 ? -6.867 -24.906 26.751 1.00 40.97 597 ASN A CA 1
ATOM 4780 C C . ASN A 1 597 ? -8.054 -25.483 27.541 1.00 40.97 597 ASN A C 1
ATOM 4782 O O . ASN A 1 597 ? -8.149 -25.326 28.762 1.00 40.97 597 ASN A O 1
ATOM 4786 N N . CYS A 1 598 ? -8.948 -26.190 26.842 1.00 36.66 598 CYS A N 1
ATOM 4787 C CA . CYS A 1 598 ? -9.991 -27.049 27.422 1.00 36.66 598 CYS A CA 1
ATOM 4788 C C . CYS A 1 598 ? -9.370 -28.253 28.149 1.00 36.66 598 CYS A C 1
ATOM 4790 O O . CYS A 1 598 ? -9.461 -29.380 27.661 1.00 36.66 598 CYS A O 1
ATOM 4792 N N . LEU A 1 599 ? -8.667 -28.067 29.268 1.00 36.16 599 LEU A N 1
ATOM 4793 C CA . LEU A 1 599 ? -7.853 -29.154 29.812 1.00 36.16 599 LEU A CA 1
ATOM 4794 C C . LEU A 1 599 ? -8.229 -29.560 31.233 1.00 36.16 599 LEU A C 1
ATOM 4796 O O . LEU A 1 599 ? -8.440 -28.774 32.151 1.00 36.16 599 LEU A O 1
ATOM 4800 N N . LYS A 1 600 ? -8.303 -30.880 31.384 1.00 36.69 600 LYS A N 1
ATOM 4801 C CA . LYS A 1 600 ? -8.330 -31.621 32.640 1.00 36.69 600 LYS A CA 1
ATOM 4802 C C . LYS A 1 600 ? -6.972 -31.385 33.303 1.00 36.69 600 LYS A C 1
ATOM 4804 O O . LYS A 1 600 ? -6.013 -32.104 33.038 1.00 36.69 600 LYS A O 1
ATOM 4809 N N . VAL A 1 601 ? -6.867 -30.299 34.062 1.00 38.47 601 VAL A N 1
ATOM 4810 C CA . VAL A 1 601 ? -5.624 -29.882 34.712 1.00 38.47 601 VAL A CA 1
ATOM 4811 C C . VAL A 1 601 ? -5.446 -30.661 36.010 1.00 38.47 601 VAL A C 1
ATOM 4813 O O . VAL A 1 601 ? -6.288 -30.591 36.900 1.00 38.47 601 VAL A O 1
ATOM 4816 N N . ARG A 1 602 ? -4.325 -31.377 36.136 1.00 35.78 602 ARG A N 1
ATOM 4817 C CA . ARG A 1 602 ? -3.854 -31.924 37.415 1.00 35.78 602 ARG A CA 1
ATOM 4818 C C . ARG A 1 602 ? -2.594 -31.159 37.810 1.00 35.78 602 ARG A C 1
ATOM 4820 O O . ARG A 1 602 ? -1.574 -31.271 37.133 1.00 35.78 602 ARG A O 1
ATOM 4827 N N . ALA A 1 603 ? -2.655 -30.355 38.870 1.00 36.94 603 ALA A N 1
ATOM 4828 C CA . ALA A 1 603 ? -1.453 -29.720 39.413 1.00 36.94 603 ALA A CA 1
ATOM 4829 C C . ALA A 1 603 ? -0.762 -30.676 40.391 1.00 36.94 603 ALA A C 1
ATOM 4831 O O . ALA A 1 603 ? -1.408 -31.250 41.270 1.00 36.94 603 ALA A O 1
ATOM 4832 N N . GLN A 1 604 ? 0.547 -30.849 40.232 1.00 36.84 604 GLN A N 1
ATOM 4833 C CA . GLN A 1 604 ? 1.379 -31.688 41.088 1.00 36.84 604 GLN A CA 1
ATOM 4834 C C . GLN A 1 604 ? 2.539 -30.840 41.628 1.00 36.84 604 GLN A C 1
ATOM 4836 O O . GLN A 1 604 ? 3.197 -30.128 40.867 1.00 36.84 604 GLN A O 1
ATOM 4841 N N . MET A 1 605 ? 2.762 -30.864 42.945 1.00 35.44 605 MET A N 1
ATOM 4842 C CA . MET A 1 605 ? 3.858 -30.120 43.577 1.00 35.44 605 MET A CA 1
ATOM 4843 C C . MET A 1 605 ? 5.191 -30.751 43.159 1.00 35.44 605 MET A C 1
ATOM 4845 O O . MET A 1 605 ? 5.378 -31.951 43.355 1.00 35.44 605 MET A O 1
ATOM 4849 N N . ALA A 1 606 ? 6.086 -29.972 42.548 1.00 35.34 606 ALA A N 1
ATOM 4850 C CA . ALA A 1 606 ? 7.347 -30.472 42.001 1.00 35.34 606 ALA A CA 1
ATOM 4851 C C . ALA A 1 606 ? 8.519 -30.296 42.980 1.00 35.34 606 ALA A C 1
ATOM 4853 O O . ALA A 1 606 ? 9.337 -31.203 43.104 1.00 35.34 606 ALA A O 1
ATOM 4854 N N . SER A 1 607 ? 8.597 -29.169 43.701 1.00 36.25 607 SER A N 1
ATOM 4855 C CA . SER A 1 607 ? 9.580 -28.966 44.776 1.00 36.25 607 SER A CA 1
ATOM 4856 C C . SER A 1 607 ? 9.204 -27.799 45.708 1.00 36.25 607 SER A C 1
ATOM 4858 O O . SER A 1 607 ? 8.532 -26.848 45.299 1.00 36.25 607 SER A O 1
ATOM 4860 N N . ALA A 1 608 ? 9.642 -27.864 46.972 1.00 33.47 608 ALA A N 1
ATOM 4861 C CA . ALA A 1 608 ? 9.581 -26.757 47.931 1.00 33.47 608 ALA A CA 1
ATOM 4862 C C . ALA A 1 608 ? 11.012 -26.279 48.221 1.00 33.47 608 ALA A C 1
ATOM 4864 O O . ALA A 1 608 ? 11.786 -26.969 48.887 1.00 33.47 608 ALA A O 1
ATOM 4865 N N . GLY A 1 609 ? 11.380 -25.114 47.688 1.00 32.72 609 GLY A N 1
ATOM 4866 C CA . GLY A 1 609 ? 12.729 -24.555 47.787 1.00 32.72 609 GLY A CA 1
ATOM 4867 C C . GLY A 1 609 ? 12.773 -23.269 48.615 1.00 32.72 609 GLY A C 1
ATOM 4868 O O . GLY A 1 609 ? 11.874 -22.428 48.554 1.00 32.72 609 GLY A O 1
ATOM 4869 N N . LYS A 1 610 ? 13.854 -23.076 49.379 1.00 30.52 610 LYS A N 1
ATOM 4870 C CA . LYS A 1 610 ? 14.155 -21.800 50.051 1.00 30.52 610 LYS A CA 1
ATOM 4871 C C . LYS A 1 610 ? 14.931 -20.895 49.089 1.00 30.52 610 LYS A C 1
ATOM 4873 O O . LYS A 1 610 ? 16.038 -21.267 48.715 1.00 30.52 610 LYS A O 1
ATOM 4878 N N . SER A 1 611 ? 14.427 -19.706 48.730 1.00 32.56 611 SER A N 1
ATOM 4879 C CA . SER A 1 611 ? 15.285 -18.663 48.135 1.00 32.56 611 SER A CA 1
ATOM 4880 C C . SER A 1 611 ? 14.720 -17.228 48.174 1.00 32.56 611 SER A C 1
ATOM 4882 O O . SER A 1 611 ? 13.531 -17.002 47.984 1.00 32.56 611 SER A O 1
ATOM 4884 N N . GLN A 1 612 ? 15.682 -16.318 48.400 1.00 31.59 612 GLN A N 1
ATOM 4885 C CA . GLN A 1 612 ? 15.813 -14.854 48.283 1.00 31.59 612 GLN A CA 1
ATOM 4886 C C . GLN A 1 612 ? 14.773 -13.892 48.891 1.00 31.59 612 GLN A C 1
ATOM 4888 O O . GLN A 1 612 ? 13.614 -13.799 48.503 1.00 31.59 612 GLN A O 1
ATOM 4893 N N . CYS A 1 613 ? 15.283 -13.069 49.818 1.00 32.06 613 CYS A N 1
ATOM 4894 C CA . CYS A 1 613 ? 14.584 -11.970 50.473 1.00 32.06 613 CYS A CA 1
ATOM 4895 C C . CYS A 1 613 ? 14.348 -10.791 49.518 1.00 32.06 613 CYS A C 1
ATOM 4897 O O . CYS A 1 613 ? 15.289 -10.069 49.185 1.00 32.06 613 CYS A O 1
ATOM 4899 N N . LEU A 1 614 ? 13.091 -10.523 49.169 1.00 32.03 614 LEU A N 1
ATOM 4900 C CA . LEU A 1 614 ? 12.693 -9.269 48.527 1.00 32.03 614 LEU A CA 1
ATOM 4901 C C . LEU A 1 614 ? 12.497 -8.176 49.592 1.00 32.03 614 LEU A C 1
ATOM 4903 O O . LEU A 1 614 ? 11.897 -8.402 50.650 1.00 32.03 614 LEU A O 1
ATOM 4907 N N . LYS A 1 615 ? 13.045 -6.981 49.336 1.00 27.41 615 LYS A N 1
ATOM 4908 C CA . LYS A 1 615 ? 12.830 -5.792 50.174 1.00 27.41 615 LYS A CA 1
ATOM 4909 C C . LYS A 1 615 ? 11.453 -5.205 49.865 1.00 27.41 615 LYS A C 1
ATOM 4911 O O . LYS A 1 615 ? 11.163 -4.870 48.723 1.00 27.41 615 LYS A O 1
ATOM 4916 N N . SER A 1 616 ? 10.630 -5.053 50.899 1.00 34.59 616 SER A N 1
ATOM 4917 C CA . SER A 1 616 ? 9.406 -4.245 50.846 1.00 34.59 616 SER A CA 1
ATOM 4918 C C . SER A 1 616 ? 9.750 -2.754 50.645 1.00 34.59 616 SER A C 1
ATOM 4920 O O . SER A 1 616 ? 10.818 -2.333 51.103 1.00 34.59 616 SER A O 1
ATOM 4922 N N . PRO A 1 617 ? 8.847 -1.935 50.061 1.00 32.78 617 PRO A N 1
ATOM 4923 C CA . PRO A 1 617 ? 8.998 -0.474 49.969 1.00 32.78 617 PRO A CA 1
ATOM 4924 C C . PRO A 1 617 ? 9.282 0.217 51.316 1.00 32.78 617 PRO A C 1
ATOM 4926 O O . PRO A 1 617 ? 9.872 1.288 51.340 1.00 32.78 617 PRO A O 1
ATOM 4929 N N . ASN A 1 618 ? 8.947 -0.433 52.440 1.00 32.41 618 ASN A N 1
ATOM 4930 C CA . ASN A 1 618 ? 9.179 0.060 53.803 1.00 32.41 618 ASN A CA 1
ATOM 4931 C C . ASN A 1 618 ? 10.464 -0.506 54.453 1.00 32.41 618 ASN A C 1
ATOM 4933 O O . ASN A 1 618 ? 10.567 -0.581 55.676 1.00 32.41 618 ASN A O 1
ATOM 4937 N N . GLY A 1 619 ? 11.428 -0.999 53.669 1.00 29.38 619 GLY A N 1
ATOM 4938 C CA . GLY A 1 619 ? 12.760 -1.393 54.155 1.00 29.38 619 GLY A CA 1
ATOM 4939 C C . GLY A 1 619 ? 12.857 -2.722 54.926 1.00 29.38 619 GLY A C 1
ATOM 4940 O O . GLY A 1 619 ? 13.966 -3.183 55.195 1.00 29.38 619 GLY A O 1
ATOM 4941 N N . LYS A 1 620 ? 11.746 -3.406 55.237 1.00 30.16 620 LYS A N 1
ATOM 4942 C CA . LYS A 1 620 ? 11.780 -4.728 55.898 1.00 30.16 620 LYS A CA 1
ATOM 4943 C C . LYS A 1 620 ? 12.128 -5.844 54.898 1.00 30.16 620 LYS A C 1
ATOM 4945 O O . LYS A 1 620 ? 11.424 -6.034 53.903 1.00 30.16 620 LYS A O 1
ATOM 4950 N N . ARG A 1 621 ? 13.202 -6.600 55.174 1.00 31.03 621 ARG A N 1
ATOM 4951 C CA . ARG A 1 621 ? 13.557 -7.849 54.465 1.00 31.03 621 ARG A CA 1
ATOM 4952 C C . ARG A 1 621 ? 12.556 -8.943 54.859 1.00 31.03 621 ARG A C 1
ATOM 4954 O O . ARG A 1 621 ? 12.396 -9.204 56.047 1.00 31.03 621 ARG A O 1
ATOM 4961 N N . ARG A 1 622 ? 11.891 -9.574 53.887 1.00 37.91 622 ARG A N 1
ATOM 4962 C CA . ARG A 1 622 ? 10.955 -10.692 54.119 1.00 37.91 622 ARG A CA 1
ATOM 4963 C C . ARG A 1 622 ? 11.473 -11.955 53.429 1.00 37.91 622 ARG A C 1
ATOM 4965 O O . ARG A 1 622 ? 11.798 -11.897 52.247 1.00 37.91 622 ARG A O 1
ATOM 4972 N N . GLN A 1 623 ? 11.561 -13.072 54.155 1.00 32.38 623 GLN A N 1
ATOM 4973 C CA . GLN A 1 623 ? 11.795 -14.399 53.567 1.00 32.38 623 GLN A CA 1
ATOM 4974 C C . GLN A 1 623 ? 10.478 -14.933 52.997 1.00 32.38 623 GLN A C 1
ATOM 4976 O O . GLN A 1 623 ? 9.468 -14.934 53.694 1.00 32.38 623 GLN A O 1
ATOM 4981 N N . ILE A 1 624 ? 10.497 -15.389 51.745 1.00 33.72 624 ILE A N 1
ATOM 4982 C CA . ILE A 1 624 ? 9.360 -16.028 51.075 1.00 33.72 624 ILE A CA 1
ATOM 4983 C C . ILE A 1 624 ? 9.768 -17.474 50.767 1.00 33.72 624 ILE A C 1
ATOM 4985 O O . ILE A 1 624 ? 10.861 -17.722 50.260 1.00 33.72 624 ILE A O 1
ATOM 4989 N N . THR A 1 625 ? 8.918 -18.441 51.109 1.00 32.16 625 THR A N 1
ATOM 4990 C CA . THR A 1 625 ? 9.075 -19.845 50.698 1.00 32.16 625 THR A CA 1
ATOM 4991 C C . THR A 1 625 ? 8.511 -20.002 49.286 1.00 32.16 625 THR A C 1
ATOM 4993 O O . THR A 1 625 ? 7.361 -19.635 49.048 1.00 32.16 625 THR A O 1
ATOM 4996 N N . MET A 1 626 ? 9.310 -20.511 48.342 1.00 32.06 626 MET A N 1
ATOM 4997 C CA . MET A 1 626 ? 8.865 -20.740 46.963 1.00 32.06 626 MET A CA 1
ATOM 4998 C C . MET A 1 626 ? 8.395 -22.185 46.788 1.00 32.06 626 MET A C 1
ATOM 5000 O O . MET A 1 626 ? 9.109 -23.127 47.132 1.00 32.06 626 MET A O 1
ATOM 5004 N N . PHE A 1 627 ? 7.204 -22.343 46.213 1.00 35.38 627 PHE A N 1
ATOM 5005 C CA . PHE A 1 627 ? 6.653 -23.633 45.810 1.00 35.38 627 PHE A CA 1
ATOM 5006 C C . PHE A 1 627 ? 6.617 -23.700 44.284 1.00 35.38 627 PHE A C 1
ATOM 5008 O O . PHE A 1 627 ? 6.026 -22.831 43.640 1.00 35.38 627 PHE A O 1
ATOM 5015 N N . GLU A 1 628 ? 7.257 -24.715 43.711 1.00 33.03 628 GLU A N 1
ATOM 5016 C CA . GLU A 1 628 ? 7.284 -24.955 42.271 1.00 33.03 628 GLU A CA 1
ATOM 5017 C C . GLU A 1 628 ? 6.244 -26.028 41.923 1.00 33.03 628 GLU A C 1
ATOM 5019 O O . GLU A 1 628 ? 6.259 -27.130 42.480 1.00 33.03 628 GLU A O 1
ATOM 5024 N N . TRP A 1 629 ? 5.313 -25.702 41.025 1.00 38.03 629 TRP A N 1
ATOM 5025 C CA . TRP A 1 629 ? 4.184 -26.567 40.675 1.00 38.03 629 TRP A CA 1
ATOM 5026 C C . TRP A 1 629 ? 4.231 -26.936 39.197 1.00 38.03 629 TRP A C 1
ATOM 5028 O O . TRP A 1 629 ? 4.388 -26.073 38.335 1.00 38.03 629 TRP A O 1
ATOM 5038 N N . LYS A 1 630 ? 4.045 -28.221 38.896 1.00 34.78 630 LYS A N 1
ATOM 5039 C CA . LYS A 1 630 ? 3.942 -28.732 37.530 1.00 34.78 630 LYS A CA 1
ATOM 5040 C C . LYS A 1 630 ? 2.466 -28.923 37.193 1.00 34.78 630 LYS A C 1
ATOM 5042 O O . LYS A 1 630 ? 1.768 -29.693 37.852 1.00 34.78 630 LYS A O 1
ATOM 5047 N N . ILE A 1 631 ? 1.985 -28.203 36.182 1.00 38.69 631 ILE A N 1
ATOM 5048 C CA . ILE A 1 631 ? 0.622 -28.350 35.663 1.00 38.69 631 ILE A CA 1
ATOM 5049 C C . ILE A 1 631 ? 0.667 -29.405 34.558 1.00 38.69 631 ILE A C 1
ATOM 5051 O O . ILE A 1 631 ? 1.281 -29.201 33.508 1.00 38.69 631 ILE A O 1
ATOM 5055 N N . ILE A 1 632 ? 0.058 -30.560 34.817 1.00 37.28 632 ILE A N 1
ATOM 5056 C CA . ILE A 1 632 ? -0.009 -31.665 33.864 1.00 37.28 632 ILE A CA 1
ATOM 5057 C C . ILE A 1 632 ? -1.317 -31.538 33.091 1.00 37.28 632 ILE A C 1
ATOM 5059 O O . ILE A 1 632 ? -2.403 -31.564 33.677 1.00 37.28 632 ILE A O 1
ATOM 5063 N N . MET A 1 633 ? -1.192 -31.387 31.774 1.00 35.78 633 MET A N 1
ATOM 5064 C CA . MET A 1 633 ? -2.314 -31.365 30.842 1.00 35.78 633 MET A CA 1
ATOM 5065 C C . MET A 1 633 ? -2.537 -32.781 30.294 1.00 35.78 633 MET A C 1
ATOM 5067 O O . MET A 1 633 ? -1.576 -33.518 30.072 1.00 35.78 633 MET A O 1
ATOM 5071 N N . PHE A 1 634 ? -3.796 -33.179 30.091 1.00 35.62 634 PHE A N 1
ATOM 5072 C CA . PHE A 1 634 ? -4.163 -34.563 29.741 1.00 35.62 634 PHE A CA 1
ATOM 5073 C C . PHE A 1 634 ? -3.592 -35.044 28.387 1.00 35.62 634 PHE A C 1
ATOM 5075 O O . PHE A 1 634 ? -3.454 -36.243 28.186 1.00 35.62 634 PHE A O 1
ATOM 5082 N N . GLU A 1 635 ? -3.176 -34.134 27.496 1.00 36.12 635 GLU A N 1
ATOM 5083 C CA . GLU A 1 635 ? -2.509 -34.450 26.216 1.00 36.12 635 GLU A CA 1
ATOM 5084 C C . GLU A 1 635 ? -0.999 -34.756 26.338 1.00 36.12 635 GLU A C 1
ATOM 5086 O O . GLU A 1 635 ? -0.270 -34.742 25.350 1.00 36.12 635 GLU A O 1
ATOM 5091 N N . GLY A 1 636 ? -0.470 -34.977 27.546 1.00 31.52 636 GLY A N 1
ATOM 5092 C CA . GLY A 1 636 ? 0.947 -35.316 27.750 1.00 31.52 636 GLY A CA 1
ATOM 5093 C C . GLY A 1 636 ? 1.926 -34.145 27.575 1.00 31.52 636 GLY A C 1
ATOM 5094 O O . GLY A 1 636 ? 3.102 -34.270 27.914 1.00 31.52 636 GLY A O 1
ATOM 5095 N N . LYS A 1 637 ? 1.458 -32.969 27.137 1.00 34.25 637 LYS A N 1
ATOM 5096 C CA . LYS A 1 637 ? 2.234 -31.723 27.170 1.00 34.25 637 LYS A CA 1
ATOM 5097 C C . LYS A 1 637 ? 2.314 -31.211 28.609 1.00 34.25 637 LYS A C 1
ATOM 5099 O O . LYS A 1 637 ? 1.345 -30.688 29.158 1.00 34.25 637 LYS A O 1
ATOM 5104 N N . SER A 1 638 ? 3.476 -31.356 29.245 1.00 32.62 638 SER A N 1
ATOM 5105 C CA . SER A 1 638 ? 3.730 -30.724 30.540 1.00 32.62 638 SER A CA 1
ATOM 5106 C C . SER A 1 638 ? 4.114 -29.261 30.340 1.00 32.62 638 SER A C 1
ATOM 5108 O O . SER A 1 638 ? 5.171 -28.977 29.780 1.00 32.62 638 SER A O 1
ATOM 5110 N N . LEU A 1 639 ? 3.299 -28.335 30.839 1.00 34.09 639 LEU A N 1
ATOM 5111 C CA . LEU A 1 639 ? 3.710 -26.943 30.992 1.00 34.09 639 LEU A CA 1
ATOM 5112 C C . LEU A 1 639 ? 4.501 -26.827 32.298 1.00 34.09 639 LEU A C 1
ATOM 5114 O O . LEU A 1 639 ? 3.939 -26.908 33.394 1.00 34.09 639 LEU A O 1
ATOM 5118 N N . SER A 1 640 ? 5.817 -26.638 32.197 1.00 31.41 640 SER A N 1
ATOM 5119 C CA . SER A 1 640 ? 6.620 -26.159 33.322 1.00 31.41 640 SER A CA 1
ATOM 5120 C C . SER A 1 640 ? 6.330 -24.672 33.515 1.00 31.41 640 SER A C 1
ATOM 5122 O O . SER A 1 640 ? 7.067 -23.808 33.039 1.00 31.41 640 SER A O 1
ATOM 5124 N N . LEU A 1 641 ? 5.215 -24.355 34.173 1.00 33.47 641 LEU A N 1
ATOM 5125 C CA . LEU A 1 641 ? 5.003 -23.008 34.676 1.00 33.47 641 LEU A CA 1
ATOM 5126 C C . LEU A 1 641 ? 5.933 -22.829 35.877 1.00 33.47 641 LEU A C 1
ATOM 5128 O O . LEU A 1 641 ? 5.624 -23.244 36.990 1.00 33.47 641 LEU A O 1
ATOM 5132 N N . ILE A 1 642 ? 7.077 -22.186 35.661 1.00 27.17 642 ILE A N 1
ATOM 5133 C CA . ILE A 1 642 ? 7.777 -21.545 36.767 1.00 27.17 642 ILE A CA 1
ATOM 5134 C C . ILE A 1 642 ? 6.833 -20.434 37.235 1.00 27.17 642 ILE A C 1
ATOM 5136 O O . ILE A 1 642 ? 6.747 -19.374 36.613 1.00 27.17 642 ILE A O 1
ATOM 5140 N N . ILE A 1 643 ? 6.084 -20.686 38.311 1.00 30.62 643 ILE A N 1
ATOM 5141 C CA . ILE A 1 643 ? 5.240 -19.701 39.000 1.00 30.62 643 ILE A CA 1
ATOM 5142 C C . ILE A 1 643 ? 6.177 -18.713 39.722 1.00 30.62 643 ILE A C 1
ATOM 5144 O O . ILE A 1 643 ? 6.237 -18.631 40.945 1.00 30.62 643 ILE A O 1
ATOM 5148 N N . ARG A 1 644 ? 6.995 -17.977 38.962 1.00 24.55 644 ARG A N 1
ATOM 5149 C CA . ARG A 1 644 ? 7.830 -16.886 39.467 1.00 24.55 644 ARG A CA 1
ATOM 5150 C C . ARG A 1 644 ? 6.968 -15.631 39.505 1.00 24.55 644 ARG A C 1
ATOM 5152 O O . ARG A 1 644 ? 6.653 -15.048 38.474 1.00 24.55 644 ARG A O 1
ATOM 5159 N N . ALA A 1 645 ? 6.589 -15.233 40.716 1.00 24.70 645 ALA A N 1
ATOM 5160 C CA . ALA A 1 645 ? 6.109 -13.901 41.108 1.00 24.70 645 ALA A CA 1
ATOM 5161 C C . ALA A 1 645 ? 4.788 -13.358 40.505 1.00 24.70 645 ALA A C 1
ATOM 5163 O O . ALA A 1 645 ? 4.178 -12.476 41.112 1.00 24.70 645 ALA A O 1
ATOM 5164 N N . TRP A 1 646 ? 4.283 -13.875 39.382 1.00 24.02 646 TRP A N 1
ATOM 5165 C CA . TRP A 1 646 ? 3.106 -13.296 38.711 1.00 24.02 646 TRP A CA 1
ATOM 5166 C C . TRP A 1 646 ? 1.762 -13.607 39.388 1.00 24.02 646 TRP A C 1
ATOM 5168 O O . TRP A 1 646 ? 0.858 -12.779 39.357 1.00 24.02 646 TRP A O 1
ATOM 5178 N N . GLN A 1 647 ? 1.622 -14.758 40.058 1.00 25.94 647 GLN A N 1
ATOM 5179 C CA . GLN A 1 647 ? 0.394 -15.076 40.807 1.00 25.94 647 GLN A CA 1
ATOM 5180 C C . GLN A 1 647 ? 0.348 -14.439 42.201 1.00 25.94 647 GLN A C 1
ATOM 5182 O O . GLN A 1 647 ? -0.737 -14.159 42.700 1.00 25.94 647 GLN A O 1
ATOM 5187 N N . ILE A 1 648 ? 1.502 -14.149 42.812 1.00 28.88 648 ILE A N 1
ATOM 5188 C CA . ILE A 1 648 ? 1.551 -13.547 44.154 1.00 28.88 648 ILE A CA 1
ATOM 5189 C C . ILE A 1 648 ? 1.106 -12.077 44.103 1.00 28.88 648 ILE A C 1
ATOM 5191 O O . ILE A 1 648 ? 0.415 -11.621 45.001 1.00 28.88 648 ILE A O 1
ATOM 5195 N N . THR A 1 649 ? 1.376 -11.367 43.004 1.00 28.91 649 THR A N 1
ATOM 5196 C CA . THR A 1 649 ? 0.971 -9.958 42.828 1.00 28.91 649 THR A CA 1
ATOM 5197 C C . THR A 1 649 ? -0.468 -9.759 42.320 1.00 28.91 649 THR A C 1
ATOM 5199 O O . THR A 1 649 ? -0.923 -8.618 42.238 1.00 28.91 649 THR A O 1
ATOM 5202 N N . MET A 1 650 ? -1.187 -10.831 41.961 1.00 30.83 650 MET A N 1
ATOM 5203 C CA . MET A 1 650 ? -2.584 -10.787 41.476 1.00 30.83 650 MET A CA 1
ATOM 5204 C C . MET A 1 650 ? -3.626 -11.003 42.585 1.00 30.83 650 MET A C 1
ATOM 5206 O O . MET A 1 650 ? -4.788 -10.662 42.390 1.00 30.83 650 MET A O 1
ATOM 5210 N N . PHE A 1 651 ? -3.217 -11.566 43.726 1.00 37.72 651 PHE A N 1
ATOM 5211 C CA . PHE A 1 651 ? -4.046 -11.718 44.932 1.00 37.72 651 PHE A CA 1
ATOM 5212 C C . PHE A 1 651 ? -3.610 -10.792 46.077 1.00 37.72 651 PHE A C 1
ATOM 5214 O O . PHE A 1 651 ? -4.191 -10.821 47.160 1.00 37.72 651 PHE A O 1
ATOM 5221 N N . GLU A 1 652 ? -2.589 -9.965 45.848 1.00 37.38 652 GLU A N 1
ATOM 5222 C CA . GLU A 1 652 ? -2.401 -8.743 46.623 1.00 37.38 652 GLU A CA 1
ATOM 5223 C C . GLU A 1 652 ? -3.597 -7.828 46.340 1.00 37.38 652 GLU A C 1
ATOM 5225 O O . GLU A 1 652 ? -3.971 -7.690 45.177 1.00 37.38 652 GLU A O 1
ATOM 5230 N N . GLY A 1 653 ? -4.187 -7.232 47.382 1.00 39.25 653 GLY A N 1
ATOM 5231 C CA . GLY A 1 653 ? -5.238 -6.207 47.294 1.00 39.25 653 GLY A CA 1
ATOM 5232 C C . GLY A 1 653 ? -4.740 -4.936 46.600 1.00 39.25 653 GLY A C 1
ATOM 5233 O O . GLY A 1 653 ? -4.492 -3.906 47.220 1.00 39.25 653 GLY A O 1
ATOM 5234 N N . GLN A 1 654 ? -4.418 -5.074 45.319 1.00 46.91 654 GLN A N 1
ATOM 5235 C CA . GLN A 1 654 ? -4.040 -4.020 44.406 1.00 46.91 654 GLN A CA 1
ATOM 5236 C C . GLN A 1 654 ? -4.924 -4.125 43.174 1.00 46.91 654 GLN A C 1
ATOM 5238 O O . GLN A 1 654 ? -4.954 -5.164 42.515 1.00 46.91 654 GLN A O 1
ATOM 5243 N N . ASN A 1 655 ? -5.531 -2.997 42.810 1.00 53.03 655 ASN A N 1
ATOM 5244 C CA . ASN A 1 655 ? -6.408 -2.816 41.658 1.00 53.03 655 ASN A CA 1
ATOM 5245 C C . ASN A 1 655 ? -5.943 -3.582 40.385 1.00 53.03 655 ASN A C 1
ATOM 5247 O O . ASN A 1 655 ? -5.087 -3.095 39.628 1.00 53.03 655 ASN A O 1
ATOM 5251 N N . PRO A 1 656 ? -6.528 -4.761 40.089 1.00 54.22 656 PRO A N 1
ATOM 5252 C CA . PRO A 1 656 ? -6.097 -5.628 38.990 1.00 54.22 656 PRO A CA 1
ATOM 5253 C C . PRO A 1 656 ? -6.371 -5.004 37.615 1.00 54.22 656 PRO A C 1
ATOM 5255 O O . PRO A 1 656 ? -5.718 -5.347 36.626 1.00 54.22 656 PRO A O 1
ATOM 5258 N N . ASN A 1 657 ? -7.283 -4.031 37.538 1.00 55.25 657 ASN A N 1
ATOM 5259 C CA . ASN A 1 657 ? -7.609 -3.327 36.302 1.00 55.25 657 ASN A CA 1
ATOM 5260 C C . ASN A 1 657 ? -6.477 -2.407 35.831 1.00 55.25 657 ASN A C 1
ATOM 5262 O O . ASN A 1 657 ? -6.279 -2.260 34.624 1.00 55.25 657 ASN A O 1
ATOM 5266 N N . GLY A 1 658 ? -5.695 -1.830 36.752 1.00 52.31 658 GLY A N 1
ATOM 5267 C CA . GLY A 1 658 ? -4.507 -1.044 36.402 1.00 52.31 658 GLY A CA 1
ATOM 5268 C C . GLY A 1 658 ? -3.447 -1.900 35.702 1.00 52.31 658 GLY A C 1
ATOM 5269 O O . GLY A 1 658 ? -2.929 -1.523 34.650 1.00 52.31 658 GLY A O 1
ATOM 5270 N N . LYS A 1 659 ? -3.208 -3.110 36.224 1.00 55.22 659 LYS A N 1
ATOM 5271 C CA . LYS A 1 659 ? -2.282 -4.091 35.635 1.00 55.22 659 LYS A CA 1
ATOM 5272 C C . LYS A 1 659 ? -2.809 -4.638 34.302 1.00 55.22 659 LYS A C 1
ATOM 5274 O O . LYS A 1 659 ? -2.051 -4.705 33.340 1.00 55.22 659 LYS A O 1
ATOM 5279 N N . ARG A 1 660 ? -4.111 -4.939 34.191 1.00 58.34 660 ARG A N 1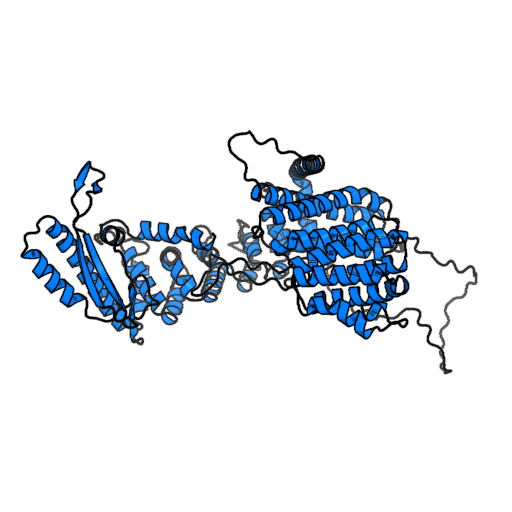
ATOM 5280 C CA . ARG A 1 660 ? -4.744 -5.357 32.920 1.00 58.34 660 ARG A CA 1
ATOM 5281 C C . ARG A 1 660 ? -4.628 -4.299 31.828 1.00 58.34 660 ARG A C 1
ATOM 5283 O O . ARG A 1 660 ? -4.300 -4.648 30.701 1.00 58.34 660 ARG A O 1
ATOM 5290 N N . ARG A 1 661 ? -4.830 -3.017 32.151 1.00 57.53 661 ARG A N 1
ATOM 5291 C CA . ARG A 1 661 ? -4.618 -1.918 31.194 1.00 57.53 661 ARG A CA 1
ATOM 5292 C C . ARG A 1 661 ? -3.159 -1.831 30.754 1.00 57.53 661 ARG A C 1
ATOM 5294 O O . ARG A 1 661 ? -2.911 -1.691 29.566 1.00 57.53 661 ARG A O 1
ATOM 5301 N N . ALA A 1 662 ? -2.202 -1.973 31.671 1.00 56.69 662 ALA A N 1
ATOM 5302 C CA . ALA A 1 662 ? -0.781 -1.998 31.316 1.00 56.69 662 ALA A CA 1
ATOM 5303 C C . ALA A 1 662 ? -0.422 -3.186 30.398 1.00 56.69 662 ALA A C 1
ATOM 5305 O O . ALA A 1 662 ? 0.341 -3.019 29.452 1.00 56.69 662 ALA A O 1
ATOM 5306 N N . ILE A 1 663 ? -1.023 -4.360 30.622 1.00 56.28 663 ILE A N 1
ATOM 5307 C CA . ILE A 1 663 ? -0.846 -5.547 29.768 1.00 56.28 663 ILE A CA 1
ATOM 5308 C C . ILE A 1 663 ? -1.526 -5.359 28.406 1.00 56.28 663 ILE A C 1
ATOM 5310 O O . ILE A 1 663 ? -0.947 -5.712 27.388 1.00 56.28 663 ILE A O 1
ATOM 5314 N N . GLN A 1 664 ? -2.707 -4.740 28.347 1.00 57.06 664 GLN A N 1
ATOM 5315 C CA . GLN A 1 664 ? -3.327 -4.355 27.074 1.00 57.06 664 GLN A CA 1
ATOM 5316 C C . GLN A 1 664 ? -2.478 -3.331 26.314 1.00 57.06 664 GLN A C 1
ATOM 5318 O O . GLN A 1 664 ? -2.425 -3.350 25.092 1.00 57.06 664 GLN A O 1
ATOM 5323 N N . VAL A 1 665 ? -1.759 -2.450 27.009 1.00 58.72 665 VAL A N 1
ATOM 5324 C CA . VAL A 1 665 ? -0.795 -1.551 26.362 1.00 58.72 665 VAL A CA 1
ATOM 5325 C C . VAL A 1 665 ? 0.396 -2.333 25.781 1.00 58.72 665 VAL A C 1
ATOM 5327 O O . VAL A 1 665 ? 1.014 -1.863 24.833 1.00 58.72 665 VAL A O 1
ATOM 5330 N N . MET A 1 666 ? 0.647 -3.583 26.198 1.00 56.25 666 MET A N 1
ATOM 5331 C CA . MET A 1 666 ? 1.566 -4.489 25.488 1.00 56.25 666 MET A CA 1
ATOM 5332 C C . MET A 1 666 ? 1.044 -4.946 24.114 1.00 56.25 666 MET A C 1
ATOM 5334 O O . MET A 1 666 ? 1.708 -5.756 23.473 1.00 56.25 666 MET A O 1
ATOM 5338 N N . ILE A 1 667 ? -0.058 -4.380 23.601 1.00 61.59 667 ILE A N 1
ATOM 5339 C CA . ILE A 1 667 ? -0.389 -4.396 22.166 1.00 61.59 667 ILE A CA 1
ATOM 5340 C C . ILE A 1 667 ? 0.780 -3.923 21.296 1.00 61.59 667 ILE A C 1
ATOM 5342 O O . ILE A 1 667 ? 0.881 -4.318 20.143 1.00 61.59 667 ILE A O 1
ATOM 5346 N N . TYR A 1 668 ? 1.719 -3.151 21.855 1.00 61.38 668 TYR A N 1
ATOM 5347 C CA . TYR A 1 668 ? 2.985 -2.858 21.190 1.00 61.38 668 TYR A CA 1
ATOM 5348 C C . TYR A 1 668 ? 3.728 -4.122 20.734 1.00 61.38 668 TYR A C 1
ATOM 5350 O O . TYR A 1 668 ? 4.366 -4.065 19.698 1.00 61.38 668 TYR A O 1
ATOM 5358 N N . LYS A 1 669 ? 3.594 -5.272 21.413 1.00 66.62 669 LYS A N 1
ATOM 5359 C CA . LYS A 1 669 ? 4.143 -6.560 20.949 1.00 66.62 669 LYS A CA 1
ATOM 5360 C C . LYS A 1 669 ? 3.493 -7.064 19.652 1.00 66.62 669 LYS A C 1
ATOM 5362 O O . LYS A 1 669 ? 4.105 -7.843 18.951 1.00 66.62 669 LYS A O 1
ATOM 5367 N N . ALA A 1 670 ? 2.247 -6.688 19.368 1.00 66.00 670 ALA A N 1
ATOM 5368 C CA . ALA A 1 670 ? 1.601 -6.997 18.093 1.00 66.00 670 ALA A CA 1
ATOM 5369 C C . ALA A 1 670 ? 2.047 -6.029 16.980 1.00 66.00 670 ALA A C 1
ATOM 5371 O O . ALA A 1 670 ? 1.947 -6.358 15.807 1.00 66.00 670 ALA A O 1
ATOM 5372 N N . ILE A 1 671 ? 2.497 -4.824 17.354 1.00 66.88 671 ILE A N 1
ATOM 5373 C CA . ILE A 1 671 ? 2.990 -3.790 16.431 1.00 66.88 671 ILE A CA 1
ATOM 5374 C C . ILE A 1 671 ? 4.469 -4.014 16.074 1.00 66.88 671 ILE A C 1
ATOM 5376 O O . ILE A 1 671 ? 4.864 -3.721 14.948 1.00 66.88 671 ILE A O 1
ATOM 5380 N N . PHE A 1 672 ? 5.274 -4.453 17.046 1.00 62.41 672 PHE A N 1
ATOM 5381 C CA . PHE A 1 672 ? 6.670 -4.865 16.880 1.00 62.41 672 PHE A CA 1
ATOM 5382 C C . PHE A 1 672 ? 6.755 -6.274 16.311 1.00 62.41 672 PHE A C 1
ATOM 5384 O O . PHE A 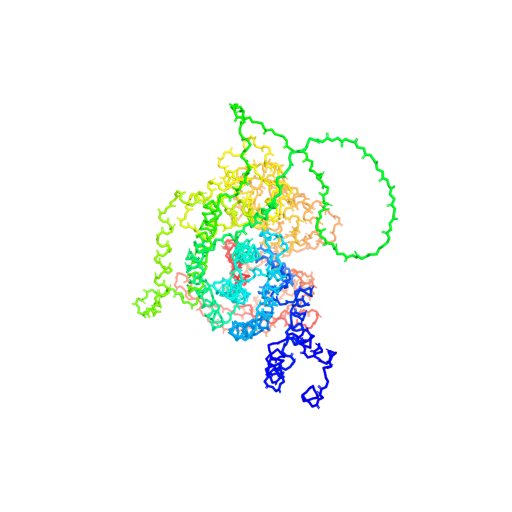1 672 ? 7.642 -6.480 15.455 1.00 62.41 672 PHE A O 1
#

Organism: Meganyctiphanes norvegica (NCBI:txid48144)

InterPro domains:
  IPR001263 Phosphoinositide 3-kinase, accessory (PIK) domain [PF00613] (414-522)
  IPR001263 Phosphoinositide 3-kinase, accessory (PIK) domain [PS51545] (351-532)
  IPR001263 Phosphoinositide 3-kinase, accessory (PIK) domain [SM00145] (355-543)
  IPR015433 Phosphatidylinositol 3-/4-kinase [PTHR10048] (25-520)
  IPR016024 Armadillo-type fold [SSF48371] (351-522)
  IPR042236 Phosphoinositide 3-kinase, accessory (PIK) domain superfamily [G3DSA:1.25.40.70] (398-535)
  IPR045495 PI4-kinase, N-terminal [PF19274] (13-322)

pLDDT: mean 71.56, std 23.01, range [24.02, 97.12]

Foldseek 3Di:
DVCLPDPDDDLVVLLCLLQVCVVVVDLVSLVVSVVVVVVCCVSDVVCVLSSLVSNLVNVVVCLVVCAFQQPWDDDAQDLLQDFPPHDNDDDHGRNNSLQVVLVSVLVVCVVCLPVHLSSLVSVLVSLLSQFDLAAQDPTDRGDLDPNCQQSLLSNLLSLLVSLLDPSDPLEVSSVVSVSSSLRSLLNSLLDADDDDPDDLVVLVSSLVSLLSSLVSLVVCLVVLVVSDHPPPPPPPPPDDDDDDDDDDDDDDDDDDDDDDDDDDDDDDDDDDDDDDDDDDDDDPDPPPPPSVVVSVLVVLSSLLSSQLSLLVSVVSVCVSPPDDPDPPDPPPQDPSNVVSVVSNVVVLVDLVSVLVNLVSLVVSALSSNLSVCVRCVSRPCSLVSNLVVCLVPVPRCQAPQSSVVSVQVPPPPQPDDPSLLSLLSHDADRLVVLLCQLDPVHQDHPSSLNSSLVNLVVRDLRSVLLCLLSLLVSLLRCPPCSSLVSQLVSCVVDVLSLLSNLVSLVLPQAPAPVRPHGDVRRNVVSVVSNCSSLVPPPDPCSVVSVVVVVLVVVVLVVVVVVVVCQVPDDPVVVVVVVVVVVVSLQDFDADNVHNVQRFRKHKDWDDWDWDDFDADPVGDTDTDTDTFIWIQTPVRDIDRPPVPPPVVVCSPSDDVVVVSVVVSVVSVVSVD

Radius of gyration: 35.11 Å; chains: 1; bounding box: 60×72×118 Å

Sequence (672 aa):
SILISIDRLHRGLLRCICTSCLDLFTDDALENSIACWQWVLSARHDLTLPFMQEMIASWQESVDRHIGLFEKQVEEVDPLAAYEGCKLEPKAPNVGPHDIWIKFICERIEIAKYDSDAQVAMFAGLFHRTLNMTVGSQESKINRHIGAIGTRFRLLSCCLTLIQGDALPKSLSKNVLRERIYSACLDYFCSARSYPTQRPAQLQEDVNALLNFWNSLHADKKYLKTSHIGDFSSYQYSGGATLSPSIASDLRSTSGEFVMTNTGWINTVPLSSNTSTLSKRSSRSKRLVNPDIYVKDYLKKRALILSLLAVEIQRLKVWLQPPRPTGTGGEVTTPQEEALVKWLSGSFNSGKAWSGNTNLAWSIAPALAVYLPTRNRCIHRLDKDLVLLTVCKPIITLWLNDAIKLLLLTFHVLEFNQELNYMLTWAAVPPVKALAYFSRQYPPHPITAQYAVRVLSHYPSDTVLFYIPQLAQSLRYDTMGYVAEYIKVSGKRSQLLMHQLIWNMETNKYRDEDALEKDDQTHTVMRKMTIVLSADRSQPLNIIWERQAVHSAKLTNIIPIILRQQYCLTGKSVSKLEAVHSRLLNMLFYLFYMPDNCLKVRAQMASAGKSQCLKSPNGKRRQITMFEWKIIMFEGKSLSLIIRAWQITMFEGQNPNGKRRAIQVMIYKAIF